Protein AF-A0A7X8ZM18-F1 (afdb_monomer_lite)

Structure (mmCIF, N/CA/C/O backbone):
data_AF-A0A7X8ZM18-F1
#
_entry.id   AF-A0A7X8ZM18-F1
#
loop_
_atom_site.group_PDB
_atom_site.id
_atom_site.type_symbol
_atom_site.label_atom_id
_atom_site.label_alt_id
_atom_site.label_comp_id
_atom_site.label_asym_id
_atom_site.label_entity_id
_atom_site.label_seq_id
_atom_site.pdbx_PDB_ins_code
_atom_site.Cartn_x
_atom_site.Cartn_y
_atom_site.Cartn_z
_atom_site.occupancy
_atom_site.B_iso_or_equiv
_atom_site.auth_seq_id
_atom_site.auth_comp_id
_atom_site.auth_asym_id
_atom_site.auth_atom_id
_atom_site.pdbx_PDB_model_num
ATOM 1 N N . MET A 1 1 ? 5.952 -12.089 -9.939 1.00 76.56 1 MET A N 1
ATOM 2 C CA . MET A 1 1 ? 5.760 -11.134 -11.045 1.00 76.56 1 MET A CA 1
ATOM 3 C C . MET A 1 1 ? 6.917 -11.243 -12.012 1.00 76.56 1 MET A C 1
ATOM 5 O O . MET A 1 1 ? 6.640 -11.420 -13.184 1.00 76.56 1 MET A O 1
ATOM 9 N N . ARG A 1 2 ? 8.158 -11.299 -11.505 1.00 75.56 2 ARG A N 1
ATOM 10 C CA . ARG A 1 2 ? 9.383 -11.610 -12.264 1.00 75.56 2 ARG A CA 1
ATOM 11 C C . ARG A 1 2 ? 9.218 -12.685 -13.345 1.00 75.56 2 ARG A C 1
ATOM 13 O O . ARG A 1 2 ? 9.618 -12.455 -14.465 1.00 75.56 2 ARG A O 1
ATOM 20 N N . ASP A 1 3 ? 8.545 -13.796 -13.064 1.00 80.62 3 ASP A N 1
ATOM 21 C CA . ASP A 1 3 ? 8.441 -14.923 -14.019 1.00 80.62 3 ASP A CA 1
ATOM 22 C C . ASP A 1 3 ? 7.489 -14.695 -15.211 1.00 80.62 3 ASP A C 1
ATOM 24 O O . ASP A 1 3 ? 7.343 -15.584 -16.040 1.00 80.62 3 ASP A O 1
ATOM 28 N N . HIS A 1 4 ? 6.770 -13.567 -15.257 1.00 86.75 4 HIS A N 1
ATOM 29 C CA . HIS A 1 4 ? 5.666 -13.356 -16.209 1.00 86.75 4 HIS A CA 1
ATOM 30 C C . HIS A 1 4 ? 5.824 -12.118 -17.096 1.00 86.75 4 HIS A C 1
ATOM 32 O O . HIS A 1 4 ? 5.150 -12.052 -18.115 1.00 86.75 4 HIS A O 1
ATOM 38 N N . PHE A 1 5 ? 6.675 -11.162 -16.718 1.00 92.88 5 PHE A N 1
ATOM 39 C CA . PHE A 1 5 ? 6.875 -9.910 -17.452 1.00 92.88 5 PHE A CA 1
ATOM 40 C C . PHE A 1 5 ? 8.342 -9.757 -17.826 1.00 92.88 5 PHE A C 1
ATOM 42 O O . PHE A 1 5 ? 9.213 -10.072 -17.005 1.00 92.88 5 PHE A O 1
ATOM 49 N N . ASP A 1 6 ? 8.608 -9.227 -19.020 1.00 94.50 6 ASP A N 1
ATOM 50 C CA . ASP A 1 6 ? 9.958 -8.820 -19.409 1.00 94.50 6 ASP A CA 1
ATOM 51 C C . ASP A 1 6 ? 10.511 -7.843 -18.360 1.00 94.50 6 ASP A C 1
ATOM 53 O O . ASP A 1 6 ? 9.920 -6.804 -18.061 1.00 94.50 6 ASP A O 1
ATOM 57 N N . THR A 1 7 ? 11.633 -8.216 -17.749 1.00 94.00 7 THR A N 1
ATOM 58 C CA . THR A 1 7 ? 12.152 -7.568 -16.544 1.00 94.00 7 THR A CA 1
ATOM 59 C C . THR A 1 7 ? 13.408 -6.770 -16.858 1.00 94.00 7 THR A C 1
ATOM 61 O O . THR A 1 7 ? 14.339 -7.272 -17.489 1.00 94.00 7 THR A O 1
ATOM 64 N N . ILE A 1 8 ? 13.457 -5.536 -16.361 1.00 95.44 8 ILE A N 1
ATOM 65 C CA . ILE A 1 8 ? 14.642 -4.680 -16.381 1.00 95.44 8 ILE A CA 1
ATOM 66 C C . ILE A 1 8 ? 15.145 -4.473 -14.960 1.00 95.44 8 ILE A C 1
ATOM 68 O O . ILE A 1 8 ? 14.383 -4.079 -14.080 1.00 95.44 8 ILE A O 1
ATOM 72 N N . TYR A 1 9 ? 16.432 -4.692 -14.720 1.00 93.44 9 TYR A N 1
ATOM 73 C CA . TYR A 1 9 ? 17.040 -4.339 -13.437 1.00 93.44 9 TYR A CA 1
ATOM 74 C C . TYR A 1 9 ? 17.680 -2.960 -13.509 1.00 93.44 9 TYR A C 1
ATOM 76 O O . TYR A 1 9 ? 18.402 -2.653 -14.450 1.00 93.44 9 TYR A O 1
ATOM 84 N N . ILE A 1 10 ? 17.416 -2.128 -12.505 1.00 92.69 10 ILE A N 1
ATOM 85 C CA . ILE A 1 10 ? 17.950 -0.775 -12.375 1.00 92.69 10 ILE A CA 1
ATOM 86 C C . ILE A 1 10 ? 18.877 -0.766 -11.165 1.00 92.69 10 ILE A C 1
ATOM 88 O O . ILE A 1 10 ? 18.432 -0.835 -10.018 1.00 92.69 10 ILE A O 1
ATOM 92 N N . ILE A 1 11 ? 20.173 -0.708 -11.431 1.00 88.50 11 ILE A N 1
ATOM 93 C CA . ILE A 1 11 ? 21.222 -0.651 -10.423 1.00 88.50 11 ILE A CA 1
ATOM 94 C C . ILE A 1 11 ? 21.419 0.812 -10.038 1.00 88.50 11 ILE A C 1
ATOM 96 O O . ILE A 1 11 ? 21.904 1.619 -10.831 1.00 88.50 11 ILE A O 1
ATOM 100 N N . ASP A 1 12 ? 21.009 1.126 -8.815 1.00 86.50 12 ASP A N 1
ATOM 101 C CA . ASP A 1 12 ? 21.121 2.437 -8.191 1.00 86.50 12 ASP A CA 1
ATOM 102 C C . ASP A 1 12 ? 22.502 2.577 -7.539 1.00 86.50 12 ASP A C 1
ATOM 104 O O . ASP A 1 12 ? 22.812 1.896 -6.554 1.00 86.50 12 ASP A O 1
ATOM 108 N N . THR A 1 13 ? 23.335 3.447 -8.112 1.00 76.00 13 THR A N 1
ATOM 109 C CA . THR A 1 13 ? 24.669 3.780 -7.594 1.00 76.00 13 THR A CA 1
ATOM 110 C C . THR A 1 13 ? 24.675 5.074 -6.770 1.00 76.00 13 THR A C 1
ATOM 112 O O . THR A 1 13 ? 25.750 5.623 -6.531 1.00 76.00 13 THR A O 1
ATOM 115 N N . GLY A 1 14 ? 23.503 5.590 -6.376 1.00 70.75 14 GLY A N 1
ATOM 116 C CA . GLY A 1 14 ? 23.342 6.802 -5.567 1.00 70.75 14 GLY A CA 1
ATOM 117 C C . GLY A 1 14 ? 22.770 8.004 -6.332 1.00 70.75 14 GLY A C 1
ATOM 118 O O . GLY A 1 14 ? 22.894 8.119 -7.551 1.00 70.75 14 GLY A O 1
ATOM 119 N N . GLY A 1 15 ? 22.159 8.943 -5.605 1.00 70.75 15 GLY A N 1
ATOM 120 C CA . GLY A 1 15 ? 21.474 10.119 -6.165 1.00 70.75 15 GLY A CA 1
ATOM 121 C C . GLY A 1 15 ? 19.982 9.893 -6.458 1.00 70.75 15 GLY A C 1
ATOM 122 O O . GLY A 1 15 ? 19.402 8.890 -6.053 1.00 70.75 15 GLY A O 1
ATOM 123 N N . ASP A 1 16 ? 19.345 10.845 -7.150 1.00 74.94 16 ASP A N 1
ATOM 124 C CA . ASP A 1 16 ? 17.885 10.838 -7.378 1.00 74.94 16 ASP A CA 1
ATOM 125 C C . ASP A 1 16 ? 17.457 10.185 -8.712 1.00 74.94 16 ASP A C 1
ATOM 127 O O . ASP A 1 16 ? 16.292 9.809 -8.881 1.00 74.94 16 ASP A O 1
ATOM 131 N N . THR A 1 17 ? 18.397 9.991 -9.645 1.00 81.94 17 THR A N 1
ATOM 132 C CA . THR A 1 17 ? 18.140 9.559 -11.032 1.00 81.94 17 THR A CA 1
ATOM 133 C C . THR A 1 17 ? 17.485 8.179 -11.120 1.00 81.94 17 THR A C 1
ATOM 135 O O . THR A 1 17 ? 16.574 7.968 -11.919 1.00 81.94 17 THR A O 1
ATOM 138 N N . ALA A 1 18 ? 17.885 7.232 -10.265 1.00 86.69 18 ALA A N 1
ATOM 139 C CA . ALA A 1 18 ? 17.375 5.862 -10.309 1.00 86.69 18 ALA A CA 1
ATOM 140 C C . ALA A 1 18 ? 15.860 5.783 -10.111 1.00 86.69 18 ALA A C 1
ATOM 142 O O . ALA A 1 18 ? 15.189 4.957 -10.736 1.00 86.69 18 ALA A O 1
ATOM 143 N N . ARG A 1 19 ? 15.301 6.660 -9.269 1.00 87.50 19 ARG A N 1
ATOM 144 C CA . ARG A 1 19 ? 13.855 6.724 -9.048 1.00 87.50 19 ARG A CA 1
ATOM 145 C C . ARG A 1 19 ? 13.133 7.177 -10.315 1.00 87.50 19 ARG A C 1
ATOM 147 O O . ARG A 1 19 ? 12.167 6.535 -10.714 1.00 87.50 19 ARG A O 1
ATOM 154 N N . GLU A 1 20 ? 13.611 8.239 -10.953 1.00 90.06 20 GLU A N 1
ATOM 155 C CA . GLU A 1 20 ? 13.005 8.794 -12.170 1.00 90.06 20 GLU A CA 1
ATOM 156 C C . GLU A 1 20 ? 13.060 7.803 -13.335 1.00 90.06 20 GLU A C 1
ATOM 158 O O . GLU A 1 20 ? 12.046 7.561 -13.988 1.00 90.06 20 GLU A O 1
ATOM 163 N N . VAL A 1 21 ? 14.210 7.149 -13.523 1.00 91.81 21 VAL A N 1
ATOM 164 C CA . VAL A 1 21 ? 14.399 6.093 -14.527 1.00 91.81 21 VAL A CA 1
ATOM 165 C C . VAL A 1 21 ? 13.453 4.923 -14.275 1.00 91.81 21 VAL A C 1
ATOM 167 O O . VAL A 1 21 ? 12.831 4.420 -15.210 1.00 91.81 21 VAL A O 1
ATOM 170 N N . THR A 1 22 ? 13.299 4.509 -13.012 1.00 93.31 22 THR A N 1
ATOM 171 C CA . THR A 1 22 ? 12.378 3.423 -12.656 1.00 93.31 22 THR A CA 1
ATOM 172 C C . THR A 1 22 ? 10.950 3.771 -13.049 1.00 93.31 22 THR A C 1
ATOM 174 O O . THR A 1 22 ? 10.315 2.975 -13.738 1.00 93.31 22 THR A O 1
ATOM 177 N N . HIS A 1 23 ? 10.469 4.961 -12.682 1.00 92.06 23 HIS A N 1
ATOM 178 C CA . HIS A 1 23 ? 9.129 5.417 -13.056 1.00 92.06 23 HIS A CA 1
ATOM 179 C C . HIS A 1 23 ? 8.956 5.521 -14.576 1.00 92.06 23 HIS A C 1
ATOM 181 O O . HIS A 1 23 ? 7.966 5.028 -15.100 1.00 92.06 23 HIS A O 1
ATOM 187 N N . ALA A 1 24 ? 9.936 6.059 -15.305 1.00 94.00 24 ALA A N 1
ATOM 188 C CA . ALA A 1 24 ? 9.840 6.169 -16.758 1.00 94.00 24 ALA A CA 1
ATOM 189 C C . ALA A 1 24 ? 9.734 4.806 -17.460 1.00 94.00 24 ALA A C 1
ATOM 191 O O . ALA A 1 24 ? 8.954 4.661 -18.397 1.00 94.00 24 ALA A O 1
ATOM 192 N N . VAL A 1 25 ? 10.474 3.792 -16.992 1.00 95.75 25 VAL A N 1
ATOM 193 C CA . VAL A 1 25 ? 10.368 2.427 -17.536 1.00 95.75 25 VAL A CA 1
ATOM 194 C C . VAL A 1 25 ? 8.970 1.850 -17.279 1.00 95.75 25 VAL A C 1
ATOM 196 O O . VAL A 1 25 ? 8.379 1.249 -18.178 1.00 95.75 25 VAL A O 1
ATOM 199 N N . ARG A 1 26 ? 8.407 2.091 -16.085 1.00 94.88 26 ARG A N 1
ATOM 200 C CA . ARG A 1 26 ? 7.044 1.669 -15.722 1.00 94.88 26 ARG A CA 1
ATOM 201 C C . ARG A 1 26 ? 5.969 2.382 -16.545 1.00 94.88 26 ARG A C 1
ATOM 203 O O . ARG A 1 26 ? 5.034 1.721 -16.987 1.00 94.88 26 ARG A O 1
ATOM 210 N N . ASP A 1 27 ? 6.137 3.675 -16.824 1.00 94.44 27 ASP A N 1
ATOM 211 C CA . ASP A 1 27 ? 5.235 4.468 -17.676 1.00 94.44 27 ASP A CA 1
ATOM 212 C C . ASP A 1 27 ? 5.147 3.920 -19.111 1.00 94.44 27 ASP A C 1
ATOM 214 O O . ASP A 1 27 ? 4.141 4.105 -19.798 1.00 94.44 27 ASP A O 1
ATOM 218 N N . TRP A 1 28 ? 6.191 3.229 -19.577 1.00 95.94 28 TRP A N 1
ATOM 219 C CA . TRP A 1 28 ? 6.208 2.544 -20.872 1.00 95.94 28 TRP A CA 1
ATOM 220 C C . TRP A 1 28 ? 5.652 1.116 -20.828 1.00 95.94 28 TRP A C 1
ATOM 222 O O . TRP A 1 28 ? 5.793 0.380 -21.803 1.00 95.94 28 TRP A O 1
ATOM 232 N N . ASN A 1 29 ? 4.988 0.737 -19.731 1.00 95.94 29 ASN A N 1
ATOM 233 C CA . ASN A 1 29 ? 4.453 -0.601 -19.483 1.00 95.94 29 ASN A CA 1
ATOM 234 C C . ASN A 1 29 ? 5.528 -1.695 -19.557 1.00 95.94 29 ASN A C 1
ATOM 236 O O . ASN A 1 29 ? 5.255 -2.800 -20.020 1.00 95.94 29 ASN A O 1
ATOM 240 N N . ILE A 1 30 ? 6.738 -1.417 -19.069 1.00 96.00 30 ILE A N 1
ATOM 241 C CA . ILE A 1 30 ? 7.802 -2.416 -18.921 1.00 96.00 30 ILE A CA 1
ATOM 242 C C . ILE A 1 30 ? 8.088 -2.604 -17.431 1.00 96.00 30 ILE A C 1
ATOM 244 O O . ILE A 1 30 ? 8.218 -1.637 -16.677 1.00 96.00 30 ILE A O 1
ATOM 248 N N . TYR A 1 31 ? 8.188 -3.856 -16.984 1.00 95.56 31 TYR A N 1
ATOM 249 C CA . TYR A 1 31 ? 8.470 -4.159 -15.586 1.00 95.56 31 TYR A CA 1
ATOM 250 C C . TYR A 1 31 ? 9.932 -3.849 -15.238 1.00 95.56 31 TYR A C 1
ATOM 252 O O . TYR A 1 31 ? 10.860 -4.283 -15.922 1.00 95.56 31 TYR A O 1
ATOM 260 N N . SER A 1 32 ? 10.156 -3.115 -14.145 1.00 94.56 32 SER A N 1
ATOM 261 C CA . SER A 1 32 ? 11.500 -2.714 -13.713 1.00 94.56 32 SER A CA 1
ATOM 262 C C . SER A 1 32 ? 11.738 -2.827 -12.212 1.00 94.56 32 SER A C 1
ATOM 264 O O . SER A 1 32 ? 10.928 -2.377 -11.406 1.00 94.56 32 SER A O 1
ATOM 266 N N . GLU A 1 33 ? 12.875 -3.375 -11.800 1.00 92.06 33 GLU A N 1
ATOM 267 C CA . GLU A 1 33 ? 13.242 -3.463 -10.389 1.00 92.06 33 GLU A CA 1
ATOM 268 C C . GLU A 1 33 ? 14.499 -2.670 -10.073 1.00 92.06 33 GLU A C 1
ATOM 270 O O . GLU A 1 33 ? 15.577 -2.957 -10.585 1.00 92.06 33 GLU A O 1
ATOM 275 N N . ARG A 1 34 ? 14.359 -1.703 -9.169 1.00 90.75 34 ARG A N 1
ATOM 276 C CA . ARG A 1 34 ? 15.463 -0.963 -8.578 1.00 90.75 34 ARG A CA 1
ATOM 277 C C . ARG A 1 34 ? 16.125 -1.758 -7.457 1.00 90.75 34 ARG A C 1
ATOM 279 O O . ARG A 1 34 ? 15.452 -2.283 -6.569 1.00 90.75 34 ARG A O 1
ATOM 286 N N . MET A 1 35 ? 17.451 -1.784 -7.462 1.00 87.12 35 MET A N 1
ATOM 287 C CA . MET A 1 35 ? 18.268 -2.407 -6.426 1.00 87.12 35 MET A CA 1
ATOM 288 C C . MET A 1 35 ? 19.604 -1.690 -6.268 1.00 87.12 35 MET A C 1
ATOM 290 O O . MET A 1 35 ? 20.060 -1.001 -7.173 1.00 87.12 35 MET A O 1
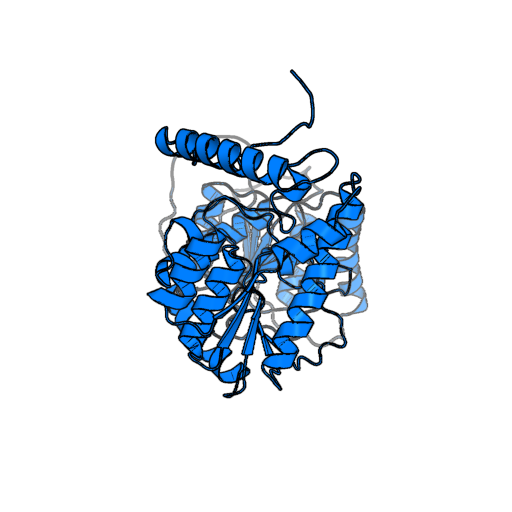ATOM 294 N N . THR A 1 36 ? 20.242 -1.870 -5.116 1.00 83.62 36 THR A N 1
ATOM 295 C CA . THR A 1 36 ? 21.609 -1.390 -4.903 1.00 83.62 36 THR A CA 1
ATOM 296 C C . THR A 1 36 ? 22.607 -2.283 -5.629 1.00 83.62 36 THR A C 1
ATOM 298 O O . THR A 1 36 ? 22.351 -3.468 -5.866 1.00 83.62 36 THR A O 1
ATOM 301 N N . THR A 1 37 ? 23.790 -1.743 -5.909 1.00 75.44 37 THR A N 1
ATOM 302 C CA . THR A 1 37 ? 24.878 -2.510 -6.525 1.00 75.44 37 THR A CA 1
ATOM 303 C C . THR A 1 37 ? 25.252 -3.748 -5.714 1.00 75.44 37 THR A C 1
ATOM 305 O O . THR A 1 37 ? 25.408 -4.826 -6.277 1.00 75.44 37 THR A O 1
ATOM 308 N N . LYS A 1 38 ? 25.312 -3.629 -4.381 1.00 77.06 38 LYS A N 1
ATOM 309 C CA . LYS A 1 38 ? 25.576 -4.764 -3.485 1.00 77.06 38 LYS A CA 1
ATOM 310 C C . LYS A 1 38 ? 24.576 -5.904 -3.702 1.00 77.06 38 LYS A C 1
ATOM 312 O O . LYS A 1 38 ? 24.985 -7.039 -3.916 1.00 77.06 38 LYS A O 1
ATOM 317 N N . ARG A 1 39 ? 23.277 -5.588 -3.695 1.00 80.94 39 ARG A N 1
ATOM 318 C CA . ARG A 1 39 ? 22.206 -6.578 -3.865 1.00 80.94 39 ARG A CA 1
ATOM 319 C C . ARG A 1 39 ? 22.290 -7.269 -5.220 1.00 80.94 39 ARG A C 1
ATOM 321 O O . ARG A 1 39 ? 22.078 -8.469 -5.289 1.00 80.94 39 ARG A O 1
ATOM 328 N N . PHE A 1 40 ? 22.607 -6.529 -6.281 1.00 83.69 40 PHE A N 1
ATOM 329 C CA . PHE A 1 40 ? 22.738 -7.103 -7.618 1.00 83.69 40 PHE A CA 1
ATOM 330 C C . PHE A 1 40 ? 23.776 -8.239 -7.665 1.00 83.69 40 PHE A C 1
ATOM 332 O O . PHE A 1 40 ? 23.496 -9.297 -8.222 1.00 83.69 40 PHE A O 1
ATOM 339 N N . PHE A 1 41 ? 24.936 -8.059 -7.026 1.00 78.25 41 PHE A N 1
ATOM 340 C CA . PHE A 1 41 ? 25.990 -9.083 -6.995 1.00 78.25 41 PHE A CA 1
ATOM 341 C C . PHE A 1 41 ? 25.722 -10.236 -6.019 1.00 78.25 41 PHE A C 1
ATOM 343 O O . PHE A 1 41 ? 26.349 -11.285 -6.135 1.00 78.25 41 PHE A O 1
ATOM 350 N N . GLU A 1 42 ? 24.777 -10.081 -5.091 1.00 81.19 42 GLU A N 1
ATOM 351 C CA . GLU A 1 42 ? 24.291 -11.175 -4.239 1.00 81.19 42 GLU A CA 1
ATOM 352 C C . GLU A 1 42 ? 23.294 -12.095 -4.970 1.00 81.19 42 GLU A C 1
ATOM 354 O O . GLU A 1 42 ? 22.986 -13.181 -4.476 1.00 81.19 42 GLU A O 1
ATOM 359 N N . ILE A 1 43 ? 22.787 -11.696 -6.144 1.00 80.62 43 ILE A N 1
ATOM 360 C CA . ILE A 1 43 ? 21.874 -12.522 -6.942 1.00 80.62 43 ILE A CA 1
ATOM 361 C C . ILE A 1 43 ? 22.659 -13.676 -7.566 1.00 80.62 43 ILE A C 1
ATOM 363 O O . ILE A 1 43 ? 23.545 -13.460 -8.394 1.00 80.62 43 ILE A O 1
ATOM 367 N N . SER A 1 44 ? 22.289 -14.900 -7.188 1.00 74.81 44 SER A N 1
ATOM 368 C CA . SER A 1 44 ? 22.810 -16.133 -7.783 1.00 74.81 44 SER A CA 1
ATOM 369 C C . SER A 1 44 ? 22.043 -16.554 -9.034 1.00 74.81 44 SER A C 1
ATOM 371 O O . SER A 1 44 ? 22.650 -17.048 -9.977 1.00 74.81 44 SER A O 1
ATOM 373 N N . ASP A 1 45 ? 20.723 -16.336 -9.044 1.00 81.69 45 ASP A N 1
ATOM 374 C CA . ASP A 1 45 ? 19.821 -16.800 -10.097 1.00 81.69 45 ASP A CA 1
ATOM 375 C C . ASP A 1 45 ? 19.001 -15.636 -10.662 1.00 81.69 45 ASP A C 1
ATOM 377 O O . ASP A 1 45 ? 18.167 -15.029 -9.978 1.00 81.69 45 ASP A O 1
ATOM 381 N N . PHE A 1 46 ? 19.241 -15.322 -11.934 1.00 85.00 46 PHE A N 1
ATOM 382 C CA . PHE A 1 46 ? 18.476 -14.325 -12.676 1.00 85.00 46 PHE A CA 1
ATOM 383 C C . PHE A 1 46 ? 17.227 -14.962 -13.299 1.00 85.00 46 PHE A C 1
ATOM 385 O O . PHE A 1 46 ? 17.297 -16.100 -13.761 1.00 85.00 46 PHE A O 1
ATOM 392 N N . PRO A 1 47 ? 16.080 -14.257 -13.332 1.00 87.62 47 PRO A N 1
ATOM 393 C CA . PRO A 1 47 ? 14.892 -14.783 -13.989 1.00 87.62 47 PRO A CA 1
ATOM 394 C C . PRO A 1 47 ? 15.102 -14.838 -15.509 1.00 87.62 47 PRO A C 1
ATOM 396 O O . PRO A 1 47 ? 15.701 -13.931 -16.084 1.00 87.62 47 PRO A O 1
ATOM 399 N N . ASP A 1 48 ? 14.528 -15.845 -16.171 1.00 89.00 48 ASP A N 1
ATOM 400 C CA . ASP A 1 48 ? 14.587 -16.011 -17.639 1.00 89.00 48 ASP A CA 1
ATOM 401 C C . ASP A 1 48 ? 13.966 -14.831 -18.413 1.00 89.00 48 ASP A C 1
ATOM 403 O O . ASP A 1 48 ? 14.193 -14.638 -19.610 1.00 89.00 48 ASP A O 1
ATOM 407 N N . THR A 1 49 ? 13.150 -14.039 -17.723 1.00 92.75 49 THR A N 1
ATOM 408 C CA . THR A 1 49 ? 12.511 -12.827 -18.230 1.00 92.75 49 THR A CA 1
ATOM 409 C C . THR A 1 49 ? 13.408 -11.593 -18.160 1.00 92.75 49 THR A C 1
ATOM 411 O O . THR A 1 49 ? 13.005 -10.542 -18.652 1.00 92.75 49 THR A O 1
ATOM 414 N N . LEU A 1 50 ? 14.598 -11.663 -17.551 1.00 92.12 50 LEU A N 1
ATOM 415 C CA . LEU A 1 50 ? 15.524 -10.533 -17.514 1.00 92.12 50 LEU A CA 1
ATOM 416 C C . LEU A 1 50 ? 15.976 -10.195 -18.940 1.00 92.12 50 LEU A C 1
ATOM 418 O O . LEU A 1 50 ? 16.609 -11.006 -19.616 1.00 92.12 50 LEU A O 1
ATOM 422 N N . ARG A 1 51 ? 15.657 -8.980 -19.393 1.00 93.12 51 ARG A N 1
ATOM 423 C CA . ARG A 1 51 ? 15.975 -8.505 -20.749 1.00 93.12 51 ARG A CA 1
ATOM 424 C C . ARG A 1 51 ? 17.099 -7.493 -20.806 1.00 93.12 51 ARG A C 1
ATOM 426 O O . ARG A 1 51 ? 17.696 -7.334 -21.861 1.00 93.12 51 ARG A O 1
ATOM 433 N N . GLY A 1 52 ? 17.390 -6.810 -19.707 1.00 89.62 52 GLY A N 1
ATOM 434 C CA . GLY A 1 52 ? 18.438 -5.804 -19.692 1.00 89.62 52 GLY A CA 1
ATOM 435 C C . GLY A 1 52 ? 18.660 -5.185 -18.327 1.00 89.62 52 GLY A C 1
ATOM 436 O O . GLY A 1 52 ? 17.864 -5.349 -17.397 1.00 89.62 52 GLY A O 1
ATOM 437 N N . ILE A 1 53 ? 19.772 -4.469 -18.222 1.00 89.62 53 ILE A N 1
ATOM 438 C CA . ILE A 1 53 ? 20.209 -3.802 -16.999 1.00 89.62 53 ILE A CA 1
ATOM 439 C C . ILE A 1 53 ? 20.445 -2.330 -17.287 1.00 89.62 53 ILE A C 1
ATOM 441 O O . ILE A 1 53 ? 21.011 -1.965 -18.312 1.00 89.62 53 ILE A O 1
ATOM 445 N N . ILE A 1 54 ? 20.031 -1.482 -16.358 1.00 89.12 54 ILE A N 1
ATOM 446 C CA . ILE A 1 54 ? 20.309 -0.056 -16.373 1.00 89.12 54 ILE A CA 1
ATOM 447 C C . ILE A 1 54 ? 21.159 0.266 -15.152 1.00 89.12 54 ILE A C 1
ATOM 449 O O . ILE A 1 54 ? 20.766 -0.044 -14.034 1.00 89.12 54 ILE A O 1
ATOM 453 N N . VAL A 1 55 ? 22.308 0.901 -15.347 1.00 85.00 55 VAL A N 1
ATOM 454 C CA . VAL A 1 55 ? 23.151 1.419 -14.266 1.00 85.00 55 VAL A CA 1
ATOM 455 C C . VAL A 1 55 ? 22.975 2.925 -14.218 1.00 85.00 55 VAL A C 1
ATOM 457 O O . VAL A 1 55 ? 23.185 3.611 -15.222 1.00 85.00 55 VAL A O 1
ATOM 460 N N . THR A 1 56 ? 22.566 3.458 -13.072 1.00 82.25 56 THR A N 1
ATOM 461 C CA . THR A 1 56 ? 22.322 4.892 -12.957 1.00 82.25 56 THR A CA 1
ATOM 462 C C . THR A 1 56 ? 22.604 5.435 -11.569 1.00 82.25 56 THR A C 1
ATOM 464 O O . THR A 1 56 ? 22.419 4.752 -10.563 1.00 82.25 56 THR A O 1
ATOM 467 N N . GLY A 1 57 ? 23.045 6.689 -11.542 1.00 71.81 57 GLY A N 1
ATOM 468 C CA . GLY A 1 57 ? 23.361 7.417 -10.328 1.00 71.81 57 GLY A CA 1
ATOM 469 C C . GLY A 1 57 ? 24.679 8.177 -10.415 1.00 71.81 57 GLY A C 1
ATOM 470 O O . GLY A 1 57 ? 25.382 8.149 -11.426 1.00 71.81 57 GLY A O 1
ATOM 471 N N . ARG A 1 58 ? 25.013 8.874 -9.330 1.00 64.69 58 ARG A N 1
ATOM 472 C CA . ARG A 1 58 ? 26.339 9.451 -9.090 1.00 64.69 58 ARG A CA 1
ATOM 473 C C . ARG A 1 58 ? 26.827 8.941 -7.737 1.00 64.69 58 ARG A C 1
ATOM 475 O O . ARG A 1 58 ? 26.142 9.209 -6.754 1.00 64.69 58 ARG A O 1
ATOM 482 N N . PRO A 1 59 ? 27.982 8.264 -7.652 1.00 54.03 59 PRO A N 1
ATOM 483 C CA . PRO A 1 59 ? 28.560 7.932 -6.356 1.00 54.03 59 PRO A CA 1
ATOM 484 C C . PRO A 1 59 ? 28.913 9.243 -5.639 1.00 54.03 59 PRO A C 1
ATOM 486 O O . PRO A 1 59 ? 29.721 10.032 -6.132 1.00 54.03 59 PRO A O 1
ATOM 489 N N . THR A 1 60 ? 28.271 9.525 -4.505 1.00 44.72 60 THR A N 1
ATOM 490 C CA . THR A 1 60 ? 28.441 10.786 -3.767 1.00 44.72 60 THR A CA 1
ATOM 491 C C . THR A 1 60 ? 28.915 10.497 -2.349 1.00 44.72 60 THR A C 1
ATOM 493 O O . THR A 1 60 ? 28.200 10.738 -1.382 1.00 44.72 60 THR A O 1
ATOM 496 N N . GLY A 1 61 ? 30.149 10.008 -2.208 1.00 42.47 61 GLY A N 1
ATOM 497 C CA . GLY A 1 61 ? 30.760 9.803 -0.895 1.00 42.47 61 GLY A CA 1
ATOM 498 C C . GLY A 1 61 ? 32.032 8.959 -0.922 1.00 42.47 61 GLY A C 1
ATOM 499 O O . GLY A 1 61 ? 32.302 8.235 -1.877 1.00 42.47 61 GLY A O 1
ATOM 500 N N . GLN A 1 62 ? 32.822 9.044 0.153 1.00 39.34 62 GLN A N 1
ATOM 501 C CA . GLN A 1 62 ? 34.016 8.212 0.346 1.00 39.34 62 GLN A CA 1
ATOM 502 C C . GLN A 1 62 ? 33.645 6.731 0.575 1.00 39.34 62 GLN A C 1
ATOM 504 O O . GLN A 1 62 ? 34.368 5.862 0.106 1.00 39.34 62 GLN A O 1
ATOM 509 N N . GLU A 1 63 ? 32.467 6.454 1.154 1.00 39.03 63 GLU A N 1
ATOM 510 C CA . GLU A 1 63 ? 31.875 5.105 1.255 1.00 39.03 63 GLU A CA 1
ATOM 511 C C . GLU A 1 63 ? 31.381 4.551 -0.103 1.00 39.03 63 GLU A C 1
ATOM 513 O O . GLU A 1 63 ? 31.462 3.349 -0.341 1.00 39.03 63 GLU A O 1
ATOM 518 N N . ASP A 1 64 ? 30.950 5.408 -1.039 1.00 39.50 64 ASP A N 1
ATOM 519 C CA . ASP A 1 64 ? 30.538 4.999 -2.396 1.00 39.50 64 ASP A CA 1
ATOM 520 C C . ASP A 1 64 ? 31.744 4.769 -3.324 1.00 39.50 64 ASP A C 1
ATOM 522 O O . ASP A 1 64 ? 31.723 3.873 -4.170 1.00 39.50 64 ASP A O 1
ATOM 526 N N . ASN A 1 65 ? 32.834 5.520 -3.124 1.00 39.22 65 ASN A N 1
ATOM 527 C CA . ASN A 1 65 ? 34.141 5.217 -3.718 1.00 39.22 65 ASN A CA 1
ATOM 528 C C . ASN A 1 65 ? 34.722 3.916 -3.155 1.00 39.22 65 ASN A C 1
ATOM 530 O O . ASN A 1 65 ? 35.311 3.137 -3.905 1.00 39.22 65 ASN A O 1
ATOM 534 N N . ASP A 1 66 ? 34.511 3.641 -1.867 1.00 38.12 66 ASP A N 1
ATOM 535 C CA . ASP A 1 66 ? 34.792 2.331 -1.293 1.00 38.12 66 ASP A CA 1
ATOM 536 C C . ASP A 1 66 ? 33.860 1.265 -1.861 1.00 38.12 66 ASP A C 1
ATOM 538 O O . ASP A 1 66 ? 34.306 0.140 -1.984 1.00 38.12 66 ASP A O 1
ATOM 542 N N . CYS A 1 67 ? 32.634 1.563 -2.302 1.00 37.62 67 CYS A N 1
ATOM 543 C CA . CYS A 1 67 ? 31.778 0.595 -2.996 1.00 37.62 67 CYS A CA 1
ATOM 544 C C . CYS A 1 67 ? 32.287 0.302 -4.417 1.00 37.62 67 CYS A C 1
ATOM 546 O O . CYS A 1 67 ? 32.419 -0.863 -4.779 1.00 37.62 67 CYS A O 1
ATOM 548 N N . ALA A 1 68 ? 32.689 1.321 -5.185 1.00 39.03 68 ALA A N 1
ATOM 549 C CA . ALA A 1 68 ? 33.375 1.136 -6.468 1.00 39.03 68 ALA A CA 1
ATOM 550 C C . ALA A 1 68 ? 34.691 0.340 -6.311 1.00 39.03 68 ALA A C 1
ATOM 552 O O . ALA A 1 68 ? 34.966 -0.562 -7.101 1.00 39.03 68 ALA A O 1
ATOM 553 N N . ASN A 1 69 ? 35.459 0.595 -5.244 1.00 38.56 69 ASN A N 1
ATOM 554 C CA . ASN A 1 69 ? 36.676 -0.153 -4.903 1.00 38.56 69 ASN A CA 1
ATOM 555 C C . ASN A 1 69 ? 36.402 -1.538 -4.287 1.00 38.56 69 ASN A C 1
ATOM 557 O O . ASN A 1 69 ? 37.181 -2.453 -4.508 1.00 38.56 69 ASN A O 1
ATOM 561 N N . THR A 1 70 ? 35.314 -1.730 -3.541 1.00 36.16 70 THR A N 1
ATOM 562 C CA . THR A 1 70 ? 34.893 -3.014 -2.943 1.00 36.16 70 THR A CA 1
ATOM 563 C C . THR A 1 70 ? 34.350 -3.929 -4.020 1.00 36.16 70 THR A C 1
ATOM 565 O O . THR A 1 70 ? 34.626 -5.119 -3.987 1.00 36.16 70 THR A O 1
ATOM 568 N N . LEU A 1 71 ? 33.651 -3.378 -5.012 1.00 38.84 71 LEU A N 1
ATOM 569 C CA . LEU A 1 71 ? 33.342 -4.067 -6.254 1.00 38.84 71 LEU A CA 1
ATOM 570 C C . LEU A 1 71 ? 34.649 -4.489 -6.912 1.00 38.84 71 LEU A C 1
ATOM 572 O O . LEU A 1 71 ? 34.888 -5.684 -7.038 1.00 38.84 71 LEU A O 1
ATOM 576 N N . ARG A 1 72 ? 35.561 -3.547 -7.182 1.00 36.81 72 ARG A N 1
ATOM 577 C CA . ARG A 1 72 ? 36.891 -3.843 -7.744 1.00 36.81 72 ARG A CA 1
ATOM 578 C C . ARG A 1 72 ? 37.657 -4.943 -6.981 1.00 36.81 72 ARG A C 1
ATOM 580 O O . ARG A 1 72 ? 38.217 -5.826 -7.617 1.00 36.81 72 ARG A O 1
ATOM 587 N N . ASN A 1 73 ? 37.632 -4.934 -5.646 1.00 34.19 73 ASN A N 1
ATOM 588 C CA . ASN A 1 73 ? 38.342 -5.890 -4.785 1.00 34.19 73 ASN A CA 1
ATOM 589 C C . ASN A 1 73 ? 37.623 -7.249 -4.662 1.00 34.19 73 ASN A C 1
ATOM 591 O O . ASN A 1 73 ? 38.280 -8.288 -4.684 1.00 34.19 73 ASN A O 1
ATOM 595 N N . ALA A 1 74 ? 36.286 -7.275 -4.598 1.00 32.75 74 ALA A N 1
ATOM 596 C CA . ALA A 1 74 ? 35.495 -8.509 -4.646 1.00 32.75 74 ALA A CA 1
ATOM 597 C C . ALA A 1 74 ? 35.689 -9.247 -5.985 1.00 32.75 74 ALA A C 1
ATOM 599 O O . ALA A 1 74 ? 35.662 -10.479 -6.027 1.00 32.75 74 ALA A O 1
ATOM 600 N N . PHE A 1 75 ? 35.963 -8.506 -7.067 1.00 35.59 75 PHE A N 1
ATOM 601 C CA . PHE A 1 75 ? 36.348 -9.065 -8.365 1.00 35.59 75 PHE A CA 1
ATOM 602 C C . PHE A 1 75 ? 37.762 -9.657 -8.394 1.00 35.59 75 PHE A C 1
ATOM 604 O O . PHE A 1 75 ? 37.975 -10.653 -9.087 1.00 35.59 75 PHE A O 1
ATOM 611 N N . GLU A 1 76 ? 38.720 -9.093 -7.655 1.00 34.28 76 GLU A N 1
ATOM 612 C CA . GLU A 1 76 ? 40.096 -9.608 -7.605 1.00 34.28 76 GLU A CA 1
ATOM 613 C C . GLU A 1 76 ? 40.222 -10.883 -6.748 1.00 34.28 76 GLU A C 1
ATOM 615 O O . GLU A 1 76 ? 41.017 -11.763 -7.082 1.00 34.28 76 GLU A O 1
ATOM 620 N N . GLU A 1 77 ? 39.405 -11.038 -5.700 1.00 30.67 77 GLU A N 1
ATOM 621 C CA . GLU A 1 77 ? 39.445 -12.216 -4.814 1.00 30.67 77 GLU A CA 1
ATOM 622 C C . GLU A 1 77 ? 38.504 -13.367 -5.242 1.00 30.67 77 GLU A C 1
ATOM 624 O O . GLU A 1 77 ? 38.724 -14.514 -4.846 1.00 30.67 77 GLU A O 1
ATOM 629 N N . GLY A 1 78 ? 37.486 -13.107 -6.079 1.00 29.61 78 GLY A N 1
ATOM 630 C CA . GLY A 1 78 ? 36.423 -14.073 -6.414 1.00 29.61 78 GLY A CA 1
ATOM 631 C C . GLY A 1 78 ? 36.524 -14.802 -7.764 1.00 29.61 78 GLY A C 1
ATOM 632 O O . GLY A 1 78 ? 35.787 -15.765 -7.993 1.00 29.61 78 GLY A O 1
ATOM 633 N N . ALA A 1 79 ? 37.422 -14.401 -8.670 1.00 28.89 79 ALA A N 1
ATOM 634 C CA . ALA A 1 79 ? 37.551 -15.033 -9.986 1.00 28.89 79 ALA A CA 1
ATOM 635 C C . ALA A 1 79 ? 38.255 -16.404 -9.900 1.00 28.89 79 ALA A C 1
ATOM 637 O O . ALA A 1 79 ? 39.458 -16.549 -10.138 1.00 28.89 79 ALA A O 1
ATOM 638 N N . THR A 1 80 ? 37.483 -17.448 -9.600 1.00 28.58 80 THR A N 1
ATOM 639 C CA . THR A 1 80 ? 37.872 -18.825 -9.923 1.00 28.58 80 THR A CA 1
ATOM 640 C C . THR A 1 80 ? 37.972 -18.981 -11.448 1.00 28.58 80 THR A C 1
ATOM 642 O O . THR A 1 80 ? 37.211 -18.415 -12.229 1.00 28.58 80 THR A O 1
ATOM 645 N N . LYS A 1 81 ? 39.010 -19.697 -11.880 1.00 29.44 81 LYS A N 1
ATOM 646 C CA . LYS A 1 81 ? 39.709 -19.564 -13.170 1.00 29.44 81 LYS A CA 1
ATOM 647 C C . LYS A 1 81 ? 38.983 -20.060 -14.438 1.00 29.44 81 LYS A C 1
ATOM 649 O O . LYS A 1 81 ? 39.667 -20.338 -15.419 1.00 29.44 81 LYS A O 1
ATOM 654 N N . GLU A 1 82 ? 37.656 -20.168 -14.490 1.00 25.72 82 GLU A N 1
ATOM 655 C CA . GLU A 1 82 ? 37.005 -20.942 -15.573 1.00 25.72 82 GLU A CA 1
ATOM 656 C C . GLU A 1 82 ? 36.007 -20.222 -16.500 1.00 25.72 82 GLU A C 1
ATOM 658 O O . GLU A 1 82 ? 35.579 -20.832 -17.475 1.00 25.72 82 GLU A O 1
ATOM 663 N N . ALA A 1 83 ? 35.723 -18.922 -16.349 1.00 25.64 83 ALA A N 1
ATOM 664 C CA . ALA A 1 83 ? 34.723 -18.240 -17.200 1.00 25.64 83 ALA A CA 1
ATOM 665 C C . ALA A 1 83 ? 35.273 -17.263 -18.271 1.00 25.64 83 ALA A C 1
ATOM 667 O O . ALA A 1 83 ? 34.509 -16.560 -18.924 1.00 25.64 83 ALA A O 1
ATOM 668 N N . ALA A 1 84 ? 36.588 -17.202 -18.512 1.00 24.28 84 ALA A N 1
ATOM 669 C CA . ALA A 1 84 ? 37.199 -16.199 -19.404 1.00 24.28 84 ALA A CA 1
ATOM 670 C C . ALA A 1 84 ? 37.244 -16.588 -20.902 1.00 24.28 84 ALA A C 1
ATOM 672 O O . ALA A 1 84 ? 38.252 -16.361 -21.575 1.00 24.28 84 ALA A O 1
ATOM 673 N N . LYS A 1 85 ? 36.178 -17.191 -21.443 1.00 23.67 85 LYS A N 1
ATOM 674 C CA . LYS A 1 85 ? 36.053 -17.461 -22.889 1.00 23.67 85 LYS A CA 1
ATOM 675 C C . LYS A 1 85 ? 34.610 -17.324 -23.385 1.00 23.67 85 LYS A C 1
ATOM 677 O O . LYS A 1 85 ? 34.011 -18.322 -23.760 1.00 23.67 85 LYS A O 1
ATOM 682 N N . ALA A 1 86 ? 34.087 -16.098 -23.387 1.00 27.03 86 ALA A N 1
ATOM 683 C CA . ALA A 1 86 ? 33.119 -15.565 -24.360 1.00 27.03 86 ALA A CA 1
ATOM 684 C C . ALA A 1 86 ? 32.496 -14.282 -23.793 1.00 27.03 86 ALA A C 1
ATOM 686 O O . ALA A 1 86 ? 31.548 -14.342 -23.021 1.00 27.03 86 ALA A O 1
ATOM 687 N N . SER A 1 87 ? 33.013 -13.118 -24.174 1.00 30.59 87 SER A N 1
ATOM 688 C CA . SER A 1 87 ? 32.285 -11.859 -24.007 1.00 30.59 87 SER A CA 1
ATOM 689 C C . SER A 1 87 ? 32.421 -11.078 -25.308 1.00 30.59 87 SER A C 1
ATOM 691 O O . SER A 1 87 ? 33.447 -10.442 -25.549 1.00 30.59 87 SER A O 1
ATOM 693 N N . ASP A 1 88 ? 31.420 -11.203 -26.178 1.00 30.05 88 ASP A N 1
ATOM 694 C CA . ASP A 1 88 ? 31.254 -10.305 -27.318 1.00 30.05 88 ASP A CA 1
ATOM 695 C C . ASP A 1 88 ? 30.874 -8.918 -26.777 1.00 30.05 88 ASP A C 1
ATOM 697 O O . ASP A 1 88 ? 29.892 -8.756 -26.054 1.00 30.05 88 ASP A O 1
ATOM 701 N N . SER A 1 89 ? 31.671 -7.906 -27.110 1.00 33.47 89 SER A N 1
ATOM 702 C CA . SER A 1 89 ? 31.544 -6.507 -26.676 1.00 33.47 89 SER A CA 1
ATOM 703 C C . SER A 1 89 ? 30.391 -5.737 -27.348 1.00 33.47 89 SER A C 1
ATOM 705 O O . SER A 1 89 ? 30.357 -4.509 -27.314 1.00 33.47 89 SER A O 1
ATOM 707 N N . SER A 1 90 ? 29.438 -6.436 -27.969 1.00 34.31 90 SER A N 1
ATOM 708 C CA . SER A 1 90 ? 28.362 -5.869 -28.796 1.00 34.31 90 SER A CA 1
ATOM 709 C C . SER A 1 90 ? 27.074 -5.516 -28.038 1.00 34.31 90 SER A C 1
ATOM 711 O O . SER A 1 90 ? 26.190 -4.894 -28.622 1.00 34.31 90 SER A O 1
ATOM 713 N N . ASN A 1 91 ? 26.960 -5.857 -26.750 1.00 35.94 91 ASN A N 1
ATOM 714 C CA . ASN A 1 91 ? 25.718 -5.724 -25.968 1.00 35.94 91 ASN A CA 1
ATOM 715 C C . ASN A 1 91 ? 25.653 -4.483 -25.049 1.00 35.94 91 ASN A C 1
ATOM 717 O O . ASN A 1 91 ? 24.838 -4.444 -24.127 1.00 35.94 91 ASN A O 1
ATOM 721 N N . PHE A 1 92 ? 26.499 -3.469 -25.259 1.00 39.88 92 PHE A N 1
ATOM 722 C CA . PHE A 1 92 ? 26.648 -2.352 -24.317 1.00 39.88 92 PHE A CA 1
ATOM 723 C C . PHE A 1 92 ? 26.289 -0.985 -24.915 1.00 39.88 92 PHE A C 1
ATOM 725 O O . PHE A 1 92 ? 26.720 -0.647 -26.015 1.00 39.88 92 PHE A O 1
ATOM 732 N N . CYS A 1 93 ? 25.532 -0.169 -24.173 1.00 43.75 93 CYS A N 1
ATOM 733 C CA . CYS A 1 93 ? 25.188 1.210 -24.533 1.00 43.75 93 CYS A CA 1
ATOM 734 C C . CYS A 1 93 ? 25.503 2.168 -23.373 1.00 43.75 93 CYS A C 1
ATOM 736 O O . CYS A 1 93 ? 25.106 1.944 -22.233 1.00 43.75 93 CYS A O 1
ATOM 738 N N . THR A 1 94 ? 26.216 3.260 -23.654 1.00 41.84 94 THR A N 1
ATOM 739 C CA . THR A 1 94 ? 26.572 4.277 -22.650 1.00 41.84 94 THR A CA 1
ATOM 740 C C . THR A 1 94 ? 26.109 5.643 -23.127 1.00 41.84 94 THR A C 1
ATOM 742 O O . THR A 1 94 ? 26.411 6.014 -24.259 1.00 41.84 94 THR A O 1
ATOM 745 N N . PHE A 1 95 ? 25.416 6.399 -22.272 1.00 36.56 95 PHE A N 1
ATOM 746 C CA . PHE A 1 95 ? 25.043 7.784 -22.551 1.00 36.56 95 PHE A CA 1
ATOM 747 C C . PHE A 1 95 ? 25.827 8.741 -21.643 1.00 36.56 95 PHE A C 1
ATOM 749 O O . PHE A 1 95 ? 25.613 8.780 -20.430 1.00 36.56 95 PHE A O 1
ATOM 756 N N . THR A 1 96 ? 26.734 9.527 -22.228 1.00 33.41 96 THR A N 1
ATOM 757 C CA . THR A 1 96 ? 27.475 10.596 -21.541 1.00 33.41 96 THR A CA 1
ATOM 758 C C . THR A 1 96 ? 27.321 11.911 -22.301 1.00 33.41 96 THR A C 1
ATOM 760 O O . THR A 1 96 ? 27.477 11.970 -23.520 1.00 33.41 96 THR A O 1
ATOM 763 N N . ARG A 1 97 ? 27.005 12.998 -21.585 1.00 32.19 97 ARG A N 1
ATOM 764 C CA . ARG A 1 97 ? 26.900 14.338 -22.177 1.00 32.19 97 ARG A CA 1
ATOM 765 C C . ARG A 1 97 ? 28.240 15.066 -22.071 1.00 32.19 97 ARG A C 1
ATOM 767 O O . ARG A 1 97 ? 28.653 15.428 -20.971 1.00 32.19 97 ARG A O 1
ATOM 774 N N . THR A 1 98 ? 28.890 15.352 -23.198 1.00 28.69 98 THR A N 1
ATOM 775 C CA . THR A 1 98 ? 30.046 16.264 -23.255 1.00 28.69 98 THR A CA 1
ATOM 776 C C . THR A 1 98 ? 29.577 17.698 -23.559 1.00 28.69 98 THR A C 1
ATOM 778 O O . THR A 1 98 ? 28.614 17.929 -24.287 1.00 28.69 98 THR A O 1
ATOM 781 N N . GLY A 1 99 ? 30.174 18.693 -22.898 1.00 28.06 99 GLY A N 1
ATOM 782 C CA . GLY A 1 99 ? 29.644 20.060 -22.840 1.00 28.06 99 GLY A CA 1
ATOM 783 C C . GLY A 1 99 ? 29.801 20.920 -24.110 1.00 28.06 99 GLY A C 1
ATOM 784 O O . GLY A 1 99 ? 30.837 20.898 -24.758 1.00 28.06 99 GLY A O 1
ATOM 785 N N . ARG A 1 100 ? 28.789 21.789 -24.315 1.00 28.27 100 ARG A N 1
ATOM 786 C CA . ARG A 1 100 ? 28.694 23.024 -25.144 1.00 28.27 100 ARG A CA 1
ATOM 787 C C . ARG A 1 100 ? 28.786 22.908 -26.680 1.00 28.27 100 ARG A C 1
ATOM 789 O O . ARG A 1 100 ? 29.848 23.087 -27.249 1.00 28.27 100 ARG A O 1
ATOM 796 N N . GLU A 1 101 ? 27.628 22.840 -27.347 1.00 23.05 101 GLU A N 1
ATOM 797 C CA . GLU A 1 101 ? 27.003 23.917 -28.158 1.00 23.05 101 GLU A CA 1
ATOM 798 C C . GLU A 1 101 ? 25.793 23.372 -28.943 1.00 23.05 101 GLU A C 1
ATOM 800 O O . GLU A 1 101 ? 25.805 22.254 -29.448 1.00 23.05 101 GLU A O 1
ATOM 805 N N . ARG A 1 102 ? 24.725 24.176 -29.061 1.00 33.62 102 ARG A N 1
ATOM 806 C CA . ARG A 1 102 ? 23.554 23.862 -29.895 1.00 33.62 102 ARG A CA 1
ATOM 807 C C . ARG A 1 102 ? 23.896 24.053 -31.371 1.00 33.62 102 ARG A C 1
ATOM 809 O O . ARG A 1 102 ? 24.115 25.186 -31.785 1.00 33.62 102 ARG A O 1
ATOM 816 N N . THR A 1 103 ? 23.749 23.011 -32.184 1.00 20.72 103 THR A N 1
ATOM 817 C CA . THR A 1 103 ? 23.285 23.158 -33.574 1.00 20.72 103 THR A CA 1
ATOM 818 C C . THR A 1 103 ? 22.380 21.990 -33.965 1.00 20.72 103 THR A C 1
ATOM 820 O O . THR A 1 103 ? 22.715 20.821 -33.835 1.00 20.72 103 THR A O 1
ATOM 823 N N . THR A 1 104 ? 21.177 22.336 -34.415 1.00 31.53 104 THR A N 1
ATOM 824 C CA . THR A 1 104 ? 20.136 21.438 -34.921 1.00 31.53 104 THR A CA 1
ATOM 825 C C . THR A 1 104 ? 20.590 20.677 -36.169 1.00 31.53 104 THR A C 1
ATOM 827 O O . THR A 1 104 ? 20.907 21.338 -37.161 1.00 31.53 104 THR A O 1
ATOM 830 N N . LYS A 1 105 ? 20.517 19.336 -36.137 1.0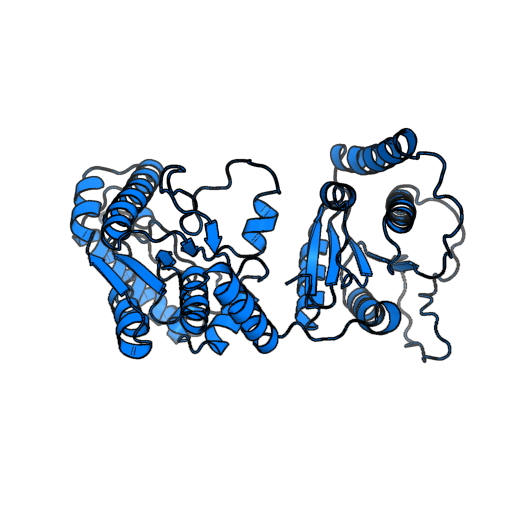0 25.70 105 LYS A N 1
ATOM 831 C CA . LYS A 1 105 ? 20.100 18.391 -37.207 1.00 25.70 105 LYS A CA 1
ATOM 832 C C . LYS A 1 105 ? 20.835 17.052 -37.064 1.00 25.70 105 LYS A C 1
ATOM 834 O O . LYS A 1 105 ? 22.011 16.982 -37.386 1.00 25.70 105 LYS A O 1
ATOM 839 N N . GLU A 1 106 ? 20.106 16.020 -36.642 1.00 24.77 106 GLU A N 1
ATOM 840 C CA . GLU A 1 106 ? 19.954 14.708 -37.305 1.00 24.77 106 GLU A CA 1
ATOM 841 C C . GLU A 1 106 ? 19.411 13.692 -36.292 1.00 24.77 106 GLU A C 1
ATOM 843 O O . GLU A 1 106 ? 20.147 13.083 -35.525 1.00 24.77 106 GLU A O 1
ATOM 848 N N . VAL A 1 107 ? 18.087 13.516 -36.303 1.00 28.05 107 VAL A N 1
ATOM 849 C CA . VAL A 1 107 ? 17.437 12.318 -35.761 1.00 28.05 107 VAL A CA 1
ATOM 850 C C . VAL A 1 107 ? 17.863 11.165 -36.670 1.00 28.05 107 VAL A C 1
ATOM 852 O O . VAL A 1 107 ? 17.574 11.186 -37.871 1.00 28.05 107 VAL A O 1
ATOM 855 N N . ALA A 1 108 ? 18.626 10.219 -36.126 1.00 27.33 108 ALA A N 1
ATOM 856 C CA . ALA A 1 108 ? 19.233 9.138 -36.886 1.00 27.33 108 ALA A CA 1
ATOM 857 C C . ALA A 1 108 ? 18.164 8.262 -37.559 1.00 27.33 108 ALA A C 1
ATOM 859 O O . ALA A 1 108 ? 17.280 7.696 -36.916 1.00 27.33 108 ALA A O 1
ATOM 860 N N . LYS A 1 109 ? 18.267 8.144 -38.886 1.00 22.50 109 LYS A N 1
ATOM 861 C CA . LYS A 1 109 ? 17.587 7.110 -39.665 1.00 22.50 109 LYS A CA 1
ATOM 862 C C . LYS A 1 109 ? 18.162 5.749 -39.287 1.00 22.50 109 LYS A C 1
ATOM 864 O O . LYS A 1 109 ? 19.370 5.549 -39.354 1.00 22.50 109 LYS A O 1
ATOM 869 N N . ALA A 1 110 ? 17.267 4.820 -38.972 1.00 33.66 110 ALA A N 1
ATOM 870 C CA . ALA A 1 110 ? 17.568 3.409 -38.829 1.00 33.66 110 ALA A CA 1
ATOM 871 C C . ALA A 1 110 ? 18.016 2.801 -40.170 1.00 33.66 110 ALA A C 1
ATOM 873 O O . ALA A 1 110 ? 17.268 2.811 -41.150 1.00 33.66 110 ALA A O 1
ATOM 874 N N . SER A 1 111 ? 19.218 2.234 -40.183 1.00 25.91 111 SER A N 1
ATOM 875 C CA . SER A 1 111 ? 19.621 1.159 -41.090 1.00 25.91 111 SER A CA 1
ATOM 876 C C . SER A 1 111 ? 20.761 0.380 -40.429 1.00 25.91 111 SER A C 1
ATOM 878 O O . SER A 1 111 ? 21.760 0.988 -40.062 1.00 25.91 111 SER A O 1
ATOM 880 N N . ASP A 1 112 ? 20.569 -0.934 -40.294 1.00 26.25 112 ASP A N 1
ATOM 881 C CA . ASP A 1 112 ? 21.469 -1.961 -39.740 1.00 26.25 112 ASP A CA 1
ATOM 882 C C . ASP A 1 112 ? 21.711 -1.978 -38.217 1.00 26.25 112 ASP A C 1
ATOM 884 O O . ASP A 1 112 ? 22.631 -1.358 -37.696 1.00 26.25 112 ASP A O 1
ATOM 888 N N . SER A 1 113 ? 20.855 -2.754 -37.529 1.00 28.17 113 SER A N 1
ATOM 889 C CA . SER A 1 113 ? 21.084 -3.663 -36.373 1.00 28.17 113 SER A CA 1
ATOM 890 C C . SER A 1 113 ? 22.109 -3.338 -35.269 1.00 28.17 113 SER A C 1
ATOM 892 O O . SER A 1 113 ? 22.458 -4.219 -34.490 1.00 28.17 113 SER A O 1
ATOM 894 N N . THR A 1 114 ? 22.551 -2.096 -35.127 1.00 24.50 114 THR A N 1
ATOM 895 C CA . THR A 1 114 ? 23.480 -1.670 -34.077 1.00 24.50 114 THR A CA 1
ATOM 896 C C . THR A 1 114 ? 23.153 -0.229 -33.724 1.00 24.50 114 THR A C 1
ATOM 898 O O . THR A 1 114 ? 23.435 0.696 -34.481 1.00 24.50 114 THR A O 1
ATOM 901 N N . LEU A 1 115 ? 22.511 -0.029 -32.575 1.00 27.47 115 LEU A N 1
ATOM 902 C CA . LEU A 1 115 ? 22.291 1.294 -32.002 1.00 27.47 115 LEU A CA 1
ATOM 903 C C . LEU A 1 115 ? 23.619 1.759 -31.387 1.00 27.47 115 LEU A C 1
ATOM 905 O O . LEU A 1 115 ? 23.856 1.639 -30.192 1.00 27.47 115 LEU A O 1
ATOM 909 N N . THR A 1 116 ? 24.537 2.231 -32.229 1.00 29.39 116 THR A N 1
ATOM 910 C CA . THR A 1 116 ? 25.748 2.915 -31.771 1.00 29.39 116 THR A CA 1
ATOM 911 C C . THR A 1 116 ? 25.374 4.365 -31.481 1.00 29.39 116 THR A C 1
ATOM 913 O O . THR A 1 116 ? 25.228 5.169 -32.401 1.00 29.39 116 THR A O 1
ATOM 916 N N . VAL A 1 117 ? 25.203 4.719 -30.205 1.00 29.95 117 VAL A N 1
ATOM 917 C CA . VAL A 1 117 ? 25.202 6.131 -29.799 1.00 29.95 117 VAL A CA 1
ATOM 918 C C . VAL A 1 117 ? 26.613 6.657 -30.067 1.00 29.95 117 VAL A C 1
ATOM 920 O O . VAL A 1 117 ? 27.571 6.288 -29.392 1.00 29.95 117 VAL A O 1
ATOM 923 N N . LEU A 1 118 ? 26.753 7.445 -31.133 1.00 26.95 118 LEU A N 1
ATOM 924 C CA . LEU A 1 118 ? 28.010 8.044 -31.569 1.00 26.95 118 LEU A CA 1
ATOM 925 C C . LEU A 1 118 ? 28.559 8.972 -30.473 1.00 26.95 118 LEU A C 1
ATOM 927 O O . LEU A 1 118 ? 28.090 10.099 -30.322 1.00 26.95 118 LEU A O 1
ATOM 931 N N . ALA A 1 119 ? 29.607 8.542 -29.770 1.00 29.03 119 ALA A N 1
ATOM 932 C CA . ALA A 1 119 ? 30.550 9.470 -29.160 1.00 29.03 119 ALA A CA 1
ATOM 933 C C . ALA A 1 119 ? 31.318 10.148 -30.306 1.00 29.03 119 ALA A C 1
ATOM 935 O O . ALA A 1 119 ? 32.147 9.518 -30.962 1.00 29.03 119 ALA A O 1
ATOM 936 N N . LYS A 1 120 ? 31.004 11.410 -30.618 1.00 21.81 120 LYS A N 1
ATOM 937 C CA . LYS A 1 120 ? 31.834 12.188 -31.547 1.00 21.81 120 LYS A CA 1
ATOM 938 C C . LYS A 1 120 ? 33.162 12.524 -30.867 1.00 21.81 120 LYS A C 1
ATOM 940 O O . LYS A 1 120 ? 33.161 13.078 -29.773 1.00 21.81 120 LYS A O 1
ATOM 945 N N . ASP A 1 121 ? 34.241 12.159 -31.557 1.00 24.19 121 ASP A N 1
ATOM 946 C CA . ASP A 1 121 ? 35.662 12.440 -31.327 1.00 24.19 121 ASP A CA 1
ATOM 947 C C . ASP A 1 121 ? 36.005 13.386 -30.161 1.00 24.19 121 ASP A C 1
ATOM 949 O O . ASP A 1 121 ? 35.737 14.589 -30.198 1.00 24.19 121 ASP A O 1
ATOM 953 N N . VAL A 1 122 ? 36.707 12.841 -29.164 1.00 28.30 122 VAL A N 1
ATOM 954 C CA . VAL A 1 122 ? 37.354 13.594 -28.082 1.00 28.30 122 VAL A CA 1
ATOM 955 C C . VAL A 1 122 ? 38.822 13.853 -28.453 1.00 28.30 122 VAL A C 1
ATOM 957 O O . VAL A 1 122 ? 39.574 12.894 -28.643 1.00 28.30 122 VAL A O 1
ATOM 960 N N . PRO A 1 123 ? 39.299 15.110 -28.489 1.00 22.00 123 PRO A N 1
ATOM 961 C CA . PRO A 1 123 ? 40.701 15.391 -28.227 1.00 22.00 123 PRO A CA 1
ATOM 962 C C . PRO A 1 123 ? 40.950 15.260 -26.714 1.00 22.00 123 PRO A C 1
ATOM 964 O O . PRO A 1 123 ? 40.319 15.941 -25.910 1.00 22.00 123 PRO A O 1
ATOM 967 N N . SER A 1 124 ? 41.860 14.363 -26.328 1.00 23.77 124 SER A N 1
ATOM 968 C CA . SER A 1 124 ? 42.370 14.182 -24.954 1.00 23.77 124 SER A CA 1
ATOM 969 C C . SER A 1 124 ? 43.016 15.460 -24.383 1.00 23.77 124 SER A C 1
ATOM 971 O O . SER A 1 124 ? 43.413 16.306 -25.192 1.00 23.77 124 SER A O 1
ATOM 973 N N . PRO A 1 125 ? 43.439 15.505 -23.102 1.00 37.81 125 PRO A N 1
ATOM 974 C CA . PRO A 1 125 ? 42.965 14.843 -21.872 1.00 37.81 125 PRO A CA 1
ATOM 975 C C . PRO A 1 125 ? 42.666 15.880 -20.752 1.00 37.81 125 PRO A C 1
ATOM 977 O O . PRO A 1 125 ? 43.262 16.947 -20.767 1.00 37.81 125 PRO A O 1
ATOM 980 N N . ASP A 1 126 ? 41.762 15.581 -19.804 1.00 26.16 126 ASP A N 1
ATOM 981 C CA . ASP A 1 126 ? 41.765 16.063 -18.388 1.00 26.16 126 ASP A CA 1
ATOM 982 C C . ASP A 1 126 ? 40.383 15.909 -17.700 1.00 26.16 126 ASP A C 1
ATOM 984 O O . ASP A 1 126 ? 39.824 16.854 -17.143 1.00 26.16 126 ASP A O 1
ATOM 988 N N . THR A 1 127 ? 39.799 14.704 -17.701 1.00 29.53 127 THR A N 1
ATOM 989 C CA . THR A 1 127 ? 38.595 14.391 -16.898 1.00 29.53 127 THR A CA 1
ATOM 990 C C . THR A 1 127 ? 38.640 12.966 -16.339 1.00 29.53 127 THR A C 1
ATOM 992 O O . THR A 1 127 ? 37.787 12.136 -16.632 1.00 29.53 127 THR A O 1
ATOM 995 N N . SER A 1 128 ? 39.648 12.657 -15.525 1.00 32.56 128 SER A N 1
ATOM 996 C CA . SER A 1 128 ? 39.687 11.430 -14.719 1.00 32.56 128 SER A CA 1
ATOM 997 C C . SER A 1 128 ? 38.968 11.656 -13.381 1.00 32.56 128 SER A C 1
ATOM 999 O O . SER A 1 128 ? 39.572 12.229 -12.473 1.00 32.56 128 SER A O 1
ATOM 1001 N N . SER A 1 129 ? 37.701 11.243 -13.243 1.00 41.47 129 SER A N 1
ATOM 1002 C CA . SER A 1 129 ? 37.109 10.956 -11.911 1.00 41.47 129 SER A CA 1
ATOM 1003 C C . SER A 1 129 ? 35.700 10.336 -11.888 1.00 41.47 129 SER A C 1
ATOM 1005 O O . SER A 1 129 ? 35.292 9.899 -10.817 1.00 41.47 129 SER A O 1
ATOM 1007 N N . VAL A 1 130 ? 34.949 10.255 -12.997 1.00 40.00 130 VAL A N 1
ATOM 1008 C CA . VAL A 1 130 ? 33.579 9.671 -12.985 1.00 40.00 130 VAL A CA 1
ATOM 1009 C C . VAL A 1 130 ? 33.365 8.585 -14.050 1.00 40.00 130 VAL A C 1
ATOM 1011 O O . VAL A 1 130 ? 32.661 7.614 -13.780 1.00 40.00 130 VAL A O 1
ATOM 1014 N N . ASP A 1 131 ? 34.013 8.690 -15.215 1.00 44.94 131 ASP A N 1
ATOM 1015 C CA . ASP A 1 131 ? 33.852 7.724 -16.318 1.00 44.94 131 ASP A CA 1
ATOM 1016 C C . ASP A 1 131 ? 34.475 6.343 -16.028 1.00 44.94 131 ASP A C 1
ATOM 1018 O O . ASP A 1 131 ? 33.856 5.318 -16.315 1.00 44.94 131 ASP A O 1
ATOM 1022 N N . ASP A 1 132 ? 35.645 6.289 -15.378 1.00 46.19 132 ASP A N 1
ATOM 1023 C CA . ASP A 1 132 ? 36.361 5.024 -15.120 1.00 46.19 132 ASP A CA 1
ATOM 1024 C C . ASP A 1 132 ? 35.594 4.075 -14.176 1.00 46.19 132 ASP A C 1
ATOM 1026 O O . ASP A 1 132 ? 35.656 2.848 -14.308 1.00 46.19 132 ASP A O 1
ATOM 1030 N N . SER A 1 133 ? 34.836 4.630 -13.224 1.00 50.03 133 SER A N 1
ATOM 1031 C CA . SER A 1 133 ? 34.075 3.849 -12.240 1.00 50.03 133 SER A CA 1
ATOM 1032 C C . SER A 1 133 ? 32.862 3.164 -12.866 1.00 50.03 133 SER A C 1
ATOM 1034 O O . SER A 1 133 ? 32.574 2.012 -12.543 1.00 50.03 133 SER A O 1
ATOM 1036 N N . LEU A 1 134 ? 32.164 3.843 -13.783 1.00 52.03 134 LEU A N 1
ATOM 1037 C CA . LEU A 1 134 ? 31.046 3.239 -14.503 1.00 52.03 134 LEU A CA 1
ATOM 1038 C C . LEU A 1 134 ? 31.553 2.156 -15.448 1.00 52.03 134 LEU A C 1
ATOM 1040 O O . LEU A 1 134 ? 31.016 1.059 -15.400 1.00 52.03 134 LEU A O 1
ATOM 1044 N N . GLU A 1 135 ? 32.614 2.402 -16.221 1.00 53.94 135 GLU A N 1
ATOM 1045 C CA . GLU A 1 135 ? 33.197 1.393 -17.123 1.00 53.94 135 GLU A CA 1
ATOM 1046 C C . GLU A 1 135 ? 33.642 0.119 -16.384 1.00 53.94 135 GLU A C 1
ATOM 1048 O O . GLU A 1 135 ? 33.389 -0.997 -16.833 1.00 53.94 135 GLU A O 1
ATOM 1053 N N . THR A 1 136 ? 34.192 0.268 -15.178 1.00 57.56 136 THR A N 1
ATOM 1054 C CA . THR A 1 136 ? 34.550 -0.876 -14.324 1.00 57.56 136 THR A CA 1
ATOM 1055 C C . THR A 1 136 ? 33.316 -1.682 -13.889 1.00 57.56 136 THR A C 1
ATOM 1057 O O . THR A 1 136 ? 33.328 -2.914 -13.910 1.00 57.56 136 THR A O 1
ATOM 1060 N N . ILE A 1 137 ? 32.217 -1.006 -13.529 1.00 57.72 137 ILE A N 1
ATOM 1061 C CA . ILE A 1 137 ? 30.940 -1.654 -13.181 1.00 57.72 137 ILE A CA 1
ATOM 1062 C C . ILE A 1 137 ? 30.347 -2.378 -14.402 1.00 57.72 137 ILE A C 1
ATOM 1064 O O . ILE A 1 137 ? 29.767 -3.456 -14.261 1.00 57.72 137 ILE A O 1
ATOM 1068 N N . LYS A 1 138 ? 30.533 -1.835 -15.609 1.00 56.16 138 LYS A N 1
ATOM 1069 C CA . LYS A 1 138 ? 30.067 -2.443 -16.863 1.00 56.16 138 LYS A CA 1
ATOM 1070 C C . LYS A 1 138 ? 30.713 -3.796 -17.129 1.00 56.16 138 LYS A C 1
ATOM 1072 O O . LYS A 1 138 ? 30.006 -4.780 -17.345 1.00 56.16 138 LYS A O 1
ATOM 1077 N N . GLU A 1 139 ? 32.042 -3.863 -17.069 1.00 59.31 139 GLU A N 1
ATOM 1078 C CA . GLU A 1 139 ? 32.780 -5.114 -17.282 1.00 59.31 139 GLU A CA 1
ATOM 1079 C C . GLU A 1 139 ? 32.423 -6.185 -16.245 1.00 59.31 139 GLU A C 1
ATOM 1081 O O . GLU A 1 139 ? 32.388 -7.377 -16.553 1.00 59.31 139 GLU A O 1
ATOM 1086 N N . ALA A 1 140 ? 32.153 -5.762 -15.013 1.00 61.59 140 ALA A N 1
ATOM 1087 C CA . ALA A 1 140 ? 31.712 -6.623 -13.927 1.00 61.59 140 ALA A CA 1
ATOM 1088 C C . ALA A 1 140 ? 30.325 -7.235 -14.181 1.00 61.59 140 ALA A C 1
ATOM 1090 O O . ALA A 1 140 ? 30.149 -8.445 -14.042 1.00 61.59 140 ALA A O 1
ATOM 1091 N N . ILE A 1 141 ? 29.353 -6.417 -14.593 1.00 63.91 141 ILE A N 1
ATOM 1092 C CA . ILE A 1 141 ? 27.991 -6.878 -14.891 1.00 63.91 141 ILE A CA 1
ATOM 1093 C C . ILE A 1 141 ? 28.000 -7.847 -16.075 1.00 63.91 141 ILE A C 1
ATOM 1095 O O . ILE A 1 141 ? 27.397 -8.912 -15.983 1.00 63.91 141 ILE A O 1
ATOM 1099 N N . ALA A 1 142 ? 28.737 -7.533 -17.144 1.00 60.38 142 ALA A N 1
ATOM 1100 C CA . ALA A 1 142 ? 28.825 -8.388 -18.330 1.00 60.38 142 ALA A CA 1
ATOM 1101 C C . ALA A 1 142 ? 29.429 -9.779 -18.041 1.00 60.38 142 ALA A C 1
ATOM 1103 O O . ALA A 1 142 ? 29.140 -10.740 -18.751 1.00 60.38 142 ALA A O 1
ATOM 1104 N N . LYS A 1 143 ? 30.256 -9.905 -16.992 1.00 61.91 143 LYS A N 1
ATOM 1105 C CA . LYS A 1 143 ? 30.786 -11.195 -16.513 1.00 61.91 143 LYS A CA 1
ATOM 1106 C C . LYS A 1 143 ? 29.795 -11.959 -15.633 1.00 61.91 143 LYS A C 1
ATOM 1108 O O . LYS A 1 143 ? 29.922 -13.173 -15.505 1.00 61.91 143 LYS A O 1
ATOM 1113 N N . HIS A 1 144 ? 28.847 -11.256 -15.018 1.00 64.81 144 HIS A N 1
ATOM 1114 C CA . HIS A 1 144 ? 27.876 -11.812 -14.073 1.00 64.81 144 HIS A CA 1
ATOM 1115 C C . HIS A 1 144 ? 26.567 -12.228 -14.755 1.00 64.81 144 HIS A C 1
ATOM 1117 O O . HIS A 1 144 ? 25.908 -13.164 -14.312 1.00 64.81 144 HIS A O 1
ATOM 1123 N N . VAL A 1 145 ? 26.190 -11.563 -15.853 1.00 70.69 145 VAL A N 1
ATOM 1124 C CA . VAL A 1 145 ? 24.943 -11.834 -16.576 1.00 70.69 145 VAL A CA 1
ATOM 1125 C C . VAL A 1 145 ? 25.029 -11.415 -18.045 1.00 70.69 145 VAL A C 1
ATOM 1127 O O . VAL A 1 145 ? 25.576 -10.369 -18.387 1.00 70.69 145 VAL A O 1
ATOM 1130 N N . ASN A 1 146 ? 24.466 -12.239 -18.929 1.00 80.06 146 ASN A N 1
ATOM 1131 C CA . ASN A 1 146 ? 24.532 -12.045 -20.377 1.00 80.06 146 ASN A CA 1
ATOM 1132 C C . ASN A 1 146 ? 23.264 -11.365 -20.924 1.00 80.06 146 ASN A C 1
ATOM 1134 O O . ASN A 1 146 ? 22.488 -11.982 -21.653 1.00 80.06 146 ASN A O 1
ATOM 1138 N N . VAL A 1 147 ? 23.042 -10.103 -20.548 1.00 82.19 147 VAL A N 1
ATOM 1139 C CA . VAL A 1 147 ? 21.949 -9.258 -21.066 1.00 82.19 147 VAL A CA 1
ATOM 1140 C C . VAL A 1 147 ? 22.476 -7.872 -21.455 1.00 82.19 147 VAL A C 1
ATOM 1142 O O . VAL A 1 147 ? 23.500 -7.450 -20.914 1.00 82.19 147 VAL A O 1
ATOM 1145 N N . PRO A 1 148 ? 21.808 -7.148 -22.372 1.00 82.44 148 PRO A N 1
ATOM 1146 C CA . PRO A 1 148 ? 22.164 -5.774 -22.699 1.00 82.44 148 PRO A CA 1
ATOM 1147 C C . PRO A 1 148 ? 22.226 -4.859 -21.477 1.00 82.44 148 PRO A C 1
ATOM 1149 O O . PRO A 1 148 ? 21.399 -4.963 -20.566 1.00 82.44 148 PRO A O 1
ATOM 1152 N N . VAL A 1 149 ? 23.170 -3.918 -21.484 1.00 80.62 149 VAL A N 1
ATOM 1153 C CA . VAL A 1 149 ? 23.343 -2.961 -20.385 1.00 80.62 149 VAL A CA 1
ATOM 1154 C C . VAL A 1 149 ? 23.368 -1.523 -20.898 1.00 80.62 149 VAL A C 1
ATOM 1156 O O . VAL A 1 149 ? 24.027 -1.213 -21.893 1.00 80.62 149 VAL A O 1
ATOM 1159 N N . PHE A 1 150 ? 22.665 -0.645 -20.187 1.00 79.12 150 PHE A N 1
ATOM 1160 C CA . PHE A 1 150 ? 22.584 0.789 -20.439 1.00 79.12 150 PHE A CA 1
ATOM 1161 C C . PHE A 1 150 ? 23.074 1.578 -19.223 1.00 79.12 150 PHE A C 1
ATOM 1163 O O . PHE A 1 150 ? 22.701 1.259 -18.098 1.00 79.12 150 PHE A O 1
ATOM 1170 N N . ALA A 1 151 ? 23.888 2.614 -19.417 1.00 78.62 151 ALA A N 1
ATOM 1171 C CA . ALA A 1 151 ? 24.365 3.460 -18.319 1.00 78.62 151 ALA A CA 1
ATOM 1172 C C . ALA A 1 151 ? 24.025 4.940 -18.540 1.00 78.62 151 ALA A C 1
ATOM 1174 O O . ALA A 1 151 ? 24.272 5.463 -19.630 1.00 78.62 151 ALA A O 1
ATOM 1175 N N . LEU A 1 152 ? 23.504 5.609 -17.501 1.00 73.94 152 LEU A N 1
ATOM 1176 C CA . LEU A 1 152 ? 23.199 7.047 -17.511 1.00 73.94 152 LEU A CA 1
ATOM 1177 C C . LEU A 1 152 ? 23.384 7.723 -16.139 1.00 73.94 152 LEU A C 1
ATOM 1179 O O . LEU A 1 152 ? 22.967 7.196 -15.108 1.00 73.94 152 LEU A O 1
ATOM 1183 N N . CYS A 1 153 ? 23.947 8.934 -16.133 1.00 68.38 153 CYS A N 1
ATOM 1184 C CA . CYS A 1 153 ? 24.166 9.738 -14.917 1.00 68.38 153 CYS A CA 1
ATOM 1185 C C . CYS A 1 153 ? 23.106 10.830 -14.691 1.00 68.38 153 CYS A C 1
ATOM 1187 O O . CYS A 1 153 ? 22.907 11.274 -13.561 1.00 68.38 153 CYS A O 1
ATOM 1189 N N . GLU A 1 154 ? 22.474 11.304 -15.763 1.00 72.62 154 GLU A N 1
ATOM 1190 C CA . GLU A 1 154 ? 21.438 12.346 -15.771 1.00 72.62 154 GLU A CA 1
ATOM 1191 C C . GLU A 1 154 ? 20.236 11.818 -16.567 1.00 72.62 154 GLU A C 1
ATOM 1193 O O . GLU A 1 154 ? 20.438 11.046 -17.506 1.00 72.62 154 GLU A O 1
ATOM 1198 N N . PHE A 1 155 ? 19.016 12.212 -16.183 1.00 81.00 155 PHE A N 1
ATOM 1199 C CA . PHE A 1 155 ? 17.779 11.823 -16.863 1.00 81.00 155 PHE A CA 1
ATOM 1200 C C . PHE A 1 155 ? 17.028 13.065 -17.361 1.00 81.00 155 PHE A C 1
ATOM 1202 O O . PHE A 1 155 ? 16.406 13.804 -16.605 1.00 81.00 155 PHE A O 1
ATOM 1209 N N . ASP A 1 156 ? 17.156 13.310 -18.655 1.00 79.56 156 ASP A N 1
ATOM 1210 C CA . ASP A 1 156 ? 16.587 14.408 -19.431 1.00 79.56 156 ASP A CA 1
ATOM 1211 C C . ASP A 1 156 ? 15.855 13.858 -20.669 1.00 79.56 156 ASP A C 1
ATOM 1213 O O . ASP A 1 156 ? 15.761 12.646 -20.863 1.00 79.56 156 ASP A O 1
ATOM 1217 N N . ASP A 1 157 ? 15.308 14.734 -21.514 1.00 79.69 157 ASP A N 1
ATOM 1218 C CA . ASP A 1 157 ? 14.515 14.308 -22.674 1.00 79.69 157 ASP A CA 1
ATOM 1219 C C . ASP A 1 157 ? 15.324 13.444 -23.666 1.00 79.69 157 ASP A C 1
ATOM 1221 O O . ASP A 1 157 ? 14.811 12.450 -24.179 1.00 79.69 157 ASP A O 1
ATOM 1225 N N . GLU A 1 158 ? 16.603 13.767 -23.897 1.00 72.69 158 GLU A N 1
ATOM 1226 C CA . GLU A 1 158 ? 17.468 13.026 -24.830 1.00 72.69 158 GLU A CA 1
ATOM 1227 C C . GLU A 1 158 ? 17.818 11.630 -24.293 1.00 72.69 158 GLU A C 1
ATOM 1229 O O . GLU A 1 158 ? 17.679 10.625 -24.997 1.00 72.69 158 GLU A O 1
ATOM 1234 N N . SER A 1 159 ? 18.229 11.539 -23.025 1.00 77.25 159 SER A N 1
ATOM 1235 C CA . SER A 1 159 ? 18.502 10.251 -22.374 1.00 77.25 159 SER A CA 1
ATOM 1236 C C . SER A 1 159 ? 17.237 9.408 -22.199 1.00 77.25 159 SER A C 1
ATOM 1238 O O . SER A 1 159 ? 17.311 8.180 -22.274 1.00 77.25 159 SER A O 1
ATOM 1240 N N . ARG A 1 160 ? 16.063 10.034 -22.044 1.00 85.88 160 ARG A N 1
ATOM 1241 C CA . ARG A 1 160 ? 14.762 9.354 -22.046 1.00 85.88 160 ARG A CA 1
ATOM 1242 C C . ARG A 1 160 ? 14.460 8.703 -23.396 1.00 85.88 160 ARG A C 1
ATOM 1244 O O . ARG A 1 160 ? 14.062 7.540 -23.419 1.00 85.88 160 ARG A O 1
ATOM 1251 N N . GLU A 1 161 ? 14.668 9.401 -24.511 1.00 81.94 161 GLU A N 1
ATOM 1252 C CA . GLU A 1 161 ? 14.502 8.819 -25.853 1.00 81.94 161 GLU A CA 1
ATOM 1253 C C . GLU A 1 161 ? 15.482 7.663 -26.097 1.00 81.94 161 GLU A C 1
ATOM 1255 O O . GLU A 1 161 ? 15.081 6.591 -26.562 1.00 81.94 161 GLU A O 1
ATOM 1260 N N . ALA A 1 162 ? 16.753 7.845 -25.725 1.00 78.50 162 ALA A N 1
ATOM 1261 C CA . ALA A 1 162 ? 17.778 6.811 -25.851 1.00 78.50 162 ALA A CA 1
ATOM 1262 C C . ALA A 1 162 ? 17.450 5.568 -25.010 1.00 78.50 162 ALA A C 1
ATOM 1264 O O . ALA A 1 162 ? 17.587 4.440 -25.488 1.00 78.50 162 ALA A O 1
ATOM 1265 N N . LEU A 1 163 ? 16.965 5.767 -23.782 1.00 85.81 163 LEU A N 1
ATOM 1266 C CA . LEU A 1 163 ? 16.541 4.680 -22.912 1.00 85.81 163 LEU A CA 1
ATOM 1267 C C . LEU A 1 163 ? 15.347 3.922 -23.506 1.00 85.81 163 LEU A C 1
ATOM 1269 O O . LEU A 1 163 ? 15.347 2.694 -23.516 1.00 85.81 163 LEU A O 1
ATOM 1273 N N . TYR A 1 164 ? 14.350 4.627 -24.045 1.00 88.38 164 TYR A N 1
ATOM 1274 C CA . TYR A 1 164 ? 13.207 3.983 -24.692 1.00 88.38 164 TYR A CA 1
ATOM 1275 C C . TYR A 1 164 ? 13.628 3.126 -25.895 1.00 88.38 164 TYR A C 1
ATOM 1277 O O . TYR A 1 164 ? 13.168 1.990 -26.052 1.00 88.38 164 TYR A O 1
ATOM 1285 N N . ALA A 1 165 ? 14.543 3.640 -26.722 1.00 82.12 165 ALA A N 1
ATOM 1286 C CA . ALA A 1 165 ? 15.104 2.896 -27.845 1.00 82.12 165 ALA A CA 1
ATOM 1287 C C . ALA A 1 165 ? 15.891 1.663 -27.374 1.00 82.12 165 ALA A C 1
ATOM 1289 O O . ALA A 1 165 ? 15.714 0.582 -27.928 1.00 82.12 165 ALA A O 1
ATOM 1290 N N . PHE A 1 166 ? 16.698 1.784 -26.315 1.00 85.62 166 PHE A N 1
ATOM 1291 C CA . PHE A 1 166 ? 17.397 0.647 -25.712 1.00 85.62 166 PHE A CA 1
ATOM 1292 C C . PHE A 1 166 ? 16.420 -0.448 -25.257 1.00 85.62 166 PHE A C 1
ATOM 1294 O O . PHE A 1 166 ? 16.580 -1.613 -25.618 1.00 85.62 166 PHE A O 1
ATOM 1301 N N . LEU A 1 167 ? 15.364 -0.076 -24.533 1.00 89.56 167 LEU A N 1
ATOM 1302 C CA . LEU A 1 167 ? 14.368 -1.021 -24.027 1.00 89.56 167 LEU A CA 1
ATOM 1303 C C . LEU A 1 167 ? 13.618 -1.757 -25.148 1.00 89.56 167 LEU A C 1
ATOM 1305 O O . LEU A 1 167 ? 13.397 -2.963 -25.062 1.00 89.56 167 LEU A O 1
ATOM 1309 N N . THR A 1 168 ? 13.235 -1.047 -26.207 1.00 87.62 168 THR A N 1
ATOM 1310 C CA . THR A 1 168 ? 12.388 -1.604 -27.275 1.00 87.62 168 THR A CA 1
ATOM 1311 C C . THR A 1 168 ? 13.182 -2.264 -28.400 1.00 87.62 168 THR A C 1
ATOM 1313 O O . THR A 1 168 ? 12.778 -3.311 -28.898 1.00 87.62 168 THR A O 1
ATOM 1316 N N . MET A 1 169 ? 14.311 -1.682 -28.809 1.00 86.06 169 MET A N 1
ATOM 1317 C CA . MET A 1 169 ? 15.091 -2.140 -29.964 1.00 86.06 169 MET A CA 1
ATOM 1318 C C . MET A 1 169 ? 16.237 -3.074 -29.577 1.00 86.06 169 MET A C 1
ATOM 1320 O O . MET A 1 169 ? 16.548 -3.982 -30.346 1.00 86.06 169 MET A O 1
ATOM 1324 N N . THR A 1 170 ? 16.864 -2.860 -28.416 1.00 82.19 170 THR A N 1
ATOM 1325 C CA . THR A 1 170 ? 18.017 -3.660 -27.970 1.00 82.19 170 THR A CA 1
ATOM 1326 C C . THR A 1 170 ? 17.578 -4.798 -27.058 1.00 82.19 170 THR A C 1
ATOM 1328 O O . THR A 1 170 ? 17.895 -5.954 -27.324 1.00 82.19 170 THR A O 1
ATOM 1331 N N . CYS A 1 171 ? 16.821 -4.492 -26.001 1.00 84.75 171 CYS A N 1
ATOM 1332 C CA . CYS A 1 171 ? 16.314 -5.506 -25.072 1.00 84.75 171 CYS A CA 1
ATOM 1333 C C . CYS A 1 171 ? 15.117 -6.282 -25.639 1.00 84.75 171 CYS A C 1
ATOM 1335 O O . CYS A 1 171 ? 14.836 -7.390 -25.186 1.00 84.75 171 CYS A O 1
ATOM 1337 N N . GLY A 1 172 ? 14.409 -5.704 -26.617 1.00 89.44 172 GLY A N 1
ATOM 1338 C CA . GLY A 1 172 ? 13.223 -6.313 -27.218 1.00 89.44 172 GLY A CA 1
ATOM 1339 C C . GLY A 1 172 ? 12.053 -6.456 -26.243 1.00 89.44 172 GLY A C 1
ATOM 1340 O O . GLY A 1 172 ? 11.253 -7.375 -26.406 1.00 89.44 172 GLY A O 1
ATOM 1341 N N . CYS A 1 173 ? 11.969 -5.595 -25.221 1.00 93.06 173 CYS A N 1
ATOM 1342 C CA . CYS A 1 173 ? 10.942 -5.694 -24.189 1.00 93.06 173 CYS A CA 1
ATOM 1343 C C . CYS A 1 173 ? 9.542 -5.467 -24.759 1.00 93.06 173 CYS A C 1
ATOM 1345 O O . CYS A 1 173 ? 9.294 -4.504 -25.492 1.00 93.06 173 CYS A O 1
ATOM 1347 N N . SER A 1 174 ? 8.609 -6.312 -24.337 1.00 92.44 174 SER A N 1
ATOM 1348 C CA . SER A 1 174 ? 7.186 -6.130 -24.606 1.00 92.44 174 SER A CA 1
ATOM 1349 C C . SER A 1 174 ? 6.565 -5.140 -23.608 1.00 92.44 174 SER A C 1
ATOM 1351 O O . SER A 1 174 ? 6.878 -5.205 -22.421 1.00 92.44 174 SER A O 1
ATOM 1353 N N . PRO A 1 175 ? 5.669 -4.230 -24.038 1.00 93.38 175 PRO A N 1
ATOM 1354 C CA . PRO A 1 175 ? 4.962 -3.311 -23.143 1.00 93.38 175 PRO A CA 1
ATOM 1355 C C . PRO A 1 175 ? 3.767 -4.009 -22.460 1.00 93.38 175 PRO A C 1
ATOM 1357 O O . PRO A 1 175 ? 2.612 -3.618 -22.643 1.00 93.38 175 PRO A O 1
ATOM 1360 N N . ASP A 1 176 ? 4.029 -5.101 -21.742 1.00 92.88 176 ASP A N 1
ATOM 1361 C CA . ASP A 1 176 ? 3.024 -6.004 -21.169 1.00 92.88 176 ASP A CA 1
ATOM 1362 C C . ASP A 1 176 ? 2.714 -5.744 -19.685 1.00 92.88 176 ASP A C 1
ATOM 1364 O O . ASP A 1 176 ? 1.720 -6.265 -19.165 1.00 92.88 176 ASP A O 1
ATOM 1368 N N . TRP A 1 177 ? 3.481 -4.873 -19.016 1.00 94.94 177 TRP A N 1
ATOM 1369 C CA . TRP A 1 177 ? 3.215 -4.409 -17.654 1.00 94.94 177 TRP A CA 1
ATOM 1370 C C . TRP A 1 177 ? 2.039 -3.428 -17.625 1.00 94.94 177 TRP A C 1
ATOM 1372 O O . TRP A 1 177 ? 2.180 -2.221 -17.453 1.00 94.94 177 TRP A O 1
ATOM 1382 N N . THR A 1 178 ? 0.844 -3.969 -17.817 1.00 94.81 178 THR A N 1
ATOM 1383 C CA . THR A 1 178 ? -0.420 -3.238 -17.752 1.00 94.81 178 THR A CA 1
ATOM 1384 C C . THR A 1 178 ? -1.193 -3.633 -16.500 1.00 94.81 178 THR A C 1
ATOM 1386 O O . THR A 1 178 ? -0.997 -4.710 -15.936 1.00 94.81 178 THR A O 1
ATOM 1389 N N . VAL A 1 179 ? -2.111 -2.774 -16.058 1.00 94.25 179 VAL A N 1
ATOM 1390 C CA . VAL A 1 179 ? -2.916 -3.022 -14.848 1.00 94.25 179 VAL A CA 1
ATOM 1391 C C . VAL A 1 179 ? -3.786 -4.273 -14.995 1.00 94.25 179 VAL A C 1
ATOM 1393 O O . VAL A 1 179 ? -3.915 -5.035 -14.039 1.00 94.25 179 VAL A O 1
ATOM 1396 N N . ASP A 1 180 ? -4.338 -4.524 -16.183 1.00 94.62 180 ASP A N 1
ATOM 1397 C CA . ASP A 1 180 ? -5.159 -5.711 -16.441 1.00 94.62 180 ASP A CA 1
ATOM 1398 C C . ASP A 1 180 ? -4.321 -6.992 -16.363 1.00 94.62 180 ASP A C 1
ATOM 1400 O O . ASP A 1 180 ? -4.668 -7.909 -15.614 1.00 94.62 180 ASP A O 1
ATOM 1404 N N . ALA A 1 181 ? -3.162 -7.016 -17.033 1.00 95.00 181 ALA A N 1
ATOM 1405 C CA . ALA A 1 181 ? -2.229 -8.138 -16.947 1.00 95.00 181 ALA A CA 1
ATOM 1406 C C . ALA A 1 181 ? -1.742 -8.353 -15.504 1.00 95.00 181 ALA A C 1
ATOM 1408 O O . ALA A 1 181 ? -1.680 -9.485 -15.021 1.00 95.00 181 ALA A O 1
ATOM 1409 N N . PHE A 1 182 ? -1.461 -7.272 -14.768 1.00 95.81 182 PHE A N 1
ATOM 1410 C CA . PHE A 1 182 ? -1.104 -7.343 -13.354 1.00 95.81 182 PHE A CA 1
ATOM 1411 C C . PHE A 1 182 ? -2.205 -8.005 -12.518 1.00 95.81 182 PHE A C 1
ATOM 1413 O O . PHE A 1 182 ? -1.905 -8.892 -11.717 1.00 95.81 182 PHE A O 1
ATOM 1420 N N . ILE A 1 183 ? -3.469 -7.596 -12.693 1.00 96.62 183 ILE A N 1
ATOM 1421 C CA . ILE A 1 183 ? -4.613 -8.153 -11.957 1.00 96.62 183 ILE A CA 1
ATOM 1422 C C . ILE A 1 183 ? -4.725 -9.657 -12.202 1.00 96.62 183 ILE A C 1
ATOM 1424 O O . ILE A 1 183 ? -4.877 -10.412 -11.241 1.00 96.62 183 ILE A O 1
ATOM 1428 N N . GLU A 1 184 ? -4.642 -10.100 -13.458 1.00 95.81 184 GLU A N 1
ATOM 1429 C CA . GLU A 1 184 ? -4.733 -11.521 -13.810 1.00 95.81 184 GLU A CA 1
ATOM 1430 C C . GLU A 1 184 ? -3.642 -12.343 -13.115 1.00 95.81 184 GLU A C 1
ATOM 1432 O O . GLU A 1 184 ? -3.939 -13.331 -12.433 1.00 95.81 184 GLU A O 1
ATOM 1437 N N . GLN A 1 185 ? -2.390 -11.883 -13.202 1.00 95.56 185 GLN A N 1
ATOM 1438 C CA . GLN A 1 185 ? -1.251 -12.560 -12.583 1.00 95.56 185 GLN A CA 1
ATOM 1439 C C . GLN A 1 185 ? -1.313 -12.546 -11.054 1.00 95.56 185 GLN A C 1
ATOM 1441 O O . GLN A 1 185 ? -0.999 -13.543 -10.396 1.00 95.56 185 GLN A O 1
ATOM 1446 N N . ALA A 1 186 ? -1.744 -11.431 -10.463 1.00 96.19 186 ALA A N 1
ATOM 1447 C CA . ALA A 1 186 ? -1.906 -11.321 -9.023 1.00 96.19 186 ALA A CA 1
ATOM 1448 C C . ALA A 1 186 ? -3.014 -12.253 -8.514 1.00 96.19 186 ALA A C 1
ATOM 1450 O O . ALA A 1 186 ? -2.798 -12.958 -7.530 1.00 96.19 186 ALA A O 1
ATOM 1451 N N . ILE A 1 187 ? -4.161 -12.330 -9.199 1.00 97.19 187 ILE A N 1
ATOM 1452 C CA . ILE A 1 187 ? -5.250 -13.253 -8.848 1.00 97.19 187 ILE A CA 1
ATOM 1453 C C . ILE A 1 187 ? -4.764 -14.704 -8.871 1.00 97.19 187 ILE A C 1
ATOM 1455 O O . ILE A 1 187 ? -5.041 -15.446 -7.927 1.00 97.19 187 ILE A O 1
ATOM 1459 N N . ALA A 1 188 ? -4.027 -15.106 -9.912 1.00 96.19 188 ALA A N 1
ATOM 1460 C CA . ALA A 1 188 ? -3.485 -16.458 -10.015 1.00 96.19 188 ALA A CA 1
ATOM 1461 C C . ALA A 1 188 ? -2.554 -16.784 -8.834 1.00 96.19 188 ALA A C 1
ATOM 1463 O O . ALA A 1 188 ? -2.766 -17.780 -8.142 1.00 96.19 188 ALA A O 1
ATOM 1464 N N . LYS A 1 189 ? -1.592 -15.899 -8.534 1.00 95.25 189 LYS A N 1
ATOM 1465 C CA . LYS A 1 189 ? -0.658 -16.074 -7.408 1.00 95.25 189 LYS A CA 1
ATOM 1466 C C . LYS A 1 189 ? -1.354 -16.063 -6.044 1.00 95.25 189 LYS A C 1
ATOM 1468 O O . LYS A 1 189 ? -0.949 -16.804 -5.156 1.00 95.25 189 LYS A O 1
ATOM 1473 N N . ILE A 1 190 ? -2.387 -15.239 -5.854 1.00 96.75 190 ILE A N 1
ATOM 1474 C CA . ILE A 1 190 ? -3.150 -15.200 -4.597 1.00 96.75 190 ILE A CA 1
ATOM 1475 C C . ILE A 1 190 ? -3.918 -16.510 -4.398 1.00 96.75 190 ILE A C 1
ATOM 1477 O O . ILE A 1 190 ? -3.894 -17.051 -3.297 1.00 96.75 190 ILE A O 1
ATOM 1481 N N . ARG A 1 191 ? -4.573 -17.033 -5.444 1.00 96.81 191 ARG A N 1
ATOM 1482 C CA . ARG A 1 191 ? -5.310 -18.307 -5.375 1.00 96.81 191 ARG A CA 1
ATOM 1483 C C . ARG A 1 191 ? -4.393 -19.477 -5.046 1.00 96.81 191 ARG A C 1
ATOM 1485 O O . ARG A 1 191 ? -4.722 -20.249 -4.154 1.00 96.81 191 ARG A O 1
ATOM 1492 N N . ASP A 1 192 ? -3.257 -19.557 -5.734 1.00 95.38 192 ASP A N 1
ATOM 1493 C CA . ASP A 1 192 ? -2.232 -20.574 -5.493 1.00 95.38 192 ASP A CA 1
ATOM 1494 C C . ASP A 1 192 ? -1.700 -20.497 -4.055 1.00 95.38 192 ASP A C 1
ATOM 1496 O O . ASP A 1 192 ? -1.687 -21.487 -3.333 1.00 95.38 192 ASP A O 1
ATOM 1500 N N . LYS A 1 193 ? -1.368 -19.289 -3.583 1.00 94.31 193 LYS A N 1
ATOM 1501 C CA . LYS A 1 193 ? -0.837 -19.091 -2.231 1.00 94.31 193 LYS A CA 1
ATOM 1502 C C . LYS A 1 193 ? -1.854 -19.371 -1.124 1.00 94.31 193 LYS A C 1
ATOM 1504 O O . LYS A 1 193 ? -1.470 -19.892 -0.080 1.00 94.31 193 LYS A O 1
ATOM 1509 N N . ALA A 1 194 ? -3.111 -18.972 -1.311 1.00 94.38 194 ALA A N 1
ATOM 1510 C CA . ALA A 1 194 ? -4.163 -19.184 -0.321 1.00 94.38 194 ALA A CA 1
ATOM 1511 C C . ALA A 1 194 ? -4.597 -20.656 -0.254 1.00 94.38 194 ALA A C 1
ATOM 1513 O O . ALA A 1 194 ? -4.974 -21.119 0.821 1.00 94.38 194 ALA A O 1
ATOM 1514 N N . ASP A 1 195 ? -4.542 -21.382 -1.377 1.00 94.06 195 ASP A N 1
ATOM 1515 C CA . ASP A 1 195 ? -4.863 -22.814 -1.479 1.00 94.06 195 ASP A CA 1
ATOM 1516 C C . ASP A 1 195 ? -6.188 -23.187 -0.781 1.00 94.06 195 ASP A C 1
ATOM 1518 O O . ASP A 1 195 ? -6.287 -24.117 0.018 1.00 94.06 195 ASP A O 1
ATOM 1522 N N . GLY A 1 196 ? -7.219 -22.362 -0.991 1.00 93.25 196 GLY A N 1
ATOM 1523 C CA . GLY A 1 196 ? -8.545 -22.561 -0.399 1.00 93.25 196 GLY A CA 1
ATOM 1524 C C . GLY A 1 196 ? -8.653 -22.317 1.114 1.00 93.25 196 GLY A C 1
ATOM 1525 O O . GLY A 1 196 ? -9.734 -22.506 1.676 1.00 93.25 196 GLY A O 1
ATOM 1526 N N . GLN A 1 197 ? -7.575 -21.916 1.793 1.00 94.81 197 GLN A N 1
ATOM 1527 C CA . GLN A 1 197 ? -7.574 -21.626 3.229 1.00 94.81 197 GLN A CA 1
ATOM 1528 C C . GLN A 1 197 ? -8.086 -20.208 3.519 1.00 94.81 197 GLN A C 1
ATOM 1530 O O . GLN A 1 197 ? -8.086 -19.320 2.668 1.00 94.81 197 GLN A O 1
ATOM 1535 N N . LYS A 1 198 ? -8.506 -19.982 4.768 1.00 94.56 198 LYS A N 1
ATOM 1536 C CA . LYS A 1 198 ? -8.972 -18.670 5.226 1.00 94.56 198 LYS A CA 1
ATOM 1537 C C . LYS A 1 198 ? -7.845 -17.641 5.235 1.00 94.56 198 LYS A C 1
ATOM 1539 O O . LYS A 1 198 ? -6.717 -17.927 5.640 1.00 94.56 198 LYS A O 1
ATOM 1544 N N . VAL A 1 199 ? -8.199 -16.416 4.873 1.00 95.56 199 VAL A N 1
ATOM 1545 C CA . VAL A 1 199 ? -7.292 -15.275 4.813 1.00 95.56 199 VAL A CA 1
ATOM 1546 C C . VAL A 1 199 ? -7.894 -14.121 5.607 1.00 95.56 199 VAL A C 1
ATOM 1548 O O . VAL A 1 199 ? -9.077 -13.818 5.471 1.00 95.56 199 VAL A O 1
ATOM 1551 N N . VAL A 1 200 ? -7.083 -13.454 6.426 1.00 95.06 200 VAL A N 1
ATOM 1552 C CA . VAL A 1 200 ? -7.498 -12.264 7.180 1.00 95.06 200 VAL A CA 1
ATOM 1553 C C . VAL A 1 200 ? -6.799 -11.027 6.632 1.00 95.06 200 VAL A C 1
ATOM 1555 O O . VAL A 1 200 ? -5.624 -11.069 6.274 1.00 95.06 200 VAL A O 1
ATOM 1558 N N . CYS A 1 201 ? -7.505 -9.901 6.577 1.00 93.94 201 CYS A N 1
ATOM 1559 C CA . CYS A 1 201 ? -6.931 -8.608 6.208 1.00 93.94 201 CYS A CA 1
ATOM 1560 C C . CYS A 1 201 ? -7.273 -7.540 7.248 1.00 93.94 201 CYS A C 1
ATOM 1562 O O . CYS A 1 201 ? -8.430 -7.383 7.631 1.00 93.94 201 CYS A O 1
ATOM 1564 N N . GLY A 1 202 ? -6.269 -6.776 7.684 1.00 91.62 202 GLY A N 1
ATOM 1565 C CA . GLY A 1 202 ? -6.487 -5.545 8.440 1.00 91.62 202 GLY A CA 1
ATOM 1566 C C . GLY A 1 202 ? -6.835 -4.397 7.501 1.00 91.62 202 GLY A C 1
ATOM 1567 O O . GLY A 1 202 ? -5.960 -3.857 6.822 1.00 91.62 202 GLY A O 1
ATOM 1568 N N . LEU A 1 203 ? -8.105 -4.002 7.482 1.00 91.62 203 LEU A N 1
ATOM 1569 C CA . LEU A 1 203 ? -8.576 -2.871 6.696 1.00 91.62 203 LEU A CA 1
ATOM 1570 C C . LEU A 1 203 ? -8.413 -1.594 7.529 1.00 91.62 203 LEU A C 1
ATOM 1572 O O . LEU A 1 203 ? -9.028 -1.445 8.579 1.00 91.62 203 LEU A O 1
ATOM 1576 N N . SER A 1 204 ? -7.581 -0.661 7.064 1.00 84.69 204 SER A N 1
ATOM 1577 C CA . SER A 1 204 ? -7.368 0.642 7.725 1.00 84.69 204 SER A CA 1
ATOM 1578 C C . SER A 1 204 ? -8.158 1.782 7.078 1.00 84.69 204 SER A C 1
ATOM 1580 O O . SER A 1 204 ? -8.078 2.929 7.508 1.00 84.69 204 SER A O 1
ATOM 1582 N N . GLY A 1 205 ? -8.852 1.496 5.974 1.00 79.88 205 GLY A N 1
ATOM 1583 C CA . GLY A 1 205 ? -9.402 2.498 5.063 1.00 79.88 205 GLY A CA 1
ATOM 1584 C C . GLY A 1 205 ? -8.367 3.091 4.109 1.00 79.88 205 GLY A C 1
ATOM 1585 O O . GLY A 1 205 ? -8.751 3.648 3.089 1.00 79.88 205 GLY A O 1
ATOM 1586 N N . GLY A 1 206 ? -7.062 2.958 4.398 1.00 87.44 206 GLY A N 1
ATOM 1587 C CA . GLY A 1 206 ? -5.949 3.389 3.540 1.00 87.44 206 GLY A CA 1
ATOM 1588 C C . GLY A 1 206 ? -6.103 2.958 2.084 1.00 87.44 206 GLY A C 1
ATOM 1589 O O . GLY A 1 206 ? -6.705 1.925 1.818 1.00 87.44 206 GLY A O 1
ATOM 1590 N N . VAL A 1 207 ? -5.523 3.718 1.144 1.00 91.44 207 VAL A N 1
ATOM 1591 C CA . VAL A 1 207 ? -5.551 3.338 -0.283 1.00 91.44 207 VAL A CA 1
ATOM 1592 C C . VAL A 1 207 ? -4.962 1.937 -0.458 1.00 91.44 207 VAL A C 1
ATOM 1594 O O . VAL A 1 207 ? -5.583 1.082 -1.071 1.00 91.44 207 VAL A O 1
ATOM 1597 N N . ASP A 1 208 ? -3.815 1.665 0.165 1.00 92.69 208 ASP A N 1
ATOM 1598 C CA . ASP A 1 208 ? -3.092 0.406 -0.044 1.00 92.69 208 ASP A CA 1
ATOM 1599 C C . ASP A 1 208 ? -3.834 -0.786 0.569 1.00 92.69 208 ASP A C 1
ATOM 1601 O O . ASP A 1 208 ? -4.017 -1.803 -0.092 1.00 92.69 208 ASP A O 1
ATOM 1605 N N . SER A 1 209 ? -4.332 -0.657 1.807 1.00 92.31 209 SER A N 1
ATOM 1606 C CA . SER A 1 209 ? -5.111 -1.723 2.454 1.00 92.31 209 SER A CA 1
ATOM 1607 C C . SER A 1 209 ? -6.443 -1.968 1.740 1.00 92.31 209 SER A C 1
ATOM 1609 O O . SER A 1 209 ? -6.835 -3.118 1.568 1.00 92.31 209 SER A O 1
ATOM 1611 N N . SER A 1 210 ? -7.094 -0.909 1.249 1.00 94.75 210 SER A N 1
ATOM 1612 C CA . SER A 1 210 ? -8.325 -0.985 0.454 1.00 94.75 210 SER A CA 1
ATOM 1613 C C . SER A 1 210 ? -8.116 -1.717 -0.870 1.00 94.75 210 SER A C 1
ATOM 1615 O O . SER A 1 210 ? -8.871 -2.629 -1.202 1.00 94.75 210 SER A O 1
ATOM 1617 N N . VAL A 1 211 ? -7.077 -1.346 -1.622 1.00 96.88 211 VAL A N 1
ATOM 1618 C CA . VAL A 1 211 ? -6.757 -1.963 -2.917 1.00 96.88 211 VAL A CA 1
ATOM 1619 C C . VAL A 1 211 ? -6.305 -3.411 -2.731 1.00 96.88 211 VAL A C 1
ATOM 1621 O O . VAL A 1 211 ? -6.750 -4.285 -3.474 1.00 96.88 211 VAL A O 1
ATOM 1624 N N . ALA A 1 212 ? -5.492 -3.696 -1.708 1.00 96.81 212 ALA A N 1
ATOM 1625 C CA . ALA A 1 212 ? -5.086 -5.058 -1.373 1.00 96.81 212 ALA A CA 1
ATOM 1626 C C . ALA A 1 212 ? -6.296 -5.935 -1.011 1.00 96.81 212 ALA A C 1
ATOM 1628 O O . ALA A 1 212 ? -6.431 -7.031 -1.554 1.00 96.81 212 ALA A O 1
ATOM 1629 N N . ALA A 1 213 ? -7.200 -5.443 -0.155 1.00 96.69 213 ALA A N 1
ATOM 1630 C CA . ALA A 1 213 ? -8.423 -6.154 0.215 1.00 96.69 213 ALA A CA 1
ATOM 1631 C C . ALA A 1 213 ? -9.307 -6.438 -1.007 1.00 96.69 213 ALA A C 1
ATOM 1633 O O . ALA A 1 213 ? -9.761 -7.566 -1.184 1.00 96.69 213 ALA A O 1
ATOM 1634 N N . MET A 1 214 ? -9.494 -5.455 -1.894 1.00 97.25 214 MET A N 1
ATOM 1635 C CA . MET A 1 214 ? -10.258 -5.636 -3.133 1.00 97.25 214 MET A CA 1
ATOM 1636 C C . MET A 1 214 ? -9.639 -6.669 -4.070 1.00 97.25 214 MET A C 1
ATOM 1638 O O . MET A 1 214 ? -10.350 -7.522 -4.599 1.00 97.25 214 MET A O 1
ATOM 1642 N N . LEU A 1 215 ? -8.323 -6.612 -4.277 1.00 98.00 215 LEU A N 1
ATOM 1643 C CA . LEU A 1 215 ? -7.628 -7.538 -5.165 1.00 98.00 215 LEU A CA 1
ATOM 1644 C C . LEU A 1 215 ? -7.688 -8.975 -4.632 1.00 98.00 215 LEU A C 1
ATOM 1646 O O . LEU A 1 215 ? -7.982 -9.902 -5.387 1.00 98.00 215 LEU A O 1
ATOM 1650 N N . VAL A 1 216 ? -7.476 -9.160 -3.326 1.00 97.88 216 VAL A N 1
ATOM 1651 C CA . VAL A 1 216 ? -7.584 -10.477 -2.685 1.00 97.88 216 VAL A CA 1
ATOM 1652 C C . VAL A 1 216 ? -9.027 -10.972 -2.714 1.00 97.88 216 VAL A C 1
ATOM 1654 O O . VAL A 1 216 ? -9.262 -12.109 -3.109 1.00 97.88 216 VAL A O 1
ATOM 1657 N N . HIS A 1 217 ? -10.015 -10.134 -2.404 1.00 97.94 217 HIS A N 1
ATOM 1658 C CA . HIS A 1 217 ? -11.421 -10.532 -2.475 1.00 97.94 217 HIS A CA 1
ATOM 1659 C C . HIS A 1 217 ? -11.843 -10.925 -3.894 1.00 97.94 217 HIS A C 1
ATOM 1661 O O . HIS A 1 217 ? -12.503 -11.943 -4.080 1.00 97.94 217 HIS A O 1
ATOM 1667 N N . LYS A 1 218 ? -11.386 -10.200 -4.922 1.00 97.25 218 LYS A N 1
ATOM 1668 C CA . LYS A 1 218 ? -11.603 -10.585 -6.325 1.00 97.25 218 LYS A CA 1
ATOM 1669 C C . LYS A 1 218 ? -10.979 -11.949 -6.654 1.00 97.25 218 LYS A C 1
ATOM 1671 O O . LYS A 1 218 ? -11.508 -12.684 -7.488 1.00 97.25 218 LYS A O 1
ATOM 1676 N N . ALA A 1 219 ? -9.870 -12.303 -6.003 1.00 97.75 219 ALA A N 1
ATOM 1677 C CA . ALA A 1 219 ? -9.196 -13.580 -6.202 1.00 97.75 219 ALA A CA 1
ATOM 1678 C C . ALA A 1 219 ? -9.903 -14.753 -5.498 1.00 97.75 219 ALA A C 1
ATOM 1680 O O . ALA A 1 219 ? -10.115 -15.787 -6.139 1.00 97.75 219 ALA A O 1
ATOM 1681 N N . ILE A 1 220 ? -10.262 -14.608 -4.216 1.00 97.56 220 ILE A N 1
ATOM 1682 C CA . ILE A 1 220 ? -10.675 -15.728 -3.342 1.00 97.56 220 ILE A CA 1
ATOM 1683 C C . ILE A 1 220 ? -12.052 -15.562 -2.669 1.00 97.56 220 ILE A C 1
ATOM 1685 O O . ILE A 1 220 ? -12.490 -16.455 -1.943 1.00 97.56 220 ILE A O 1
ATOM 1689 N N . GLY A 1 221 ? -12.759 -14.458 -2.921 1.00 96.25 221 GLY A N 1
ATOM 1690 C CA . GLY A 1 221 ? -14.130 -14.219 -2.464 1.00 96.25 221 GLY A CA 1
ATOM 1691 C C . GLY A 1 221 ? -14.292 -14.326 -0.947 1.00 96.25 221 GLY A C 1
ATOM 1692 O O . GLY A 1 221 ? -13.606 -13.639 -0.191 1.00 96.25 221 GLY A O 1
ATOM 1693 N N . GLU A 1 222 ? -15.191 -15.218 -0.525 1.00 95.06 222 GLU A N 1
ATOM 1694 C CA . GLU A 1 222 ? -15.576 -15.491 0.871 1.00 95.06 222 GLU A CA 1
ATOM 1695 C C . GLU A 1 222 ? -14.456 -16.089 1.743 1.00 95.06 222 GLU A C 1
ATOM 1697 O O . GLU A 1 222 ? -14.602 -16.187 2.959 1.00 95.06 222 GLU A O 1
ATOM 1702 N N . GLN A 1 223 ? -13.330 -16.514 1.154 1.00 95.81 223 GLN A N 1
ATOM 1703 C CA . GLN A 1 223 ? -12.166 -16.961 1.934 1.00 95.81 223 GLN A CA 1
ATOM 1704 C C . GLN A 1 223 ? -11.492 -15.801 2.678 1.00 95.81 223 GLN A C 1
ATOM 1706 O O . GLN A 1 223 ? -10.785 -16.035 3.661 1.00 95.81 223 GLN A O 1
ATOM 1711 N N . LEU A 1 224 ? -11.688 -14.567 2.200 1.00 97.38 224 LEU A N 1
ATOM 1712 C CA . LEU A 1 224 ? -11.169 -13.361 2.825 1.00 97.38 224 LEU A CA 1
ATOM 1713 C C . LEU A 1 224 ? -12.158 -12.818 3.857 1.00 97.38 224 LEU A C 1
ATOM 1715 O O . LEU A 1 224 ? -13.281 -12.462 3.505 1.00 97.38 224 LEU A O 1
ATOM 1719 N N . THR A 1 225 ? -11.678 -12.611 5.081 1.00 97.00 225 THR A N 1
ATOM 1720 C CA . THR A 1 225 ? -12.363 -11.788 6.081 1.00 97.00 225 THR A CA 1
ATOM 1721 C C . THR A 1 225 ? -11.536 -10.553 6.412 1.00 97.00 225 THR A C 1
ATOM 1723 O O . THR A 1 225 ? -10.401 -10.642 6.888 1.00 97.00 225 THR A O 1
ATOM 1726 N N . CYS A 1 226 ? -12.121 -9.381 6.202 1.00 96.50 226 CYS A N 1
ATOM 1727 C CA . CYS A 1 226 ? -11.531 -8.108 6.586 1.00 96.50 226 CYS A CA 1
ATOM 1728 C C . CYS A 1 226 ? -11.935 -7.730 8.011 1.00 96.50 226 CYS A C 1
ATOM 1730 O O . CYS A 1 226 ? -13.089 -7.881 8.403 1.00 96.50 226 CYS A O 1
ATOM 1732 N N . ILE A 1 227 ? -10.992 -7.189 8.775 1.00 95.81 227 ILE A N 1
ATOM 1733 C CA . ILE A 1 227 ? -11.225 -6.612 10.097 1.00 95.81 227 ILE A CA 1
ATOM 1734 C C . ILE A 1 227 ? -10.941 -5.118 9.991 1.00 95.81 227 ILE A C 1
ATOM 1736 O O . ILE A 1 227 ? -9.820 -4.717 9.675 1.00 95.81 227 ILE A O 1
ATOM 1740 N N . PHE A 1 228 ? -11.956 -4.301 10.257 1.00 95.69 228 PHE A N 1
ATOM 1741 C CA . PHE A 1 228 ? -11.833 -2.852 10.351 1.00 95.69 228 PHE A CA 1
ATOM 1742 C C . PHE A 1 228 ? -12.030 -2.422 11.805 1.00 95.69 228 PHE A C 1
ATOM 1744 O O . PHE A 1 228 ? -13.084 -2.676 12.389 1.00 95.69 228 PHE A O 1
ATOM 1751 N N . VAL A 1 229 ? -11.019 -1.767 12.380 1.00 95.38 229 VAL A N 1
ATOM 1752 C CA . VAL A 1 229 ? -11.056 -1.256 13.758 1.00 95.38 229 VAL A CA 1
ATOM 1753 C C . VAL A 1 229 ? -11.290 0.249 13.735 1.00 95.38 229 VAL A C 1
ATOM 1755 O O . VAL A 1 229 ? -10.382 1.018 13.418 1.00 95.38 229 VAL A O 1
ATOM 1758 N N . ASP A 1 230 ? -12.495 0.675 14.113 1.00 96.06 230 ASP A N 1
ATOM 1759 C CA . ASP A 1 230 ? -12.787 2.084 14.356 1.00 96.06 230 ASP A CA 1
ATOM 1760 C C . ASP A 1 230 ? -12.225 2.492 15.722 1.00 96.06 230 ASP A C 1
ATOM 1762 O O . ASP A 1 230 ? -12.841 2.301 16.775 1.00 96.06 230 ASP A O 1
ATOM 1766 N N . HIS A 1 231 ? -11.020 3.055 15.692 1.00 94.62 231 HIS A N 1
ATOM 1767 C CA . HIS A 1 231 ? -10.340 3.583 16.871 1.00 94.62 231 HIS A CA 1
ATOM 1768 C C . HIS A 1 231 ? -10.827 4.983 17.283 1.00 94.62 231 HIS A C 1
ATOM 1770 O O . HIS A 1 231 ? -10.323 5.544 18.250 1.00 94.62 231 HIS A O 1
ATOM 1776 N N . GLY A 1 232 ? -11.774 5.585 16.553 1.00 95.38 232 GLY A N 1
ATOM 1777 C CA . GLY A 1 232 ? -12.381 6.871 16.911 1.00 95.38 232 GLY A CA 1
ATOM 1778 C C . GLY A 1 232 ? -11.586 8.107 16.523 1.00 95.38 232 GLY A C 1
ATOM 1779 O O . GLY A 1 232 ? -12.029 9.219 16.781 1.00 95.38 232 GLY A O 1
ATOM 1780 N N . PHE A 1 233 ? -10.449 7.967 15.846 1.00 96.00 233 PHE A N 1
ATOM 1781 C CA . PHE A 1 233 ? -9.650 9.114 15.385 1.00 96.00 233 PHE A CA 1
ATOM 1782 C C . PHE A 1 233 ? -9.687 9.274 13.863 1.00 96.00 233 PHE A C 1
ATOM 1784 O O . PHE A 1 233 ? -8.816 9.923 13.289 1.00 96.00 233 PHE A O 1
ATOM 1791 N N . MET A 1 234 ? -10.679 8.670 13.210 1.00 94.50 234 MET A N 1
ATOM 1792 C CA . MET A 1 234 ? -10.926 8.795 11.773 1.00 94.50 234 MET A CA 1
ATOM 1793 C C . MET A 1 234 ? -11.569 10.145 11.437 1.00 94.50 234 MET A C 1
ATOM 1795 O O . MET A 1 234 ? -12.063 10.855 12.322 1.00 94.50 234 MET A O 1
ATOM 1799 N N . ARG A 1 235 ? -11.575 10.502 10.149 1.00 95.25 235 ARG A N 1
ATOM 1800 C CA . ARG A 1 235 ? -12.292 11.692 9.676 1.00 95.25 235 ARG A CA 1
ATOM 1801 C C . ARG A 1 235 ? -13.802 11.489 9.790 1.00 95.25 235 ARG A C 1
ATOM 1803 O O . ARG A 1 235 ? -14.295 10.363 9.882 1.00 95.25 235 ARG A O 1
ATOM 1810 N N . LYS A 1 236 ? -14.540 12.601 9.769 1.00 95.31 236 LYS A N 1
ATOM 1811 C CA . LYS A 1 236 ? -16.005 12.585 9.723 1.00 95.31 236 LYS A CA 1
ATOM 1812 C C . LYS A 1 236 ? -16.481 11.692 8.571 1.00 95.31 236 LYS A C 1
ATOM 1814 O O . LYS A 1 236 ? -15.901 11.741 7.490 1.00 95.31 236 LYS A O 1
ATOM 1819 N N . GLU A 1 237 ? -17.487 10.859 8.842 1.00 93.00 237 GLU A N 1
ATOM 1820 C CA . GLU A 1 237 ? -18.129 9.923 7.896 1.00 93.00 237 GLU A CA 1
ATOM 1821 C C . GLU A 1 237 ? -17.246 8.797 7.321 1.00 93.00 237 GLU A C 1
ATOM 1823 O O . GLU A 1 237 ? -17.772 7.855 6.729 1.00 93.00 237 GLU A O 1
ATOM 1828 N N . GLU A 1 238 ? -15.933 8.803 7.562 1.00 92.62 238 GLU A N 1
ATOM 1829 C CA . GLU A 1 238 ? -15.001 7.816 7.003 1.00 92.62 238 GLU A CA 1
ATOM 1830 C C . GLU A 1 238 ? -15.313 6.365 7.434 1.00 92.62 238 GLU A C 1
ATOM 1832 O O . GLU A 1 238 ? -15.386 5.500 6.556 1.00 92.62 238 GLU A O 1
ATOM 1837 N N . PRO A 1 239 ? -15.597 6.053 8.718 1.00 94.12 239 PRO A N 1
ATOM 1838 C CA . PRO A 1 239 ? -15.969 4.689 9.108 1.00 94.12 239 PRO A CA 1
ATOM 1839 C C . PRO A 1 239 ? -17.268 4.206 8.445 1.00 94.12 239 PRO A C 1
ATOM 1841 O O . PRO A 1 239 ? -17.378 3.043 8.052 1.00 94.12 239 PRO A O 1
ATOM 1844 N N . ALA A 1 240 ? -18.251 5.100 8.289 1.00 94.19 240 ALA A N 1
ATOM 1845 C CA . ALA A 1 240 ? -19.526 4.777 7.654 1.00 94.19 240 ALA A CA 1
ATOM 1846 C C . ALA A 1 240 ? -19.348 4.496 6.155 1.00 94.19 240 ALA A C 1
ATOM 1848 O O . ALA A 1 240 ? -19.889 3.507 5.663 1.00 94.19 240 ALA A O 1
ATOM 1849 N N . MET A 1 241 ? -18.537 5.307 5.467 1.00 93.69 241 MET A N 1
ATOM 1850 C CA . MET A 1 241 ? -18.163 5.098 4.066 1.00 93.69 241 MET A CA 1
ATOM 1851 C C . MET A 1 241 ? -17.468 3.747 3.869 1.00 93.69 241 MET A C 1
ATOM 1853 O O . MET A 1 241 ? -17.837 2.998 2.971 1.00 93.69 241 MET A O 1
ATOM 1857 N N . ILE A 1 242 ? -16.493 3.398 4.716 1.00 93.62 242 ILE A N 1
ATOM 1858 C CA . ILE A 1 242 ? -15.779 2.114 4.619 1.00 93.62 242 ILE A CA 1
ATOM 1859 C C . ILE A 1 242 ? -16.757 0.945 4.777 1.00 93.62 242 ILE A C 1
ATOM 1861 O O . ILE A 1 242 ? -16.742 0.008 3.979 1.00 93.62 242 ILE A O 1
ATOM 1865 N N . ARG A 1 243 ? -17.650 1.008 5.769 1.00 94.31 243 ARG A N 1
ATOM 1866 C CA . ARG A 1 243 ? -18.667 -0.030 5.972 1.00 94.31 243 ARG A CA 1
ATOM 1867 C C . ARG A 1 243 ? -19.600 -0.168 4.765 1.00 94.31 243 ARG A C 1
ATOM 1869 O O . ARG A 1 243 ? -19.897 -1.292 4.369 1.00 94.31 243 ARG A O 1
ATOM 1876 N N . ASP A 1 244 ? -20.042 0.948 4.185 1.00 94.81 244 ASP A N 1
ATOM 1877 C CA . ASP A 1 244 ? -20.894 0.963 2.990 1.00 94.81 244 ASP A CA 1
ATOM 1878 C C . ASP A 1 244 ? -20.188 0.365 1.769 1.00 94.81 244 ASP A C 1
ATOM 1880 O O . ASP A 1 244 ? -20.670 -0.598 1.172 1.00 94.81 244 ASP A O 1
ATOM 1884 N N . VAL A 1 245 ? -18.998 0.868 1.445 1.00 94.31 245 VAL A N 1
ATOM 1885 C CA . VAL A 1 245 ? -18.252 0.440 0.260 1.00 94.31 245 VAL A CA 1
ATOM 1886 C C . VAL A 1 245 ? -17.917 -1.048 0.335 1.00 94.31 245 VAL A C 1
ATOM 1888 O O . VAL A 1 245 ? -18.272 -1.805 -0.566 1.00 94.31 245 VAL A O 1
ATOM 1891 N N . PHE A 1 246 ? -17.268 -1.495 1.409 1.00 95.31 246 PHE A N 1
ATOM 1892 C CA . PHE A 1 246 ? -16.773 -2.869 1.483 1.00 95.31 246 PHE A CA 1
ATOM 1893 C C . PHE A 1 246 ? -17.868 -3.869 1.861 1.00 95.31 246 PHE A C 1
ATOM 1895 O O . PHE A 1 246 ? -17.990 -4.909 1.218 1.00 95.31 246 PHE A O 1
ATOM 1902 N N . GLY A 1 247 ? -18.689 -3.554 2.865 1.00 93.50 247 GLY A N 1
ATOM 1903 C CA . GLY A 1 247 ? -19.716 -4.472 3.358 1.00 93.50 247 GLY A CA 1
ATOM 1904 C C . GLY A 1 247 ? -20.986 -4.490 2.504 1.00 93.50 247 GLY A C 1
ATOM 1905 O O . GLY A 1 247 ? -21.505 -5.562 2.202 1.00 93.50 247 GLY A O 1
ATOM 1906 N N . HIS A 1 248 ? -21.500 -3.322 2.102 1.00 91.62 248 HIS A N 1
ATOM 1907 C CA . HIS A 1 248 ? -22.789 -3.231 1.406 1.00 91.62 248 HIS A CA 1
ATOM 1908 C C . HIS A 1 248 ? -22.663 -3.279 -0.120 1.00 91.62 248 HIS A C 1
ATOM 1910 O O . HIS A 1 248 ? -23.432 -3.998 -0.750 1.00 91.62 248 HIS A O 1
ATOM 1916 N N . ARG A 1 249 ? -21.716 -2.546 -0.722 1.00 94.06 249 ARG A N 1
ATOM 1917 C CA . ARG A 1 249 ? -21.525 -2.520 -2.186 1.00 94.06 249 ARG A CA 1
ATOM 1918 C C . ARG A 1 249 ? -20.776 -3.736 -2.717 1.00 94.06 249 ARG A C 1
ATOM 1920 O O . ARG A 1 249 ? -21.191 -4.302 -3.722 1.00 94.06 249 ARG A O 1
ATOM 1927 N N . PHE A 1 250 ? -19.671 -4.107 -2.074 1.00 94.56 250 PHE A N 1
ATOM 1928 C CA . PHE A 1 250 ? -18.837 -5.228 -2.521 1.00 94.56 250 PHE A CA 1
ATOM 1929 C C . PHE A 1 250 ? -19.168 -6.559 -1.845 1.00 94.56 250 PHE A C 1
ATOM 1931 O O . PHE A 1 250 ? -18.628 -7.576 -2.260 1.00 94.56 250 PHE A O 1
ATOM 1938 N N . HIS A 1 251 ? -20.059 -6.568 -0.846 1.00 95.12 251 HIS A N 1
ATOM 1939 C CA . HIS A 1 251 ? -20.440 -7.773 -0.097 1.00 95.12 251 HIS A CA 1
ATOM 1940 C C . HIS A 1 251 ? -19.241 -8.535 0.489 1.00 95.12 251 HIS A C 1
ATOM 1942 O O . HIS A 1 251 ? -19.272 -9.752 0.637 1.00 95.12 251 HIS A O 1
ATOM 1948 N N . MET A 1 252 ? -18.179 -7.811 0.843 1.00 95.69 252 MET A N 1
ATOM 1949 C CA . MET A 1 252 ? -16.973 -8.390 1.415 1.00 95.69 252 MET A CA 1
ATOM 1950 C C . MET A 1 252 ? -17.234 -8.795 2.874 1.00 95.69 252 MET A C 1
ATOM 1952 O O . MET A 1 252 ? -17.757 -7.970 3.635 1.00 95.69 252 MET A O 1
ATOM 1956 N N . PRO A 1 253 ? -16.835 -10.005 3.314 1.00 96.25 253 PRO A N 1
ATOM 1957 C CA . PRO A 1 253 ? -16.912 -10.378 4.722 1.00 96.25 253 PRO A CA 1
ATOM 1958 C C . PRO A 1 253 ? -16.105 -9.401 5.584 1.00 96.25 253 PRO A C 1
ATOM 1960 O O . PRO A 1 253 ? -14.875 -9.366 5.535 1.00 96.25 253 PRO A O 1
ATOM 1963 N N . LEU A 1 254 ? -16.811 -8.576 6.360 1.00 96.19 254 LEU A N 1
ATOM 1964 C CA . LEU A 1 254 ? -16.237 -7.460 7.108 1.00 96.19 254 LEU A CA 1
ATOM 1965 C C . LEU A 1 254 ? -16.654 -7.519 8.579 1.00 96.19 254 LEU A C 1
ATOM 1967 O O . LEU A 1 254 ? -17.825 -7.352 8.921 1.00 96.19 254 LEU A O 1
ATOM 1971 N N . VAL A 1 255 ? -15.670 -7.681 9.458 1.00 96.81 255 VAL A N 1
ATOM 1972 C CA . VAL A 1 255 ? -15.814 -7.482 10.899 1.00 96.81 255 VAL A CA 1
ATOM 1973 C C . VAL A 1 255 ? -15.561 -6.011 11.198 1.00 96.81 255 VAL A C 1
ATOM 1975 O O . VAL A 1 255 ? -14.425 -5.539 11.150 1.00 96.81 255 VAL A O 1
ATOM 1978 N N . PHE A 1 256 ? -16.633 -5.278 11.491 1.00 96.31 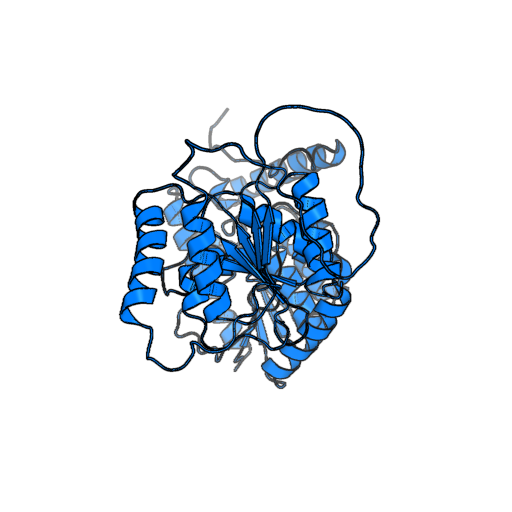256 PHE A N 1
ATOM 1979 C CA . PHE A 1 256 ? -16.558 -3.880 11.900 1.00 96.31 256 PHE A CA 1
ATOM 1980 C C . PHE A 1 256 ? -16.496 -3.785 13.428 1.00 96.31 256 PHE A C 1
ATOM 1982 O O . PHE A 1 256 ? -17.449 -4.158 14.114 1.00 96.31 256 PHE A O 1
ATOM 1989 N N . VAL A 1 257 ? -15.388 -3.272 13.958 1.00 96.69 257 VAL A N 1
ATOM 1990 C CA . VAL A 1 257 ? -15.107 -3.214 15.397 1.00 96.69 257 VAL A CA 1
ATOM 1991 C C . VAL A 1 257 ? -15.191 -1.766 15.863 1.00 96.69 257 VAL A C 1
ATOM 1993 O O . VAL A 1 257 ? -14.321 -0.960 15.543 1.00 96.69 257 VAL A O 1
ATOM 1996 N N . ASP A 1 258 ? -16.222 -1.430 16.637 1.00 96.44 258 ASP A N 1
ATOM 1997 C CA . ASP A 1 258 ? -16.306 -0.129 17.309 1.00 96.44 258 ASP A CA 1
ATOM 1998 C C . ASP A 1 258 ? -15.477 -0.166 18.600 1.00 96.44 258 ASP A C 1
ATOM 2000 O O . ASP A 1 258 ? -15.902 -0.719 19.616 1.00 96.44 258 ASP A O 1
ATOM 2004 N N . ALA A 1 259 ? -14.269 0.398 18.549 1.00 96.94 259 ALA A N 1
ATOM 2005 C CA . ALA A 1 259 ? -13.338 0.434 19.673 1.00 96.94 259 ALA A CA 1
ATOM 2006 C C . ALA A 1 259 ? -13.175 1.837 20.277 1.00 96.94 259 ALA A C 1
ATOM 2008 O O . ALA A 1 259 ? -12.351 2.025 21.175 1.00 96.94 259 ALA A O 1
ATOM 2009 N N . ARG A 1 260 ? -13.964 2.822 19.828 1.00 96.44 260 ARG A N 1
ATOM 2010 C CA . ARG A 1 260 ? -13.788 4.252 20.139 1.00 96.44 260 ARG A CA 1
ATOM 2011 C C . ARG A 1 260 ? -13.645 4.518 21.636 1.00 96.44 260 ARG A C 1
ATOM 2013 O O . ARG A 1 260 ? -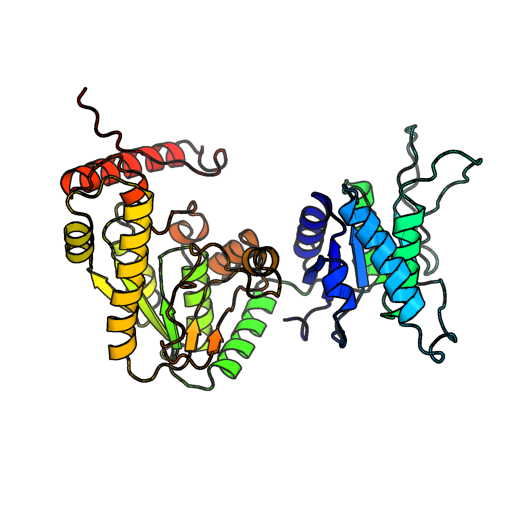12.688 5.150 22.072 1.00 96.44 260 ARG A O 1
ATOM 2020 N N . LYS A 1 261 ? -14.545 3.938 22.435 1.00 97.00 261 LYS A N 1
ATOM 2021 C CA . LYS A 1 261 ? -14.528 4.057 23.899 1.00 97.00 261 LYS A CA 1
ATOM 2022 C C . LYS A 1 261 ? -13.228 3.525 24.519 1.00 97.00 261 LYS A C 1
ATOM 2024 O O . LYS A 1 261 ? -12.626 4.213 25.333 1.00 97.00 261 LYS A O 1
ATOM 2029 N N . ARG A 1 262 ? -12.765 2.343 24.094 1.00 97.25 262 ARG A N 1
ATOM 2030 C CA . ARG A 1 262 ? -11.537 1.708 24.612 1.00 97.25 262 ARG A CA 1
ATOM 2031 C C . ARG A 1 262 ? -10.298 2.555 24.317 1.00 97.25 262 ARG A C 1
ATOM 2033 O O . ARG A 1 262 ? -9.404 2.639 25.153 1.00 97.25 262 ARG A O 1
ATOM 2040 N N . TYR A 1 263 ? -10.249 3.189 23.146 1.00 97.56 263 TYR A N 1
ATOM 2041 C CA . TYR A 1 263 ? -9.156 4.091 22.784 1.00 97.56 263 TYR A CA 1
ATOM 2042 C C . TYR A 1 263 ? -9.178 5.403 23.570 1.00 97.56 263 TYR A C 1
ATOM 2044 O O . TYR A 1 263 ? -8.117 5.856 23.993 1.00 97.56 263 TYR A O 1
ATOM 2052 N N . LEU A 1 264 ? -10.354 6.000 23.787 1.00 96.69 264 LEU A N 1
ATOM 2053 C CA . LEU A 1 264 ? -10.485 7.213 24.601 1.00 96.69 264 LEU A CA 1
ATOM 2054 C C . LEU A 1 264 ? -10.067 6.966 26.052 1.00 96.69 264 LEU A C 1
ATOM 2056 O O . LEU A 1 264 ? -9.261 7.722 26.580 1.00 96.69 264 LEU A O 1
ATOM 2060 N N . GLU A 1 265 ? -10.545 5.877 26.659 1.00 97.12 265 GLU A N 1
ATOM 2061 C CA . GLU A 1 265 ? -10.171 5.484 28.026 1.00 97.12 265 GLU A CA 1
ATOM 2062 C C . GLU A 1 265 ? -8.657 5.251 28.155 1.00 97.12 265 GLU A C 1
ATOM 2064 O O . GLU A 1 265 ? -8.035 5.675 29.124 1.00 97.12 265 GLU A O 1
ATOM 2069 N N . ALA A 1 266 ? -8.025 4.625 27.157 1.00 96.75 266 ALA A N 1
ATOM 2070 C CA . ALA A 1 266 ? -6.582 4.381 27.175 1.00 96.75 266 ALA A CA 1
ATOM 2071 C C . ALA A 1 266 ? -5.726 5.654 27.003 1.00 96.75 266 ALA A C 1
ATOM 2073 O O . ALA A 1 266 ? -4.538 5.638 27.332 1.00 96.75 266 ALA A O 1
ATOM 2074 N N . LEU A 1 267 ? -6.298 6.732 26.459 1.00 96.69 267 LEU A N 1
ATOM 2075 C CA . LEU A 1 267 ? -5.610 7.999 26.188 1.00 96.69 267 LEU A CA 1
ATOM 2076 C C . LEU A 1 267 ? -5.957 9.113 27.184 1.00 96.69 267 LEU A C 1
ATOM 2078 O O . LEU A 1 267 ? -5.451 10.227 27.031 1.00 96.69 267 LEU A O 1
ATOM 2082 N N . GLU A 1 268 ? -6.765 8.824 28.204 1.00 96.50 268 GLU A N 1
ATOM 2083 C CA . GLU A 1 268 ? -7.122 9.776 29.258 1.00 96.50 268 GLU A CA 1
ATOM 2084 C C . GLU A 1 268 ? -5.863 10.356 29.931 1.00 96.50 268 GLU A C 1
ATOM 2086 O O . GLU A 1 268 ? -4.935 9.631 30.304 1.00 96.50 268 GLU A O 1
ATOM 2091 N N . GLY A 1 269 ? -5.783 11.687 30.025 1.00 95.00 269 GLY A N 1
ATOM 2092 C CA . GLY A 1 269 ? -4.621 12.398 30.566 1.00 95.00 269 GLY A CA 1
ATOM 2093 C C . GLY A 1 269 ? -3.331 12.309 29.733 1.00 95.00 269 GLY A C 1
ATOM 2094 O O . GLY A 1 269 ? -2.296 12.843 30.146 1.00 95.00 269 GLY A O 1
ATOM 2095 N N . VAL A 1 270 ? -3.334 11.658 28.562 1.00 96.19 270 VAL A N 1
ATOM 2096 C CA . VAL A 1 270 ? -2.131 11.510 27.730 1.00 96.19 270 VAL A CA 1
ATOM 2097 C C . VAL A 1 270 ? -1.952 12.720 26.816 1.00 96.19 270 VAL A C 1
ATOM 2099 O O . VAL A 1 270 ? -2.679 12.923 25.844 1.00 96.19 270 VAL A O 1
ATOM 2102 N N . VAL A 1 271 ? -0.909 13.503 27.092 1.00 95.19 271 VAL A N 1
ATOM 2103 C CA . VAL A 1 271 ? -0.549 14.695 26.304 1.00 95.19 271 VAL A CA 1
ATOM 2104 C C . VAL A 1 271 ? 0.616 14.462 25.340 1.00 95.19 271 VAL A C 1
ATOM 2106 O O . VAL A 1 271 ? 0.644 15.059 24.266 1.00 95.19 271 VAL A O 1
ATOM 2109 N N . ASP A 1 272 ? 1.557 13.587 25.706 1.00 94.50 272 ASP A N 1
ATOM 2110 C CA . ASP A 1 272 ? 2.779 13.334 24.938 1.00 94.50 272 ASP A CA 1
ATOM 2111 C C . ASP A 1 272 ? 2.470 12.618 23.604 1.00 94.50 272 ASP A C 1
ATOM 2113 O O . ASP A 1 272 ? 1.859 11.543 23.619 1.00 94.50 272 ASP A O 1
ATOM 2117 N N . PRO A 1 273 ? 2.864 13.181 22.444 1.00 92.81 273 PRO A N 1
ATOM 2118 C CA . PRO A 1 273 ? 2.495 12.643 21.135 1.00 92.81 273 PRO A CA 1
ATOM 2119 C C . PRO A 1 273 ? 3.078 11.254 20.859 1.00 92.81 273 PRO A C 1
ATOM 2121 O O . PRO A 1 273 ? 2.393 10.421 20.264 1.00 92.81 273 PRO A O 1
ATOM 2124 N N . GLU A 1 274 ? 4.296 10.966 21.314 1.00 93.06 274 GLU A N 1
ATOM 2125 C CA . GLU A 1 274 ? 4.917 9.653 21.111 1.00 93.06 274 GLU A CA 1
ATOM 2126 C C . GLU A 1 274 ? 4.246 8.581 21.973 1.00 93.06 274 GLU A C 1
ATOM 2128 O O . GLU A 1 274 ? 3.954 7.476 21.504 1.00 93.06 274 GLU A O 1
ATOM 2133 N N . ARG A 1 275 ? 3.876 8.926 23.209 1.00 94.88 275 ARG A N 1
ATOM 2134 C CA . ARG A 1 275 ? 3.065 8.062 24.067 1.00 94.88 275 ARG A CA 1
ATOM 2135 C C . ARG A 1 275 ? 1.688 7.792 23.463 1.00 94.88 275 ARG A C 1
ATOM 2137 O O . ARG A 1 275 ? 1.260 6.639 23.492 1.00 94.88 275 ARG A O 1
ATOM 2144 N N . LYS A 1 276 ? 1.028 8.790 22.858 1.00 94.50 276 LYS A N 1
ATOM 2145 C CA . LYS A 1 276 ? -0.222 8.572 22.102 1.00 94.50 276 LYS A CA 1
ATOM 2146 C C . LYS A 1 276 ? -0.021 7.562 20.974 1.00 94.50 276 LYS A C 1
ATOM 2148 O O . LYS A 1 276 ? -0.784 6.604 20.889 1.00 94.50 276 LYS A O 1
ATOM 2153 N N . ARG A 1 277 ? 1.016 7.733 20.137 1.00 93.75 277 ARG A N 1
ATOM 2154 C CA . ARG A 1 277 ? 1.332 6.796 19.039 1.00 93.75 277 ARG A CA 1
ATOM 2155 C C . ARG A 1 277 ? 1.499 5.370 19.555 1.00 93.75 277 ARG A C 1
ATOM 2157 O O . ARG A 1 277 ? 0.894 4.453 19.005 1.00 93.75 277 ARG A O 1
ATOM 2164 N N . LYS A 1 278 ? 2.279 5.196 20.626 1.00 91.56 278 LYS A N 1
ATOM 2165 C CA . LYS A 1 278 ? 2.561 3.881 21.210 1.00 91.56 278 LYS A CA 1
ATOM 2166 C C . LYS A 1 278 ? 1.295 3.204 21.736 1.00 91.56 278 LYS A C 1
ATOM 2168 O O . LYS A 1 278 ? 1.057 2.049 21.401 1.00 91.56 278 LYS A O 1
ATOM 2173 N N . ILE A 1 279 ? 0.469 3.929 22.496 1.00 94.25 279 ILE A N 1
ATOM 2174 C CA . ILE A 1 279 ? -0.799 3.408 23.032 1.00 94.25 279 ILE A CA 1
ATOM 2175 C C . ILE A 1 279 ? -1.742 3.012 21.894 1.00 94.25 279 ILE A C 1
ATOM 2177 O O . ILE A 1 279 ? -2.297 1.917 21.917 1.00 94.25 279 ILE A O 1
ATOM 2181 N N . ILE A 1 280 ? -1.894 3.869 20.879 1.00 93.81 280 ILE A N 1
ATOM 2182 C CA . ILE A 1 280 ? -2.798 3.608 19.752 1.00 93.81 280 ILE A CA 1
ATOM 2183 C C . ILE A 1 280 ? -2.348 2.379 18.954 1.00 93.81 280 ILE A C 1
ATOM 2185 O O . ILE A 1 280 ? -3.171 1.516 18.644 1.00 93.81 280 ILE A O 1
ATOM 2189 N N . GLY A 1 281 ? -1.050 2.282 18.648 1.00 90.75 281 GLY A N 1
ATOM 2190 C CA . GLY A 1 281 ? -0.484 1.136 17.939 1.00 90.75 281 GLY A CA 1
ATOM 2191 C C . GLY A 1 281 ? -0.640 -0.168 18.721 1.00 90.75 281 GLY A C 1
ATOM 2192 O O . GLY A 1 281 ? -1.073 -1.174 18.163 1.00 90.75 281 GLY A O 1
ATOM 2193 N N . GLU A 1 282 ? -0.360 -0.144 20.026 1.00 91.12 282 GLU A N 1
ATOM 2194 C CA . GLU A 1 282 ? -0.501 -1.316 20.891 1.00 91.12 282 GLU A CA 1
ATOM 2195 C C . GLU A 1 282 ? -1.960 -1.780 21.008 1.00 91.12 282 GLU A C 1
ATOM 2197 O O . GLU A 1 282 ? -2.241 -2.973 20.876 1.00 91.12 282 GLU A O 1
ATOM 2202 N N . LEU A 1 283 ? -2.906 -0.855 21.214 1.00 93.69 283 LEU A N 1
ATOM 2203 C CA . LEU A 1 283 ? -4.330 -1.194 21.261 1.00 93.69 283 LEU A CA 1
ATOM 2204 C C . LEU A 1 283 ? -4.812 -1.781 19.936 1.00 93.69 283 LEU A C 1
ATOM 2206 O O . LEU A 1 283 ? -5.576 -2.742 19.957 1.00 93.69 283 LEU A O 1
ATOM 2210 N N . PHE A 1 284 ? -4.349 -1.241 18.805 1.00 92.12 284 PHE A N 1
ATOM 2211 C CA . PHE A 1 284 ? -4.726 -1.750 17.487 1.00 92.12 284 PHE A CA 1
ATOM 2212 C C . PHE A 1 284 ? -4.327 -3.212 17.329 1.00 92.12 284 PHE A C 1
ATOM 2214 O O . PHE A 1 284 ? -5.166 -4.034 16.974 1.00 92.12 284 PHE A O 1
ATOM 2221 N N . ILE A 1 285 ? -3.077 -3.541 17.662 1.00 88.06 285 ILE A N 1
ATOM 2222 C CA . ILE A 1 285 ? -2.567 -4.913 17.623 1.00 88.06 285 ILE A CA 1
ATOM 2223 C C . ILE A 1 285 ? -3.419 -5.827 18.510 1.00 88.06 285 ILE A C 1
ATOM 2225 O O . ILE A 1 285 ? -3.901 -6.851 18.039 1.00 88.06 285 ILE A O 1
ATOM 2229 N N . ARG A 1 286 ? -3.665 -5.439 19.770 1.00 90.62 286 ARG A N 1
ATOM 2230 C CA . ARG A 1 286 ? -4.435 -6.255 20.726 1.00 90.62 286 ARG A CA 1
ATOM 2231 C C . ARG A 1 286 ? -5.871 -6.497 20.262 1.00 90.62 286 ARG A C 1
ATOM 2233 O O . ARG A 1 286 ? -6.346 -7.624 20.316 1.00 90.62 286 ARG A O 1
ATOM 2240 N N . ILE A 1 287 ? -6.557 -5.459 19.787 1.00 93.25 287 ILE A N 1
ATOM 2241 C CA . ILE A 1 287 ? -7.932 -5.577 19.285 1.00 93.25 287 ILE A CA 1
ATOM 2242 C C . ILE A 1 287 ? -7.954 -6.435 18.019 1.00 93.25 287 ILE A C 1
ATOM 2244 O O . ILE A 1 287 ? -8.783 -7.330 17.897 1.00 93.25 287 ILE A O 1
ATOM 2248 N N . PHE A 1 288 ? -7.018 -6.212 17.097 1.00 90.94 288 PHE A N 1
ATOM 2249 C CA . PHE A 1 288 ? -6.914 -7.012 15.884 1.00 90.94 288 PHE A CA 1
ATOM 2250 C C . PHE A 1 288 ? -6.676 -8.495 16.202 1.00 90.94 288 PHE A C 1
ATOM 2252 O O . PHE A 1 288 ? -7.344 -9.347 15.625 1.00 90.94 288 PHE A O 1
ATOM 2259 N N . GLU A 1 289 ? -5.799 -8.816 17.159 1.00 87.75 289 GLU A N 1
ATOM 2260 C CA . GLU A 1 289 ? -5.597 -10.186 17.653 1.00 87.75 289 GLU A CA 1
ATOM 2261 C C . GLU A 1 289 ? -6.864 -10.802 18.232 1.00 87.75 289 GLU A C 1
ATOM 2263 O O . GLU A 1 289 ? -7.183 -11.956 17.944 1.00 87.75 289 GLU A O 1
ATOM 2268 N N . GLU A 1 290 ? -7.552 -10.051 19.094 1.00 91.62 290 GLU A N 1
ATOM 2269 C CA . GLU A 1 290 ? -8.782 -10.488 19.747 1.00 91.62 290 GLU A CA 1
ATOM 2270 C C . GLU A 1 290 ? -9.841 -10.860 18.702 1.00 91.62 290 GLU A C 1
ATOM 2272 O O . GLU A 1 290 ? -10.498 -11.890 18.844 1.00 91.62 290 GLU A O 1
ATOM 2277 N N . GLU A 1 291 ? -9.979 -10.072 17.636 1.00 93.69 291 GLU A N 1
ATOM 2278 C CA . GLU A 1 291 ? -10.943 -10.331 16.565 1.00 93.69 291 GLU A CA 1
ATOM 2279 C C . GLU A 1 291 ? -10.479 -11.416 15.591 1.00 93.69 291 GLU A C 1
ATOM 2281 O O . GLU A 1 291 ? -11.267 -12.293 15.239 1.00 93.69 291 GLU A O 1
ATOM 2286 N N . ALA A 1 292 ? -9.200 -11.433 15.209 1.00 89.81 292 ALA A N 1
ATOM 2287 C CA . ALA A 1 292 ? -8.646 -12.461 14.331 1.00 89.81 292 ALA A CA 1
ATOM 2288 C C . ALA A 1 292 ? -8.784 -13.861 14.951 1.00 89.81 292 ALA A C 1
ATOM 2290 O O . ALA A 1 292 ? -9.212 -14.794 14.273 1.00 89.81 292 ALA A O 1
ATOM 2291 N N . LYS A 1 293 ? -8.540 -14.003 16.263 1.00 88.94 293 LYS A N 1
ATOM 2292 C CA . LYS A 1 293 ? -8.719 -15.275 16.990 1.00 88.94 293 LYS A CA 1
ATOM 2293 C C . LYS A 1 293 ? -10.159 -15.795 16.948 1.00 88.94 293 LYS A C 1
ATOM 2295 O O . LYS A 1 293 ? -10.364 -17.008 16.942 1.00 88.94 293 LYS A O 1
ATOM 2300 N N . LYS A 1 294 ? -11.166 -14.914 16.892 1.00 92.06 294 LYS A N 1
ATOM 2301 C CA . LYS A 1 294 ? -12.584 -15.319 16.800 1.00 92.06 294 LYS A CA 1
ATOM 2302 C C . LYS A 1 294 ? -12.945 -15.914 15.438 1.00 92.06 294 LYS A C 1
ATOM 2304 O O . LYS A 1 294 ? -13.923 -16.651 15.347 1.00 92.06 294 LYS A O 1
ATOM 2309 N N . LEU A 1 295 ? -12.168 -15.626 14.392 1.00 88.12 295 LEU A N 1
ATOM 2310 C CA . LEU A 1 295 ? -12.403 -16.133 13.033 1.00 88.12 295 LEU A CA 1
ATOM 2311 C C . LEU A 1 295 ? -11.945 -17.592 12.839 1.00 88.12 295 LEU A C 1
ATOM 2313 O O . LEU A 1 295 ? -12.269 -18.222 11.820 1.00 88.12 295 LEU A O 1
ATOM 2317 N N . GLY A 1 296 ? -11.259 -18.148 13.843 1.00 83.75 296 GLY A N 1
ATOM 2318 C CA . GLY A 1 296 ? -10.686 -19.490 13.836 1.00 83.75 296 GLY A CA 1
ATOM 2319 C C . GLY A 1 296 ? -9.283 -19.513 13.233 1.00 83.75 296 GLY A C 1
ATOM 2320 O O . GLY A 1 296 ? -8.587 -18.502 13.218 1.00 83.75 296 GLY A O 1
ATOM 2321 N N . ASP A 1 297 ? -8.866 -20.681 12.746 1.00 83.62 297 ASP A N 1
ATOM 2322 C CA . ASP A 1 297 ? -7.564 -20.846 12.097 1.00 83.62 297 ASP A CA 1
ATOM 2323 C C . ASP A 1 297 ? -7.557 -20.129 10.735 1.00 83.62 297 ASP A C 1
ATOM 2325 O O . ASP A 1 297 ? -8.184 -20.578 9.769 1.00 83.62 297 ASP A O 1
ATOM 2329 N N . ALA A 1 298 ? -6.900 -18.971 10.691 1.00 85.12 298 ALA A N 1
ATOM 2330 C CA . ALA A 1 298 ? -6.667 -18.178 9.494 1.00 85.12 298 ALA A CA 1
ATOM 2331 C C . ALA A 1 298 ? -5.152 -18.080 9.261 1.00 85.12 298 ALA A C 1
ATOM 2333 O O . ALA A 1 298 ? -4.497 -17.202 9.822 1.00 85.12 298 ALA A O 1
ATOM 2334 N N . PRO A 1 299 ? -4.570 -18.984 8.459 1.00 88.69 299 PRO A N 1
ATOM 2335 C CA . PRO A 1 299 ? -3.120 -19.106 8.332 1.00 88.69 299 PRO A CA 1
ATOM 2336 C C . PRO A 1 299 ? -2.458 -17.957 7.568 1.00 88.69 299 PRO A C 1
ATOM 2338 O O . PRO A 1 299 ? -1.233 -17.844 7.605 1.00 88.69 299 PRO A O 1
ATOM 2341 N N . PHE A 1 300 ? -3.230 -17.119 6.875 1.00 92.38 300 PHE A N 1
ATOM 2342 C CA . PHE A 1 300 ? -2.702 -16.054 6.033 1.00 92.38 300 PHE A CA 1
ATOM 2343 C C . PHE A 1 300 ? -3.188 -14.677 6.463 1.00 92.38 300 PHE A C 1
ATOM 2345 O O . PHE A 1 300 ? -4.372 -14.474 6.738 1.00 92.38 300 PHE A O 1
ATOM 2352 N N . LEU A 1 301 ? -2.264 -13.719 6.423 1.00 92.62 301 LEU A N 1
ATOM 2353 C CA . LEU A 1 301 ? -2.530 -12.305 6.649 1.00 92.62 301 LEU A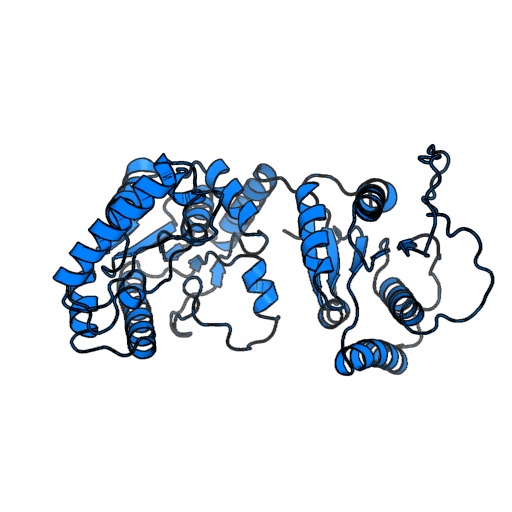 CA 1
ATOM 2354 C C . LEU A 1 301 ? -2.217 -11.501 5.388 1.00 92.62 301 LEU A C 1
ATOM 2356 O O . LEU A 1 301 ? -1.127 -11.618 4.828 1.00 92.62 301 LEU A O 1
ATOM 2360 N N . VAL A 1 302 ? -3.148 -10.650 4.966 1.00 93.25 302 VAL A N 1
ATOM 2361 C CA . VAL A 1 302 ? -2.933 -9.698 3.870 1.00 93.25 302 VAL A CA 1
ATOM 2362 C C . VAL A 1 302 ? -2.285 -8.426 4.396 1.00 93.25 302 VAL A C 1
ATOM 2364 O O . VAL A 1 302 ? -2.779 -7.823 5.352 1.00 93.25 302 VAL A O 1
ATOM 2367 N N . GLN A 1 303 ? -1.247 -7.964 3.702 1.00 89.50 303 GLN A N 1
ATOM 2368 C CA . GLN A 1 303 ? -0.650 -6.649 3.915 1.00 89.50 303 GLN A CA 1
ATOM 2369 C C . GLN A 1 303 ? -0.616 -5.854 2.612 1.00 89.50 303 GLN A C 1
ATOM 2371 O O . GLN A 1 303 ? -0.252 -6.361 1.553 1.00 89.50 303 GLN A O 1
ATOM 2376 N N . GLY A 1 304 ? -0.981 -4.576 2.696 1.00 90.56 304 GLY A N 1
ATOM 2377 C CA . GLY A 1 304 ? -0.871 -3.625 1.589 1.00 90.56 304 GLY A CA 1
ATOM 2378 C C . GLY A 1 304 ? 0.542 -3.064 1.430 1.00 90.56 304 GLY A C 1
ATOM 2379 O O . GLY A 1 304 ? 0.670 -1.860 1.245 1.00 90.56 304 GLY A O 1
ATOM 2380 N N . THR A 1 305 ? 1.583 -3.879 1.605 1.00 89.50 305 THR A N 1
ATOM 2381 C CA . THR A 1 305 ? 2.984 -3.473 1.406 1.00 89.50 305 THR A CA 1
ATOM 2382 C C . THR A 1 305 ? 3.197 -3.110 -0.060 1.00 89.50 305 THR A C 1
ATOM 2384 O O . THR A 1 305 ? 2.841 -3.903 -0.936 1.00 89.50 305 THR A O 1
ATOM 2387 N N . ILE A 1 306 ? 3.766 -1.936 -0.330 1.00 91.62 306 ILE A N 1
ATOM 2388 C CA . ILE A 1 306 ? 4.036 -1.444 -1.688 1.00 91.62 306 ILE A CA 1
ATOM 2389 C C . ILE A 1 306 ? 5.534 -1.452 -1.999 1.00 91.62 306 ILE A C 1
ATOM 2391 O O . ILE A 1 306 ? 6.368 -1.650 -1.119 1.00 91.62 306 ILE A O 1
ATOM 2395 N N . TYR A 1 307 ? 5.892 -1.245 -3.264 1.00 89.75 307 TYR A N 1
ATOM 2396 C CA . TYR A 1 307 ? 7.277 -1.356 -3.717 1.00 89.75 307 TYR A CA 1
ATOM 2397 C C . TYR A 1 307 ? 8.259 -0.406 -3.006 1.00 89.75 307 TYR A C 1
ATOM 2399 O O . TYR A 1 307 ? 9.325 -0.875 -2.604 1.00 89.75 307 TYR A O 1
ATOM 2407 N N . PRO A 1 308 ? 7.917 0.874 -2.738 1.00 86.31 308 PRO A N 1
ATOM 2408 C CA . PRO A 1 308 ? 8.748 1.739 -1.898 1.00 86.31 308 PRO A CA 1
ATOM 2409 C C . PRO A 1 308 ? 9.083 1.147 -0.523 1.00 86.31 308 PRO A C 1
ATOM 2411 O O . PRO A 1 308 ? 10.239 1.227 -0.115 1.00 86.31 308 PRO A O 1
ATOM 2414 N N . ASP A 1 309 ? 8.126 0.489 0.145 1.00 84.81 309 ASP A N 1
ATOM 2415 C CA . ASP A 1 309 ? 8.341 -0.111 1.471 1.00 84.81 309 ASP A CA 1
ATOM 2416 C C . ASP A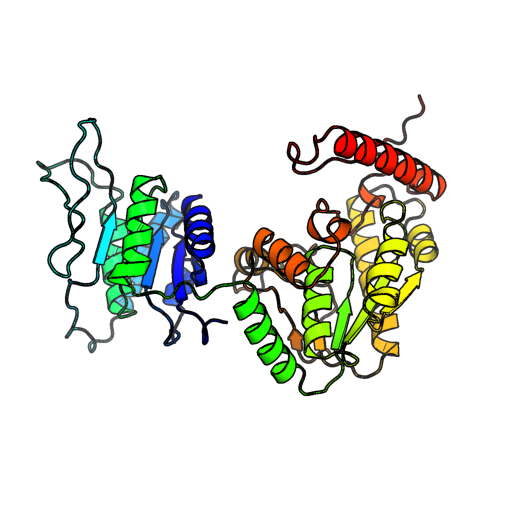 1 309 ? 9.411 -1.215 1.418 1.00 84.81 309 ASP A C 1
ATOM 2418 O O . ASP A 1 309 ? 10.236 -1.329 2.320 1.00 84.81 309 ASP A O 1
ATOM 2422 N N . VAL A 1 310 ? 9.421 -2.001 0.334 1.00 81.81 310 VAL A N 1
ATOM 2423 C CA . VAL A 1 310 ? 10.377 -3.100 0.103 1.00 81.81 310 VAL A CA 1
ATOM 2424 C C . VAL A 1 310 ? 11.786 -2.579 -0.189 1.00 81.81 310 VAL A C 1
ATOM 2426 O O . VAL A 1 310 ? 12.774 -3.226 0.150 1.00 81.81 310 VAL A O 1
ATOM 2429 N N . ILE A 1 311 ? 11.906 -1.418 -0.838 1.00 76.38 311 ILE A N 1
ATOM 2430 C CA . ILE A 1 311 ? 13.217 -0.819 -1.117 1.00 76.38 311 ILE A CA 1
ATOM 2431 C C . ILE A 1 311 ? 13.767 -0.134 0.137 1.00 76.38 311 ILE A C 1
ATOM 2433 O O . ILE A 1 311 ? 14.950 -0.273 0.439 1.00 76.38 311 ILE A O 1
ATOM 2437 N N . GLU A 1 312 ? 12.918 0.593 0.872 1.00 67.12 312 GLU A N 1
ATOM 2438 C CA . GLU A 1 312 ? 13.301 1.294 2.103 1.00 67.12 312 GLU A CA 1
ATOM 2439 C C . GLU A 1 312 ? 13.682 0.343 3.239 1.00 67.12 312 GLU A C 1
ATOM 2441 O O . GLU A 1 312 ? 14.496 0.710 4.088 1.00 67.12 312 GLU A O 1
ATOM 2446 N N . SER A 1 313 ? 13.125 -0.871 3.264 1.00 55.78 313 SER A N 1
ATOM 2447 C CA . SER A 1 313 ? 13.444 -1.847 4.302 1.00 55.78 313 SER A CA 1
ATOM 2448 C C . SER A 1 313 ? 14.877 -2.369 4.238 1.00 55.78 313 SER A C 1
ATOM 2450 O O . SER A 1 313 ? 15.407 -2.823 5.250 1.00 55.78 313 SER A O 1
ATOM 2452 N N . GLY A 1 314 ? 15.507 -2.338 3.057 1.00 52.25 314 GLY A N 1
ATOM 2453 C CA . GLY A 1 314 ? 16.629 -3.229 2.765 1.00 52.25 314 GLY A CA 1
ATOM 2454 C C . GLY A 1 314 ? 16.216 -4.705 2.908 1.00 52.25 314 GLY A C 1
ATOM 2455 O O . GLY A 1 314 ? 15.209 -5.040 3.527 1.00 52.25 314 GLY A O 1
ATOM 2456 N N . ASP A 1 315 ? 16.984 -5.637 2.349 1.00 44.38 315 ASP A N 1
ATOM 2457 C CA . ASP A 1 315 ? 16.722 -7.080 2.541 1.00 44.38 315 ASP A CA 1
ATOM 2458 C C . ASP A 1 315 ? 17.247 -7.597 3.907 1.00 44.38 315 ASP A C 1
ATOM 2460 O O . ASP A 1 315 ? 17.409 -8.798 4.112 1.00 44.38 315 ASP A O 1
ATOM 2464 N N . GLY A 1 316 ? 17.544 -6.699 4.854 1.00 33.94 316 GLY A N 1
ATOM 2465 C CA . GLY A 1 316 ? 18.001 -7.033 6.201 1.00 33.94 316 GLY A CA 1
ATOM 2466 C C . GLY A 1 316 ? 16.934 -6.715 7.241 1.00 33.94 316 GLY A C 1
ATOM 2467 O O . GLY A 1 316 ? 16.199 -5.748 7.091 1.00 33.94 316 GLY A O 1
ATOM 2468 N N . ASP A 1 317 ? 16.911 -7.498 8.320 1.00 30.08 317 ASP A N 1
ATOM 2469 C CA . ASP A 1 317 ? 16.104 -7.386 9.553 1.00 30.08 317 ASP A CA 1
ATOM 2470 C C . ASP A 1 317 ? 16.313 -6.050 10.330 1.00 30.08 317 ASP A C 1
ATOM 2472 O O . ASP A 1 317 ? 16.271 -5.981 11.562 1.00 30.08 317 ASP A O 1
ATOM 2476 N N . VAL A 1 318 ? 16.591 -4.951 9.629 1.00 25.09 318 VAL A N 1
ATOM 2477 C CA . VAL A 1 318 ? 16.724 -3.607 10.176 1.00 25.09 318 VAL A CA 1
ATOM 2478 C C . VAL A 1 318 ? 15.319 -3.079 10.394 1.00 25.09 318 VAL A C 1
ATOM 2480 O O . VAL A 1 318 ? 14.697 -2.581 9.470 1.00 25.09 318 VAL A O 1
ATOM 2483 N N . VAL A 1 319 ? 14.839 -3.233 11.631 1.00 30.55 319 VAL A N 1
ATOM 2484 C CA . VAL A 1 319 ? 13.647 -2.628 12.254 1.00 30.55 319 VAL A CA 1
ATOM 2485 C C . VAL A 1 319 ? 13.079 -1.455 11.442 1.00 30.55 319 VAL A C 1
ATOM 2487 O O . VAL A 1 319 ? 13.357 -0.284 11.709 1.00 30.55 319 VAL A O 1
ATOM 2490 N N . VAL A 1 320 ? 12.284 -1.772 10.422 1.00 30.00 320 VAL A N 1
ATOM 2491 C CA . VAL A 1 320 ? 11.691 -0.756 9.561 1.00 30.00 320 VAL A CA 1
ATOM 2492 C C . VAL A 1 320 ? 10.612 -0.064 10.357 1.00 30.00 320 VAL A C 1
ATOM 2494 O O . VAL A 1 320 ? 9.794 -0.709 11.018 1.00 30.00 320 VAL A O 1
ATOM 2497 N N . LYS A 1 321 ? 10.660 1.269 10.302 1.00 35.06 321 LYS A N 1
ATOM 2498 C CA . LYS A 1 321 ? 9.689 2.220 10.845 1.00 35.06 321 LYS A CA 1
ATOM 2499 C C . LYS A 1 321 ? 8.303 1.584 10.947 1.00 35.06 321 LYS A C 1
ATOM 2501 O O . LYS A 1 321 ? 7.627 1.340 9.953 1.00 35.06 321 LYS A O 1
ATOM 2506 N N . SER A 1 322 ? 7.892 1.363 12.187 1.00 33.53 322 SER A N 1
ATOM 2507 C CA . SER A 1 322 ? 6.672 0.707 12.656 1.00 33.53 322 SER A CA 1
ATOM 2508 C C . SER A 1 322 ? 5.369 1.452 12.318 1.00 33.53 322 SER A C 1
ATOM 2510 O O . SER A 1 322 ? 4.510 1.617 13.180 1.00 33.53 322 SER A O 1
ATOM 2512 N N . HIS A 1 323 ? 5.213 1.961 11.093 1.00 38.81 323 HIS A N 1
ATOM 2513 C CA . HIS A 1 323 ? 4.116 2.870 10.758 1.00 38.81 323 HIS A CA 1
ATOM 2514 C C . HIS A 1 323 ? 3.362 2.593 9.457 1.00 38.81 323 HIS A C 1
ATOM 2516 O O . HIS A 1 323 ? 2.419 3.336 9.184 1.00 38.81 323 HIS A O 1
ATOM 2522 N N . HIS A 1 324 ? 3.638 1.513 8.719 1.00 44.19 324 HIS A N 1
ATOM 2523 C CA . HIS A 1 324 ? 2.796 1.157 7.572 1.00 44.19 324 HIS A CA 1
ATOM 2524 C C . HIS A 1 324 ? 2.321 -0.305 7.602 1.00 44.19 324 HIS A C 1
ATOM 2526 O O . HIS A 1 324 ? 3.074 -1.237 7.857 1.00 44.19 324 HIS A O 1
ATOM 2532 N N . ASN A 1 325 ? 0.999 -0.443 7.441 1.00 47.91 325 ASN A N 1
ATOM 2533 C CA . ASN A 1 325 ? 0.203 -1.655 7.247 1.00 47.91 325 ASN A CA 1
ATOM 2534 C C . ASN A 1 325 ? 0.582 -2.869 8.107 1.00 47.91 325 ASN A C 1
ATOM 2536 O O . ASN A 1 325 ? 1.227 -3.806 7.650 1.00 47.91 325 ASN A O 1
ATOM 2540 N N . VAL A 1 326 ? 0.078 -2.896 9.347 1.00 47.19 326 VAL A N 1
ATOM 2541 C CA . VAL A 1 326 ? 0.003 -4.116 10.176 1.00 47.19 326 VAL A CA 1
ATOM 2542 C C . VAL A 1 326 ? 1.391 -4.748 10.472 1.00 47.19 326 VAL A C 1
ATOM 2544 O O . VAL A 1 326 ? 1.484 -5.813 11.055 1.00 47.19 326 VAL A O 1
ATOM 2547 N N . GLY A 1 327 ? 2.511 -4.078 10.169 1.00 42.56 327 GLY A N 1
ATOM 2548 C CA . GLY A 1 327 ? 3.876 -4.600 10.369 1.00 42.56 327 GLY A CA 1
ATOM 2549 C C . GLY A 1 327 ? 4.362 -4.676 11.825 1.00 42.56 327 GLY A C 1
ATOM 2550 O O . GLY A 1 327 ? 5.517 -5.000 12.069 1.00 42.56 327 GLY A O 1
ATOM 2551 N N . GLY A 1 328 ? 3.504 -4.362 12.800 1.00 52.69 328 GLY A N 1
ATOM 2552 C CA . GLY A 1 328 ? 3.802 -4.457 14.235 1.00 52.69 328 GLY A CA 1
ATOM 2553 C C . GLY A 1 328 ? 3.192 -5.678 14.922 1.00 52.69 328 GLY A C 1
ATOM 2554 O O . GLY A 1 328 ? 3.234 -5.758 16.147 1.00 52.69 328 GLY A O 1
ATOM 2555 N N . LEU A 1 329 ? 2.577 -6.592 14.168 1.00 59.00 329 LEU A N 1
ATOM 2556 C CA . LEU A 1 329 ? 1.972 -7.780 14.754 1.00 59.00 329 LEU A CA 1
ATOM 2557 C C . LEU A 1 329 ? 3.037 -8.649 15.450 1.00 59.00 329 LEU A C 1
ATOM 2559 O O . LEU A 1 329 ? 4.097 -8.890 14.867 1.00 59.00 329 LEU A O 1
ATOM 2563 N N . PRO A 1 330 ? 2.789 -9.127 16.683 1.00 58.00 330 PRO A N 1
ATOM 2564 C CA . PRO A 1 330 ? 3.701 -10.018 17.379 1.00 58.00 330 PRO A CA 1
ATOM 2565 C C . PRO A 1 330 ? 4.027 -11.245 16.529 1.00 58.00 330 PRO A C 1
ATOM 2567 O O . PRO A 1 330 ? 3.141 -11.825 15.897 1.00 58.00 330 PRO A O 1
ATOM 2570 N N . LYS A 1 331 ? 5.296 -11.675 16.560 1.00 59.66 331 LYS A N 1
ATOM 2571 C CA . LYS A 1 331 ? 5.773 -12.881 15.853 1.00 59.66 331 LYS A CA 1
ATOM 2572 C C . LYS A 1 331 ? 4.977 -14.141 16.237 1.00 59.66 331 LYS A C 1
ATOM 2574 O O . LYS A 1 331 ? 4.932 -15.102 15.477 1.00 59.66 331 LYS A O 1
ATOM 2579 N N . ASP A 1 332 ? 4.296 -14.093 17.377 1.00 58.44 332 ASP A N 1
ATOM 2580 C CA . ASP A 1 332 ? 3.558 -15.195 17.989 1.00 58.44 332 ASP A CA 1
ATOM 2581 C C . ASP A 1 332 ? 2.112 -15.331 17.466 1.00 58.44 332 ASP A C 1
ATOM 2583 O O . ASP A 1 332 ? 1.366 -16.190 17.934 1.00 58.44 332 ASP A O 1
ATOM 2587 N N . MET A 1 333 ? 1.690 -14.507 16.497 1.00 63.94 333 MET A N 1
ATOM 2588 C CA . MET A 1 333 ? 0.332 -14.551 15.929 1.00 63.94 333 MET A CA 1
ATOM 2589 C C . MET A 1 333 ? 0.007 -15.812 15.114 1.00 63.94 333 MET A C 1
ATOM 2591 O O . MET A 1 333 ? -1.142 -16.000 14.724 1.00 63.94 333 MET A O 1
ATOM 2595 N N . GLY A 1 334 ? 0.982 -16.689 14.860 1.00 64.69 334 GLY A N 1
ATOM 2596 C CA . GLY A 1 334 ? 0.730 -18.007 14.268 1.00 64.69 334 GLY A CA 1
ATOM 2597 C C . GLY A 1 334 ? 0.331 -17.998 12.787 1.00 64.69 334 GLY A C 1
ATOM 2598 O O . GLY A 1 334 ? -0.043 -19.045 12.263 1.00 64.69 334 GLY A O 1
ATOM 2599 N N . PHE A 1 335 ? 0.431 -16.857 12.093 1.00 78.81 335 PHE A N 1
ATOM 2600 C CA . PHE A 1 335 ? 0.260 -16.816 10.641 1.00 78.81 335 PHE A CA 1
ATOM 2601 C C . PHE A 1 335 ? 1.375 -17.617 9.962 1.00 78.81 335 PHE A C 1
ATOM 2603 O O . PHE A 1 335 ? 2.559 -17.397 10.215 1.00 78.81 335 PHE A O 1
ATOM 2610 N N . LYS A 1 336 ? 0.994 -18.536 9.071 1.00 76.50 336 LYS A N 1
ATOM 2611 C CA . LYS A 1 336 ? 1.929 -19.346 8.284 1.00 76.50 336 LYS A CA 1
ATOM 2612 C C . LYS A 1 336 ? 2.684 -18.490 7.270 1.00 76.50 336 LYS A C 1
ATOM 2614 O O . LYS A 1 336 ? 3.870 -18.714 7.055 1.00 76.50 336 LYS A O 1
ATOM 2619 N N . ALA A 1 337 ? 2.000 -17.540 6.624 1.00 83.00 337 ALA A N 1
ATOM 2620 C CA . ALA A 1 337 ? 2.616 -16.653 5.641 1.00 83.00 337 ALA A CA 1
ATOM 2621 C C . ALA A 1 337 ? 1.827 -15.354 5.415 1.00 83.00 337 ALA A C 1
ATOM 2623 O O . ALA A 1 337 ? 0.624 -15.268 5.661 1.00 83.00 337 ALA A O 1
ATOM 2624 N N . LEU A 1 338 ? 2.519 -14.356 4.866 1.00 90.62 338 LEU A N 1
ATOM 2625 C CA . LEU A 1 338 ? 1.956 -13.068 4.462 1.00 90.62 338 LEU A CA 1
ATOM 2626 C C . LEU A 1 338 ? 1.542 -13.086 2.987 1.00 90.62 338 LEU A C 1
ATOM 2628 O O . LEU A 1 338 ? 2.257 -13.636 2.149 1.00 90.62 338 LEU A O 1
ATOM 2632 N N . ILE A 1 339 ? 0.425 -12.452 2.641 1.00 92.75 339 ILE A N 1
ATOM 2633 C CA . ILE A 1 339 ? 0.008 -12.187 1.259 1.00 92.75 339 ILE A CA 1
ATOM 2634 C C . ILE A 1 339 ? 0.175 -10.684 1.007 1.00 92.75 339 ILE A C 1
ATOM 2636 O O . ILE A 1 339 ? -0.593 -9.873 1.515 1.00 92.75 339 ILE A O 1
ATOM 2640 N N . GLU A 1 340 ? 1.189 -10.319 0.220 1.00 93.62 340 GLU A N 1
ATOM 2641 C CA . GLU A 1 340 ? 1.555 -8.928 -0.091 1.00 93.62 340 GLU A CA 1
ATOM 2642 C C . GLU A 1 340 ? 1.304 -8.643 -1.582 1.00 93.62 340 GLU A C 1
ATOM 2644 O O . GLU A 1 340 ? 2.242 -8.635 -2.385 1.00 93.62 340 GLU A O 1
ATOM 2649 N N . PRO A 1 341 ? 0.041 -8.479 -2.013 1.00 95.12 341 PRO A N 1
ATOM 2650 C CA . PRO A 1 341 ? -0.293 -8.467 -3.434 1.00 95.12 341 PRO A CA 1
ATOM 2651 C C . PRO A 1 341 ? 0.184 -7.197 -4.152 1.00 95.12 341 PRO A C 1
ATOM 2653 O O . PRO A 1 341 ? 0.259 -7.193 -5.375 1.00 95.12 341 PRO A O 1
ATOM 2656 N N . LEU A 1 342 ? 0.525 -6.135 -3.411 1.00 95.50 342 LEU A N 1
ATOM 2657 C CA . LEU A 1 342 ? 0.932 -4.836 -3.957 1.00 95.50 342 LEU A CA 1
ATOM 2658 C C . LEU A 1 342 ? 2.450 -4.612 -3.938 1.00 95.50 342 LEU A C 1
ATOM 2660 O O . LEU A 1 342 ? 2.899 -3.543 -4.347 1.00 95.50 342 LEU A O 1
ATOM 2664 N N . ARG A 1 343 ? 3.255 -5.603 -3.512 1.00 92.56 343 ARG A N 1
ATOM 2665 C CA . ARG A 1 343 ? 4.695 -5.411 -3.230 1.00 92.56 343 ARG A CA 1
ATOM 2666 C C . ARG A 1 343 ? 5.508 -4.883 -4.415 1.00 92.56 343 ARG A C 1
ATOM 2668 O O . ARG A 1 343 ? 6.621 -4.421 -4.220 1.00 92.56 343 ARG A O 1
ATOM 2675 N N . TYR A 1 344 ? 4.992 -5.020 -5.633 1.00 91.75 344 TYR A N 1
ATOM 2676 C CA . TYR A 1 344 ? 5.669 -4.644 -6.873 1.00 91.75 344 TYR A CA 1
ATOM 2677 C C . TYR A 1 344 ? 5.131 -3.358 -7.507 1.00 91.75 344 TYR A C 1
ATOM 2679 O O . TYR A 1 344 ? 5.514 -3.059 -8.634 1.00 91.75 344 TYR A O 1
ATOM 2687 N N . LEU A 1 345 ? 4.224 -2.654 -6.823 1.00 94.12 345 LEU A N 1
ATOM 2688 C CA . LEU A 1 345 ? 3.577 -1.445 -7.319 1.00 94.12 345 LEU A CA 1
ATOM 2689 C C . LEU A 1 345 ? 4.050 -0.202 -6.569 1.00 94.12 345 LEU A C 1
ATOM 2691 O O . LEU A 1 345 ? 4.196 -0.218 -5.344 1.00 94.12 345 LEU A O 1
ATOM 2695 N N . PHE A 1 346 ? 4.205 0.896 -7.298 1.00 92.62 346 PHE A N 1
ATOM 2696 C CA . PHE A 1 346 ? 4.285 2.238 -6.741 1.00 92.62 346 PHE A CA 1
ATOM 2697 C C . PHE A 1 346 ? 2.905 2.775 -6.345 1.00 92.62 346 PHE A C 1
ATOM 2699 O O . PHE A 1 346 ? 1.854 2.207 -6.643 1.00 92.62 346 PHE A O 1
ATOM 2706 N N . LYS A 1 347 ? 2.898 3.892 -5.612 1.00 91.00 347 LYS A N 1
ATOM 2707 C CA . LYS A 1 347 ? 1.679 4.455 -5.020 1.00 91.00 347 LYS A CA 1
ATOM 2708 C C . LYS A 1 347 ? 0.649 4.893 -6.067 1.00 91.00 347 LYS A C 1
ATOM 2710 O O . LYS A 1 347 ? -0.550 4.723 -5.866 1.00 91.00 347 LYS A O 1
ATOM 2715 N N . ASP A 1 348 ? 1.111 5.487 -7.152 1.00 91.88 348 ASP A N 1
ATOM 2716 C CA . ASP A 1 348 ? 0.333 5.858 -8.332 1.00 91.88 348 ASP A CA 1
ATOM 2717 C C . ASP A 1 348 ? -0.239 4.631 -9.054 1.00 91.88 348 ASP A C 1
ATOM 2719 O O . ASP A 1 348 ? -1.439 4.606 -9.335 1.00 91.88 348 ASP A O 1
ATOM 2723 N N . GLU A 1 349 ? 0.559 3.579 -9.245 1.00 94.88 349 GLU A N 1
ATOM 2724 C CA . GLU A 1 349 ? 0.093 2.302 -9.806 1.00 94.88 349 GLU A CA 1
ATOM 2725 C C . GLU A 1 349 ? -0.988 1.653 -8.928 1.00 94.88 349 GLU A C 1
ATOM 2727 O O . GLU A 1 349 ? -2.004 1.183 -9.439 1.00 94.88 349 GLU A O 1
ATOM 2732 N N . VAL A 1 350 ? -0.842 1.703 -7.597 1.00 95.56 350 VAL A N 1
ATOM 2733 C CA . VAL A 1 350 ? -1.873 1.237 -6.652 1.00 95.56 350 VAL A CA 1
ATOM 2734 C C . VAL A 1 350 ? -3.177 2.024 -6.810 1.00 95.56 350 VAL A C 1
ATOM 2736 O O . VAL A 1 350 ? -4.257 1.435 -6.740 1.00 95.56 350 VAL A O 1
ATOM 2739 N N . ARG A 1 351 ? -3.119 3.339 -7.062 1.00 94.62 351 ARG A N 1
ATOM 2740 C CA . ARG A 1 351 ? -4.327 4.139 -7.333 1.00 94.62 351 ARG A CA 1
ATOM 2741 C C . ARG A 1 351 ? -4.990 3.738 -8.647 1.00 94.62 351 ARG A C 1
ATOM 2743 O O . ARG A 1 351 ? -6.210 3.581 -8.677 1.00 94.62 351 ARG A O 1
ATOM 2750 N N . ILE A 1 352 ? -4.205 3.545 -9.712 1.00 95.25 352 ILE A N 1
ATOM 2751 C CA . ILE A 1 352 ? -4.717 3.076 -11.009 1.00 95.25 352 ILE A CA 1
ATOM 2752 C C . ILE A 1 352 ? -5.387 1.707 -10.841 1.00 95.25 352 ILE A C 1
ATOM 2754 O O . ILE A 1 352 ? -6.527 1.526 -11.272 1.00 95.25 352 ILE A O 1
ATOM 2758 N N . LEU A 1 353 ? -4.726 0.784 -10.139 1.00 97.06 353 LEU A N 1
ATOM 2759 C CA . LEU A 1 353 ? -5.261 -0.529 -9.799 1.00 97.06 353 LEU A CA 1
ATOM 2760 C C . LEU A 1 353 ? -6.569 -0.421 -9.004 1.00 97.06 353 LEU A C 1
ATOM 2762 O O . LEU A 1 353 ? -7.537 -1.106 -9.321 1.00 97.06 353 LEU A O 1
ATOM 2766 N N . GLY A 1 354 ? -6.638 0.463 -8.007 1.00 96.38 354 GLY A N 1
ATOM 2767 C CA . GLY A 1 354 ? -7.858 0.690 -7.234 1.00 96.38 354 GLY A CA 1
ATOM 2768 C C . GLY A 1 354 ? -9.045 1.101 -8.101 1.00 96.38 354 GLY A C 1
ATOM 2769 O O . GLY A 1 354 ? -10.129 0.534 -7.961 1.00 96.38 354 GLY A O 1
ATOM 2770 N N . ARG A 1 355 ? -8.828 2.020 -9.050 1.00 96.31 355 ARG A N 1
ATOM 2771 C CA . ARG A 1 355 ? -9.861 2.434 -10.011 1.00 96.31 355 ARG A CA 1
ATOM 2772 C C . ARG A 1 355 ? -10.271 1.284 -10.934 1.00 96.31 355 ARG A C 1
ATOM 2774 O O . ARG A 1 355 ? -11.463 1.074 -11.134 1.00 96.31 355 ARG A O 1
ATOM 2781 N N . ALA A 1 356 ? -9.314 0.498 -11.430 1.00 96.69 356 ALA A N 1
ATOM 2782 C CA . ALA A 1 356 ? -9.587 -0.683 -12.256 1.00 96.69 356 ALA A CA 1
ATOM 2783 C C . ALA A 1 356 ? -10.362 -1.785 -11.499 1.00 96.69 356 ALA A C 1
ATOM 2785 O O . ALA A 1 356 ? -11.143 -2.529 -12.092 1.00 96.69 356 ALA A O 1
ATOM 2786 N N . LEU A 1 357 ? -10.199 -1.870 -10.175 1.00 96.19 357 LEU A N 1
ATOM 2787 C CA . LEU A 1 357 ? -10.975 -2.754 -9.297 1.00 96.19 357 LEU A CA 1
ATOM 2788 C C . LEU A 1 357 ? -12.358 -2.189 -8.924 1.00 96.19 357 LEU A C 1
ATOM 2790 O O . LEU A 1 357 ? -13.122 -2.870 -8.241 1.00 96.19 357 LEU A O 1
ATOM 2794 N N . GLY A 1 358 ? -12.697 -0.979 -9.380 1.00 95.00 358 GLY A N 1
ATOM 2795 C CA . GLY A 1 358 ? -13.992 -0.337 -9.154 1.00 95.00 358 GLY A CA 1
ATOM 2796 C C . GLY A 1 358 ? -14.110 0.421 -7.832 1.00 95.00 358 GLY A C 1
ATOM 2797 O O . GLY A 1 358 ? -15.225 0.772 -7.442 1.00 95.00 358 GLY A O 1
ATOM 2798 N N . LEU A 1 359 ? -13.001 0.678 -7.125 1.00 94.94 359 LEU A N 1
ATOM 2799 C CA . LEU A 1 359 ? -13.048 1.494 -5.912 1.00 94.94 359 LEU A CA 1
ATOM 2800 C C . LEU A 1 359 ? -13.467 2.938 -6.239 1.00 94.94 359 LEU A C 1
ATOM 2802 O O . LEU A 1 359 ? -13.040 3.490 -7.255 1.00 94.94 359 LEU A O 1
ATOM 2806 N N . PRO A 1 360 ? -14.277 3.564 -5.368 1.00 92.12 360 PRO A N 1
ATOM 2807 C CA . PRO A 1 360 ? -14.684 4.953 -5.532 1.00 92.12 360 PRO A CA 1
ATOM 2808 C C . PRO A 1 360 ? -13.484 5.909 -5.419 1.00 92.12 360 PRO A C 1
ATOM 2810 O O . PRO A 1 360 ? -12.520 5.636 -4.693 1.00 92.12 360 PRO A O 1
ATOM 2813 N N . ALA A 1 361 ? -13.554 7.048 -6.113 1.00 89.19 361 ALA A N 1
ATOM 2814 C CA . ALA A 1 361 ? -12.476 8.040 -6.158 1.00 89.19 361 ALA A CA 1
ATOM 2815 C C . ALA A 1 361 ? -12.157 8.617 -4.767 1.00 89.19 361 ALA A C 1
ATOM 2817 O O . ALA A 1 361 ? -11.004 8.902 -4.450 1.00 89.19 361 ALA A O 1
ATOM 2818 N N . GLU A 1 362 ? -13.165 8.696 -3.900 1.00 86.56 362 GLU A N 1
ATOM 2819 C CA . GLU A 1 362 ? -13.071 9.090 -2.496 1.00 86.56 362 GLU A CA 1
ATOM 2820 C C . GLU A 1 362 ? -12.130 8.175 -1.692 1.00 86.56 362 GLU A C 1
ATOM 2822 O O . GLU A 1 362 ? -11.573 8.599 -0.678 1.00 86.56 362 GLU A O 1
ATOM 2827 N N . LEU A 1 363 ? -11.917 6.931 -2.143 1.00 88.25 363 LEU A N 1
ATOM 2828 C CA . LEU A 1 363 ? -10.935 6.016 -1.565 1.00 88.25 363 LEU A CA 1
ATOM 2829 C C . LEU A 1 363 ? -9.600 6.020 -2.312 1.00 88.25 363 LEU A C 1
ATOM 2831 O O . LEU A 1 363 ? -8.568 5.938 -1.651 1.00 88.25 363 LEU A O 1
ATOM 2835 N N . THR A 1 364 ? -9.580 6.121 -3.645 1.00 90.00 364 THR A N 1
ATOM 2836 C CA . THR A 1 364 ? -8.326 6.037 -4.423 1.00 90.00 364 THR A CA 1
ATOM 2837 C C . THR A 1 364 ? -7.527 7.342 -4.424 1.00 90.00 364 THR A C 1
ATOM 2839 O O . THR A 1 364 ? -6.302 7.317 -4.294 1.00 90.00 364 THR A O 1
ATOM 2842 N N . GLU A 1 365 ? -8.199 8.490 -4.505 1.00 85.62 365 GLU A N 1
ATOM 2843 C CA . GLU A 1 365 ? -7.563 9.811 -4.638 1.00 85.62 365 GLU A CA 1
ATOM 2844 C C . GLU A 1 365 ? -7.350 10.523 -3.304 1.00 85.62 365 GLU A C 1
ATOM 2846 O O . GLU A 1 365 ? -6.779 11.613 -3.245 1.00 85.62 365 GLU A O 1
ATOM 2851 N N . ARG A 1 366 ? -7.775 9.911 -2.198 1.00 85.25 366 ARG A N 1
ATOM 2852 C CA . ARG A 1 366 ? -7.655 10.541 -0.887 1.00 85.25 366 ARG A CA 1
ATOM 2853 C C . ARG A 1 366 ? -6.204 10.800 -0.499 1.00 85.25 366 ARG A C 1
ATOM 2855 O O . ARG A 1 366 ? -5.285 10.014 -0.757 1.00 85.25 366 ARG A O 1
ATOM 2862 N N . GLN A 1 367 ? -6.028 11.887 0.238 1.00 86.56 367 GLN A N 1
ATOM 2863 C CA . GLN A 1 367 ? -4.754 12.207 0.858 1.00 86.56 367 GLN A CA 1
ATOM 2864 C C . GLN A 1 367 ? -4.347 11.148 1.893 1.00 86.56 367 GLN A C 1
ATOM 2866 O O . GLN A 1 367 ? -5.220 10.605 2.594 1.00 86.56 367 GLN A O 1
ATOM 2871 N N . PRO A 1 368 ? -3.030 10.920 2.065 1.00 85.12 368 PRO A N 1
ATOM 2872 C CA . PRO A 1 368 ? -2.505 10.127 3.165 1.00 85.12 368 PRO A CA 1
ATOM 2873 C C . PRO A 1 368 ? -3.075 10.585 4.510 1.00 85.12 368 PRO A C 1
ATOM 2875 O O . PRO A 1 368 ? -3.209 11.782 4.781 1.00 85.12 368 PRO A O 1
ATOM 2878 N N . PHE A 1 369 ? -3.395 9.618 5.365 1.00 88.31 369 PHE A N 1
ATOM 2879 C CA . PHE A 1 369 ? -3.865 9.852 6.724 1.00 88.31 369 PHE A CA 1
ATOM 2880 C C . PHE A 1 369 ? -2.967 9.090 7.691 1.00 88.31 369 PHE A C 1
ATOM 2882 O O . PHE A 1 369 ? -2.684 7.918 7.433 1.00 88.31 369 PHE A O 1
ATOM 2889 N N . PRO A 1 370 ? -2.491 9.723 8.772 1.00 88.50 370 PRO A N 1
ATOM 2890 C CA . PRO A 1 370 ? -1.667 9.029 9.749 1.00 88.50 370 PRO A CA 1
ATOM 2891 C C . PRO A 1 370 ? -2.476 7.920 10.433 1.00 88.50 370 PRO A C 1
ATOM 2893 O O . PRO A 1 370 ? -3.656 8.109 10.703 1.00 88.50 370 PRO A O 1
ATOM 2896 N N . GLY A 1 371 ? -1.836 6.796 10.772 1.00 87.38 371 GLY A N 1
ATOM 2897 C CA . GLY A 1 371 ? -2.482 5.696 11.508 1.00 87.38 371 GLY A CA 1
ATOM 2898 C C . GLY A 1 371 ? -3.137 6.135 12.830 1.00 87.38 371 GLY A C 1
ATOM 2899 O O . GLY A 1 371 ? -4.293 5.809 13.059 1.00 87.38 371 GLY A O 1
ATOM 2900 N N . PRO A 1 372 ? -2.476 6.962 13.666 1.00 91.69 372 PRO A N 1
ATOM 2901 C CA . PRO A 1 372 ? -3.107 7.578 14.840 1.00 91.69 372 PRO A CA 1
ATOM 2902 C C . PRO A 1 372 ? -4.240 8.574 14.536 1.00 91.69 372 PRO A C 1
ATOM 2904 O O . PRO A 1 372 ? -4.904 9.059 15.451 1.00 91.69 372 PRO A O 1
ATOM 2907 N N . GLY A 1 373 ? -4.436 8.932 13.269 1.00 94.00 373 GLY A N 1
ATOM 2908 C CA . GLY A 1 373 ? -5.480 9.829 12.801 1.00 94.00 373 GLY A CA 1
ATOM 2909 C C . GLY A 1 373 ? -5.479 11.198 13.476 1.00 94.00 373 GLY A C 1
ATOM 2910 O O . GLY A 1 373 ? -4.441 11.846 13.640 1.00 94.00 373 GLY A O 1
ATOM 2911 N N . LEU A 1 374 ? -6.665 11.646 13.880 1.00 96.50 374 LEU A N 1
ATOM 2912 C CA . LEU A 1 374 ? -6.885 12.924 14.552 1.00 96.50 374 LEU A CA 1
ATOM 2913 C C . LEU A 1 374 ? -6.219 13.016 15.935 1.00 96.50 374 LEU A C 1
ATOM 2915 O O . LEU A 1 374 ? -5.998 14.125 16.415 1.00 96.50 374 LEU A O 1
ATOM 2919 N N . ALA A 1 375 ? -5.815 11.900 16.555 1.00 95.38 375 ALA A N 1
ATOM 2920 C CA . ALA A 1 375 ? -5.178 11.907 17.876 1.00 95.38 375 ALA A CA 1
ATOM 2921 C C . ALA A 1 375 ? -3.868 12.714 17.906 1.00 95.38 375 ALA A C 1
ATOM 2923 O O . ALA A 1 375 ? -3.559 13.371 18.904 1.00 95.38 375 ALA A O 1
ATOM 2924 N N . ILE A 1 376 ? -3.112 12.695 16.802 1.00 94.12 376 ILE A N 1
ATOM 2925 C CA . ILE A 1 376 ? -1.879 13.486 16.643 1.00 94.12 376 ILE A CA 1
ATOM 2926 C C . ILE A 1 376 ? -2.127 14.874 16.035 1.00 94.12 376 ILE A C 1
ATOM 2928 O O . ILE A 1 376 ? -1.208 15.683 15.971 1.00 94.12 376 ILE A O 1
ATOM 2932 N N . ARG A 1 377 ? -3.359 15.156 15.594 1.00 95.75 377 ARG A N 1
ATOM 2933 C CA . ARG A 1 377 ? -3.806 16.487 15.147 1.00 95.75 377 ARG A CA 1
ATOM 2934 C C . ARG A 1 377 ? -4.536 17.259 16.249 1.00 95.75 377 ARG A C 1
ATOM 2936 O O . ARG A 1 377 ? -4.891 18.416 16.053 1.00 95.75 377 ARG A O 1
ATOM 2943 N N . CYS A 1 378 ? -4.743 16.638 17.407 1.00 95.19 378 CYS A N 1
ATOM 2944 C CA . CYS A 1 378 ? -5.217 17.283 18.621 1.00 95.19 378 CYS A CA 1
ATOM 2945 C C . CYS A 1 378 ? -4.044 17.495 19.583 1.00 95.19 378 CYS A C 1
ATOM 2947 O O . CYS A 1 378 ? -3.514 16.537 20.155 1.00 95.19 378 CYS A O 1
ATOM 2949 N N . ILE A 1 379 ? -3.624 18.750 19.752 1.00 93.94 379 ILE A N 1
ATOM 2950 C CA . ILE A 1 379 ? -2.548 19.128 20.671 1.00 93.94 379 ILE A CA 1
ATOM 2951 C C . ILE A 1 379 ? -3.051 19.012 22.117 1.00 93.94 379 ILE A C 1
ATOM 2953 O O . ILE A 1 379 ? -4.152 19.453 22.452 1.00 93.94 379 ILE A O 1
ATOM 2957 N N . GLY A 1 380 ? -2.233 18.406 22.981 1.00 92.81 380 GLY A N 1
ATOM 2958 C CA . GLY A 1 380 ? -2.581 18.141 24.379 1.00 92.81 380 GLY A CA 1
ATOM 2959 C C . GLY A 1 380 ? -3.514 16.941 24.547 1.00 92.81 380 GLY A C 1
ATOM 2960 O O . GLY A 1 380 ? -3.523 16.034 23.721 1.00 92.81 380 GLY A O 1
ATOM 2961 N N . GLU A 1 381 ? -4.278 16.907 25.633 1.00 93.62 381 GLU A N 1
ATOM 2962 C CA . GLU A 1 381 ? -5.187 15.796 25.936 1.00 93.62 381 GLU A CA 1
ATOM 2963 C C . GLU A 1 381 ? -6.323 15.676 24.909 1.00 93.62 381 GLU A C 1
ATOM 2965 O O . GLU A 1 381 ? -6.873 16.688 24.456 1.00 93.62 381 GLU A O 1
ATOM 2970 N N . ILE A 1 382 ? -6.677 14.433 24.574 1.00 94.75 382 ILE A N 1
ATOM 2971 C CA . ILE A 1 382 ? -7.748 14.085 23.638 1.00 94.75 382 ILE A CA 1
ATOM 2972 C C . ILE A 1 382 ? -9.038 13.840 24.421 1.00 94.75 382 ILE A C 1
ATOM 2974 O O . ILE A 1 382 ? -9.066 13.015 25.327 1.00 94.75 382 ILE A O 1
ATOM 2978 N N . THR A 1 383 ? -10.114 14.513 24.024 1.00 94.81 383 THR A N 1
ATOM 2979 C CA . THR A 1 383 ? -11.471 14.286 24.536 1.00 94.81 383 THR A CA 1
ATOM 2980 C C . THR A 1 383 ? -12.429 14.120 23.359 1.00 94.81 383 THR A C 1
ATOM 2982 O O . THR A 1 383 ? -12.131 14.601 22.262 1.00 94.81 383 THR A O 1
ATOM 2985 N N . GLU A 1 384 ? -13.577 13.465 23.564 1.00 95.12 384 GLU A N 1
ATOM 2986 C CA . GLU A 1 384 ? -14.559 13.293 22.479 1.00 95.12 384 GLU A CA 1
ATOM 2987 C C . GLU A 1 384 ? -15.036 14.646 21.937 1.00 95.12 384 GLU A C 1
ATOM 2989 O O . GLU A 1 384 ? -15.061 14.840 20.730 1.00 95.12 384 GLU A O 1
ATOM 2994 N N . GLU A 1 385 ? -15.271 15.623 22.815 1.00 94.62 385 GLU A N 1
ATOM 2995 C CA . GLU A 1 385 ? -15.652 16.988 22.429 1.00 94.62 385 GLU A CA 1
ATOM 2996 C C . GLU A 1 385 ? -14.621 17.644 21.491 1.00 94.62 385 GLU A C 1
ATOM 2998 O O . GLU A 1 385 ? -14.973 18.194 20.445 1.00 94.62 385 GLU A O 1
ATOM 3003 N N . LYS A 1 386 ? -13.321 17.548 21.814 1.00 95.00 386 LYS A N 1
ATOM 3004 C CA . LYS A 1 386 ? -12.259 18.084 20.948 1.00 95.00 386 LYS A CA 1
ATOM 3005 C C . LYS A 1 386 ? -12.191 17.352 19.613 1.00 95.00 386 LYS A C 1
ATOM 3007 O O . LYS A 1 386 ? -11.896 17.979 18.596 1.00 95.00 386 LYS A O 1
ATOM 3012 N N . LEU A 1 387 ? -12.418 16.037 19.612 1.00 96.19 387 LEU A N 1
ATOM 3013 C CA . LEU A 1 387 ? -12.420 15.237 18.391 1.00 96.19 387 LEU A CA 1
ATOM 3014 C C . LEU A 1 387 ? -13.610 15.580 17.501 1.00 96.19 387 LEU A C 1
ATOM 3016 O O . LEU A 1 387 ? -13.413 15.725 16.301 1.00 96.19 387 LEU A O 1
ATOM 3020 N N . GLU A 1 388 ? -14.811 15.742 18.055 1.00 95.81 388 GLU A N 1
ATOM 3021 C CA . GLU A 1 388 ? -15.997 16.170 17.307 1.00 95.81 388 GLU A CA 1
ATOM 3022 C C . GLU A 1 388 ? -15.771 17.535 16.654 1.00 95.81 388 GLU A C 1
ATOM 3024 O O . GLU A 1 388 ? -15.901 17.657 15.435 1.00 95.81 388 GLU A O 1
ATOM 3029 N N . LEU A 1 389 ? -15.297 18.519 17.424 1.00 96.12 389 LEU A N 1
ATOM 3030 C CA . LEU A 1 389 ? -14.991 19.847 16.896 1.00 96.12 389 LEU A CA 1
ATOM 3031 C C . LEU A 1 389 ? -13.911 19.802 15.803 1.00 96.12 389 LEU A C 1
ATOM 3033 O O . LEU A 1 389 ? -14.036 20.456 14.767 1.00 96.12 389 LEU A O 1
ATOM 3037 N N . LEU A 1 390 ? -12.854 19.009 16.004 1.00 97.31 390 LEU A N 1
ATOM 3038 C CA . LEU A 1 390 ? -11.795 18.843 15.010 1.00 97.31 390 LEU A CA 1
ATOM 3039 C C . LEU A 1 390 ? -12.291 18.120 13.748 1.00 97.31 390 LEU A C 1
ATOM 3041 O O . LEU A 1 390 ? -11.886 18.495 12.650 1.00 97.31 390 LEU A O 1
ATOM 3045 N N . ARG A 1 391 ? -13.163 17.110 13.875 1.00 97.75 391 ARG A N 1
ATOM 3046 C CA . ARG A 1 391 ? -13.775 16.405 12.735 1.00 97.75 391 ARG A CA 1
ATOM 3047 C C . ARG A 1 391 ? -14.610 17.362 11.890 1.00 97.75 391 ARG A C 1
ATOM 3049 O O . ARG A 1 391 ? -14.495 17.320 10.668 1.00 97.75 391 ARG A O 1
ATOM 3056 N N . ASP A 1 392 ? -15.405 18.219 12.525 1.00 97.94 392 ASP A N 1
ATOM 3057 C CA . ASP A 1 392 ? -16.232 19.210 11.833 1.00 97.94 392 ASP A CA 1
ATOM 3058 C C . ASP A 1 392 ? -15.383 20.282 11.144 1.00 97.94 392 ASP A C 1
ATOM 3060 O O . ASP A 1 392 ? -15.587 20.566 9.963 1.00 97.94 392 ASP A O 1
ATOM 3064 N N . ALA A 1 393 ? -14.378 20.821 11.840 1.00 97.75 393 ALA A N 1
ATOM 3065 C CA . ALA A 1 393 ? -13.461 21.802 11.266 1.00 97.75 393 ALA A CA 1
ATOM 3066 C C . ALA A 1 393 ? -12.655 21.228 10.085 1.00 97.75 393 ALA A C 1
ATOM 3068 O O . ALA A 1 393 ? -12.544 21.873 9.043 1.00 97.75 393 ALA A O 1
ATOM 3069 N N . ASP A 1 394 ? -12.116 20.009 10.220 1.00 97.19 394 ASP A N 1
ATOM 3070 C CA . ASP A 1 394 ? -11.381 19.318 9.151 1.00 97.19 394 ASP A CA 1
ATOM 3071 C C . ASP A 1 394 ? -12.282 19.005 7.951 1.00 97.19 394 ASP A C 1
ATOM 3073 O O . ASP A 1 394 ? -11.843 19.136 6.810 1.00 97.19 394 ASP A O 1
ATOM 3077 N N . PHE A 1 395 ? -13.541 18.623 8.193 1.00 96.12 395 PHE A N 1
ATOM 3078 C CA . PHE A 1 395 ? -14.517 18.368 7.137 1.00 96.12 395 PHE A CA 1
ATOM 3079 C C . PHE A 1 395 ? -14.792 19.629 6.310 1.00 96.12 395 PHE A C 1
ATOM 3081 O O . PHE A 1 395 ? -14.569 19.609 5.102 1.00 96.12 395 PHE A O 1
ATOM 3088 N N . ILE A 1 396 ? -15.178 20.732 6.963 1.00 97.12 396 ILE A N 1
ATOM 3089 C CA . ILE A 1 396 ? -15.485 22.007 6.292 1.00 97.12 396 ILE A CA 1
ATOM 3090 C C . ILE A 1 396 ? -14.261 22.528 5.533 1.00 97.12 396 ILE A C 1
ATOM 3092 O O . ILE A 1 396 ? -14.365 22.953 4.384 1.00 97.12 396 ILE A O 1
ATOM 3096 N N . PHE A 1 397 ? -13.082 22.481 6.161 1.00 95.88 397 PHE A N 1
ATOM 3097 C CA . PHE A 1 397 ? -11.856 22.961 5.535 1.00 95.88 397 PHE A CA 1
ATOM 3098 C C . PHE A 1 397 ? -11.516 22.178 4.264 1.00 95.88 397 PHE A C 1
ATOM 3100 O O . PHE A 1 397 ? -11.240 22.781 3.228 1.00 95.88 397 PHE A O 1
ATOM 3107 N N . ARG A 1 398 ? -11.548 20.840 4.322 1.00 93.06 398 ARG A N 1
ATOM 3108 C CA . ARG A 1 398 ? -11.231 20.009 3.155 1.00 93.06 398 ARG A CA 1
ATOM 3109 C C . ARG A 1 398 ? -12.260 20.159 2.042 1.00 93.06 398 ARG A C 1
ATOM 3111 O O . ARG A 1 398 ? -11.855 20.271 0.889 1.00 93.06 398 ARG A O 1
ATOM 3118 N N . GLU A 1 399 ? -13.545 20.203 2.388 1.00 93.19 399 GLU A N 1
ATOM 3119 C CA . GLU A 1 399 ? -14.629 20.406 1.423 1.00 93.19 399 GLU A CA 1
ATOM 3120 C C . GLU A 1 399 ? -14.450 21.727 0.660 1.00 93.19 399 GLU A C 1
ATOM 3122 O O . GLU A 1 399 ? -14.558 21.752 -0.565 1.00 93.19 399 GLU A O 1
ATOM 3127 N N . GLU A 1 400 ? -14.095 22.820 1.345 1.00 95.06 400 GLU A N 1
ATOM 3128 C CA . GLU A 1 400 ? -13.862 24.105 0.681 1.00 95.06 400 GLU A CA 1
ATOM 3129 C C . GLU A 1 400 ? -12.622 24.077 -0.225 1.00 95.06 400 GLU A C 1
ATOM 3131 O O . GLU A 1 400 ? -12.670 24.584 -1.345 1.00 95.06 400 GLU A O 1
ATOM 3136 N N . VAL A 1 401 ? -11.522 23.452 0.214 1.00 92.38 401 VAL A N 1
ATOM 3137 C CA . VAL A 1 401 ? -10.310 23.284 -0.613 1.00 92.38 401 VAL A CA 1
ATOM 3138 C C . VAL A 1 401 ? -10.623 22.498 -1.892 1.00 92.38 401 VAL A C 1
ATOM 3140 O O . VAL A 1 401 ? -10.181 22.883 -2.978 1.00 92.38 401 VAL A O 1
ATOM 3143 N N . GLU A 1 402 ? -11.410 21.428 -1.773 1.00 89.31 402 GLU A N 1
ATOM 3144 C CA . GLU A 1 402 ? -11.837 20.578 -2.890 1.00 89.31 402 GLU A CA 1
ATOM 3145 C C . GLU A 1 402 ? -12.775 21.323 -3.842 1.00 89.31 402 GLU A C 1
ATOM 3147 O O . GLU A 1 402 ? -12.551 21.328 -5.054 1.00 89.31 402 GLU A O 1
ATOM 3152 N N . ARG A 1 403 ? -13.769 22.040 -3.308 1.00 91.56 403 ARG A N 1
ATOM 3153 C CA . ARG A 1 403 ? -14.723 22.833 -4.097 1.00 91.56 403 ARG A CA 1
ATOM 3154 C C . ARG A 1 403 ? -14.047 23.916 -4.937 1.00 91.56 403 ARG A C 1
ATOM 3156 O O . ARG A 1 403 ? -14.519 24.230 -6.027 1.00 91.56 403 ARG A O 1
ATOM 3163 N N . GLN A 1 404 ? -12.951 24.484 -4.442 1.00 92.88 404 GLN A N 1
ATOM 3164 C CA . GLN A 1 404 ? -12.176 25.507 -5.146 1.00 92.88 404 GLN A CA 1
ATOM 3165 C C . GLN A 1 404 ? -11.144 24.922 -6.129 1.00 92.88 404 GLN A C 1
ATOM 3167 O O . GLN A 1 404 ? -10.428 25.676 -6.786 1.00 92.88 404 GLN A O 1
ATOM 3172 N N . GLY A 1 405 ? -11.046 23.592 -6.243 1.00 88.19 405 GLY A N 1
ATOM 3173 C CA . GLY A 1 405 ? -10.122 22.922 -7.161 1.00 88.19 405 GLY A CA 1
ATOM 3174 C C . GLY A 1 405 ? -8.655 22.949 -6.716 1.00 88.19 405 GLY A C 1
ATOM 3175 O O . GLY A 1 405 ? -7.772 22.678 -7.526 1.00 88.19 405 GLY A O 1
ATOM 3176 N N . TYR A 1 406 ? -8.370 23.249 -5.443 1.00 86.75 406 TYR A N 1
ATOM 3177 C CA . TYR A 1 406 ? -6.998 23.335 -4.922 1.00 86.75 406 TYR A CA 1
ATOM 3178 C C . TYR A 1 406 ? -6.403 21.985 -4.504 1.00 86.75 406 TYR A C 1
ATOM 3180 O O . TYR A 1 406 ? -5.240 21.927 -4.105 1.00 86.75 406 TYR A O 1
ATOM 3188 N N . SER A 1 407 ? -7.151 20.886 -4.617 1.00 81.81 407 SER A N 1
ATOM 3189 C CA . SER A 1 407 ? -6.693 19.552 -4.209 1.00 81.81 407 SER A CA 1
ATOM 3190 C C . SER A 1 407 ? -5.422 19.089 -4.923 1.00 81.81 407 SER A C 1
ATOM 3192 O O . SER A 1 407 ? -4.632 18.362 -4.331 1.00 81.81 407 SER A O 1
ATOM 3194 N N . GLY A 1 408 ? -5.195 19.526 -6.168 1.00 77.50 408 GLY A N 1
ATOM 3195 C CA . GLY A 1 408 ? -3.981 19.210 -6.930 1.00 77.50 408 GLY A CA 1
ATOM 3196 C C . GLY A 1 408 ? -2.755 20.053 -6.557 1.00 77.50 408 GLY A C 1
ATOM 3197 O O . GLY A 1 408 ? -1.646 19.729 -6.972 1.00 77.50 408 GLY A O 1
ATOM 3198 N N . ASN A 1 409 ? -2.933 21.121 -5.771 1.00 81.75 409 ASN A N 1
ATOM 3199 C CA . ASN A 1 409 ? -1.883 22.105 -5.485 1.00 81.75 409 ASN A CA 1
ATOM 3200 C C . ASN A 1 409 ? -1.138 21.824 -4.173 1.00 81.75 409 ASN A C 1
ATOM 3202 O O . ASN A 1 409 ? -0.128 22.469 -3.894 1.00 81.75 409 ASN A O 1
ATOM 3206 N N . ALA A 1 410 ? -1.633 20.896 -3.353 1.00 82.62 410 ALA A N 1
ATOM 3207 C CA . ALA A 1 410 ? -1.040 20.551 -2.071 1.00 82.62 410 ALA A CA 1
ATOM 3208 C C . ALA A 1 410 ? -0.996 19.034 -1.884 1.00 82.62 410 ALA A C 1
ATOM 3210 O O . ALA A 1 410 ? -1.999 18.346 -2.049 1.00 82.62 410 ALA A O 1
ATOM 3211 N N . SER A 1 411 ? 0.157 18.517 -1.453 1.00 81.50 411 SER A N 1
ATOM 3212 C CA . SER A 1 411 ? 0.316 17.089 -1.150 1.00 81.50 411 SER A CA 1
ATOM 3213 C C . SER A 1 411 ? -0.534 16.642 0.047 1.00 81.50 411 SER A C 1
ATOM 3215 O O . SER A 1 411 ? -0.947 15.483 0.113 1.00 81.50 411 SER A O 1
ATOM 3217 N N . GLN A 1 412 ? -0.784 17.546 1.006 1.00 89.94 412 GLN A N 1
ATOM 3218 C CA . GLN A 1 412 ? -1.658 17.303 2.153 1.00 89.94 412 GLN A CA 1
ATOM 3219 C C . GLN A 1 412 ? -2.223 18.618 2.726 1.00 89.94 412 GLN A C 1
ATOM 3221 O O . GLN A 1 412 ? -1.507 19.613 2.809 1.00 89.94 412 GLN A O 1
ATOM 3226 N N . TYR A 1 413 ? -3.481 18.611 3.169 1.00 92.75 413 TYR A N 1
ATOM 3227 C CA . TYR A 1 413 ? -4.170 19.709 3.851 1.00 92.75 413 TYR A CA 1
ATOM 3228 C C . TYR A 1 413 ? -5.123 19.155 4.923 1.00 92.75 413 TYR A C 1
ATOM 3230 O O . TYR A 1 413 ? -5.832 18.171 4.703 1.00 92.75 413 TYR A O 1
ATOM 3238 N N . PHE A 1 414 ? -5.099 19.747 6.120 1.00 95.12 414 PHE A N 1
ATOM 3239 C CA . PHE A 1 414 ? -5.863 19.282 7.281 1.00 95.12 414 PHE A CA 1
ATOM 3240 C C . PHE A 1 414 ? -6.023 20.356 8.360 1.00 95.12 414 PHE A C 1
ATOM 3242 O O . PHE A 1 414 ? -5.231 21.295 8.421 1.00 95.12 414 PHE A O 1
ATOM 3249 N N . ALA A 1 415 ? -7.002 20.172 9.249 1.00 96.50 415 ALA A N 1
ATOM 3250 C CA . ALA A 1 415 ? -7.146 20.988 10.455 1.00 96.50 415 ALA A CA 1
ATOM 3251 C C . ALA A 1 415 ? -6.351 20.413 11.646 1.00 96.50 415 ALA A C 1
ATOM 3253 O O . ALA A 1 415 ? -6.111 19.204 11.739 1.00 96.50 415 ALA A O 1
ATOM 3254 N N . VAL A 1 416 ? -5.956 21.291 12.575 1.00 96.69 416 VAL A N 1
ATOM 3255 C CA . VAL A 1 416 ? -5.280 20.950 13.839 1.00 96.69 416 VAL A CA 1
ATOM 3256 C C . VAL A 1 416 ? -5.980 21.676 14.984 1.00 96.69 416 VAL A C 1
ATOM 3258 O O . VAL A 1 416 ? -6.225 22.877 14.903 1.00 96.69 416 VAL A O 1
ATOM 3261 N N . MET A 1 417 ? -6.265 20.955 16.068 1.00 94.69 417 MET A N 1
ATOM 3262 C CA . MET A 1 417 ? -6.798 21.524 17.305 1.00 94.69 417 MET A CA 1
ATOM 3263 C C . MET A 1 417 ? -5.634 21.938 18.207 1.00 94.69 417 MET A C 1
ATOM 3265 O O . MET A 1 417 ? -4.878 21.081 18.663 1.00 94.69 417 MET A O 1
ATOM 3269 N N . THR A 1 418 ? -5.480 23.237 18.470 1.00 92.62 418 THR A N 1
ATOM 3270 C CA . THR A 1 418 ? -4.328 23.779 19.216 1.00 92.62 418 THR A CA 1
ATOM 3271 C C . THR A 1 418 ? -4.497 23.747 20.734 1.00 92.62 418 THR A C 1
ATOM 3273 O O . THR A 1 418 ? -3.506 23.841 21.453 1.00 92.62 418 THR A O 1
ATOM 3276 N N . GLY A 1 419 ? -5.730 23.601 21.233 1.00 82.62 419 GLY A N 1
ATOM 3277 C CA . GLY A 1 419 ? -6.024 23.583 22.670 1.00 82.62 419 GLY A CA 1
ATOM 3278 C C . GLY A 1 419 ? -5.878 24.944 23.363 1.00 82.62 419 GLY A C 1
ATOM 3279 O O . GLY A 1 419 ? -5.814 24.990 24.589 1.00 82.62 419 GLY A O 1
ATOM 3280 N N . LEU A 1 420 ? -5.812 26.036 22.595 1.00 83.19 420 LEU A N 1
ATOM 3281 C CA . LEU A 1 420 ? -5.750 27.403 23.111 1.00 83.19 420 LEU A CA 1
ATOM 3282 C C . LEU A 1 420 ? -7.161 27.983 23.236 1.00 83.19 420 LEU A C 1
ATOM 3284 O O . LEU A 1 420 ? -7.957 27.878 22.305 1.00 83.19 420 LEU A O 1
ATOM 3288 N N . ALA A 1 421 ? -7.451 28.616 24.371 1.00 78.62 421 ALA A N 1
ATOM 3289 C CA . ALA A 1 421 ? -8.631 29.460 24.510 1.00 78.62 421 ALA A CA 1
ATOM 3290 C C . ALA A 1 421 ? -8.368 30.803 23.811 1.00 78.62 421 ALA A C 1
ATOM 3292 O O . ALA A 1 421 ? -7.297 31.388 23.995 1.00 78.62 421 ALA A O 1
ATOM 3293 N N . THR A 1 422 ? -9.325 31.260 23.007 1.00 71.12 422 THR A N 1
ATOM 3294 C CA . THR A 1 422 ? -9.268 32.529 22.262 1.00 71.12 422 THR A CA 1
ATOM 3295 C C . THR A 1 422 ? -10.200 33.566 22.846 1.00 71.12 422 THR A C 1
ATOM 3297 O O . THR A 1 422 ? -11.343 33.170 23.174 1.00 71.12 422 THR A O 1
#

Secondary structure (DSSP, 8-state):
-TTTS-EEEEEE-SSSHHHHHHHHHHHTT-EEEEEEHHHHHH-----TTEEEEEEE----SHHHHHHHHHHHHHHHHH--TT--S---TTSEEEE------------PPP-SS---------------SSHHHHHHHHHHHHHH--S-EEEES---HHHHHHHHHIIIIIS-------HHHHHHHHHHHHHHHHTT--EEEEE-S-HHHHHHHHHHHHHHGGGEEEEEEE-S-SPTTHHHHHIIIIIIIS---EEEEE-HHHHHHHHTT---HHHHHHHHHHHHHHHHHHHHHHT----EEE----HHHHHHT-SS-----TTSTTTT--GGG--SEEE-TTTT--HHHHHHHHHHTT--HHHHSPPP--TTGGGGTB-SS--HHHHHHHHHHHHHHHHHHHHTTGGGS-S-----B-----

Radius of gyration: 25.75 Å; chains: 1; bounding box: 66×55×72 Å

Foldseek 3Di:
DQQPFQEEEEAELADDVSVVLCVLCVVLLHAYHYDYPVVVVVDPDHHPSHLEYEYEEFNDDPVSVVVLVVLVVCVVPPDDPPQPPDDDPQQEEEDDDDDDDDDDDDPDDDDDDGPPPDPPDDDDDDDPDTVVSVVSSVVSVSSNDPHHYYYDYDDDPVVSVVVVCCVCVRSVGDSNNDLVSLLVVLLVVLCVVCVLAAEEEEQALALLSLLQLLSSCVNRPQSYAYEYECCPQAAPCSLVVVCCVQCPVVVGRYHYHDCPVVNLVQQAQPQDLVVNVVSLLVVVLVVCLVVVVVVPDHQEYEWSAAQVNDRQVPPDPPPPDPWGTPVPHDPPSNRNDYSHSHNSDDLVSSLVSCVVSVHDCCSSVDADAGSSHCVSLEHGGDDSVLSVVQSVVFVVVVVVCVVVVVSVVDNDDGHGHHPDDD

Sequence (422 aa):
MRDHFDTIYIIDTGGDTAREVTHAVRDWNIYSERMTTKRFFEISDFPDTLRGIIVTGRPTGQEDNDCANTLRNAFEEGATKEAAKASDSSNFCTFTRTGRERTTKEVAKASDSTLTVLAKDVPSPDTSSVDDSLETIKEAIAKHVNVPVFALCEFDDESREALYAFLTMTCGCSPDWTVDAFIEQAIAKIRDKADGQKVVCGLSGGVDSSVAAMLVHKAIGEQLTCIFVDHGFMRKEEPAMIRDVFGHRFHMPLVFVDARKRYLEALEGVVDPERKRKIIGELFIRIFEEEAKKLGDAPFLVQGTIYPDVIESGDGDVVVKSHHNVGGLPKDMGFKALIEPLRYLFKDEVRILGRALGLPAELTERQPFPGPGLAIRCIGEITEEKLELLRDADFIFREEVERQGYSGNASQYFAVMTGLAT

pLDDT: mean 77.01, std 24.44, range [20.72, 98.0]